Protein 6JXG (pdb70)

Radius of gyration: 25.1 Å; Cα contacts (8 Å, |Δi|>4): 2006; chains: 1; bounding box: 70×53×70 Å

Nearest PDB structures (foldseek):
  6jxg-assembly1_A  TM=1.001E+00  e=0.000E+00  Chaetomella raphigera
  4i8d-assembly1_A  TM=9.789E-01  e=0.000E+00  Trichoderma reesei
  4iig-assembly1_A  TM=9.653E-01  e=0.000E+00  Aspergillus aculeatus
  4iih-assembly1_B  TM=9.567E-01  e=0.000E+00  Aspergillus aculeatus
  4i3g-assembly2_B  TM=8.669E-01  e=1.011E-67  Streptomyces venezuelae

Organism: NCBI:txid241714

Structure (mmCIF, N/CA/C/O backbone):
data_6JXG
#
_entry.id   6JXG
#
_cell.length_a   67.774
_cell.length_b   77.661
_cell.length_c   123.481
_cell.angle_alpha   90.00
_cell.angle_beta   90.00
_cell.angle_gamma   90.00
#
_symmetry.space_group_name_H-M   'P 21 21 21'
#
loop_
_entity.id
_entity.type
_entity.pdbx_description
1 polymer Beta-glucosidase
2 non-polymer 2-acetamido-2-deoxy-beta-D-glucopyranose
3 non-polymer alpha-D-mannopyranose
4 water water
#
loop_
_atom_site.group_PDB
_atom_site.id
_atom_site.type_symbol
_atom_site.label_atom_id
_atom_site.label_alt_id
_atom_site.label_comp_id
_atom_site.label_asym_id
_atom_site.label_entity_id
_atom_site.label_seq_id
_atom_site.pdbx_PDB_ins_code
_atom_site.Cartn_x
_atom_site.Cartn_y
_atom_site.Cartn_z
_atom_site.occupancy
_atom_site.B_iso_or_equiv
_atom_site.auth_seq_id
_atom_site.auth_comp_id
_atom_site.auth_asym_id
_atom_site.auth_atom_id
_atom_site.pdbx_PDB_model_num
ATOM 1 N N . PRO A 1 1 ? 22.587 -17.423 -3.140 1.00 39.74 1 PRO A N 1
ATOM 2 C CA . PRO A 1 1 ? 22.713 -18.660 -3.936 1.00 37.41 1 PRO A CA 1
ATOM 3 C C . PRO A 1 1 ? 21.539 -19.620 -3.755 1.00 36.56 1 PRO A C 1
ATOM 4 O O . PRO A 1 1 ? 21.162 -19.902 -2.613 1.00 31.62 1 PRO A O 1
ATOM 8 N N . GLY A 1 2 ? 20.959 -20.105 -4.857 1.00 35.19 2 GLY A N 1
ATOM 9 C CA . GLY A 1 2 ? 19.827 -21.039 -4.821 1.00 29.74 2 GLY A CA 1
ATOM 10 C C . GLY A 1 2 ? 18.437 -20.438 -4.584 1.00 30.16 2 GLY A C 1
ATOM 11 O O . GLY A 1 2 ? 17.462 -21.172 -4.459 1.00 24.73 2 GLY A O 1
ATOM 12 N N . ASP A 1 3 ? 18.337 -19.113 -4.514 1.00 30.41 3 ASP A N 1
ATOM 13 C CA . ASP A 1 3 ? 17.041 -18.399 -4.395 1.00 31.23 3 ASP A CA 1
ATOM 14 C C . ASP A 1 3 ? 16.069 -18.763 -5.543 1.00 34.61 3 ASP A C 1
ATOM 15 O O . ASP A 1 3 ? 16.506 -19.230 -6.594 1.00 28.80 3 ASP A O 1
ATOM 20 N N . GLY A 1 4 ? 14.754 -18.544 -5.359 1.00 34.07 4 GLY A N 1
ATOM 21 C CA . GLY A 1 4 ? 13.765 -18.943 -6.425 1.00 34.35 4 GLY A CA 1
ATOM 22 C C . GLY A 1 4 ? 13.716 -20.451 -6.642 1.00 34.05 4 GLY A C 1
ATOM 23 O O . GLY A 1 4 ? 13.651 -21.207 -5.675 1.00 32.23 4 GLY A O 1
ATOM 24 N N . ASP A 1 5 ? 13.774 -20.890 -7.900 1.00 26.69 5 ASP A N 1
ATOM 25 C CA . ASP A 1 5 ? 13.699 -22.282 -8.312 1.00 23.66 5 ASP A CA 1
ATOM 26 C C . ASP A 1 5 ? 15.077 -23.053 -8.437 1.00 26.42 5 ASP A C 1
ATOM 27 O O . ASP A 1 5 ? 15.177 -24.214 -8.851 1.00 25.94 5 ASP A O 1
ATOM 32 N N . TRP A 1 6 ? 16.131 -22.388 -8.010 1.00 24.95 6 TRP A N 1
ATOM 33 C CA . TRP A 1 6 ? 17.497 -22.798 -8.304 1.00 18.91 6 TRP A CA 1
ATOM 34 C C . TRP A 1 6 ? 18.218 -23.611 -7.181 1.00 16.18 6 TRP A C 1
ATOM 35 O O . TRP A 1 6 ? 19.417 -23.929 -7.293 1.00 13.10 6 TRP A O 1
ATOM 46 N N . ALA A 1 7 ? 17.498 -23.942 -6.120 1.00 15.66 7 ALA A N 1
ATOM 47 C CA . ALA A 1 7 ? 18.165 -24.538 -4.965 1.00 17.05 7 ALA A CA 1
ATOM 48 C C . ALA A 1 7 ? 18.736 -25.936 -5.268 1.00 15.88 7 ALA A C 1
ATOM 49 O O . ALA A 1 7 ? 19.874 -26.171 -4.936 1.00 18.20 7 ALA A O 1
ATOM 51 N N . ALA A 1 8 ? 17.994 -26.813 -5.936 1.00 17.75 8 ALA A N 1
ATOM 52 C CA . ALA A 1 8 ? 18.508 -28.136 -6.312 1.00 17.22 8 ALA A CA 1
ATOM 53 C C . ALA A 1 8 ? 19.662 -28.058 -7.279 1.00 16.37 8 ALA A C 1
ATOM 54 O O . ALA A 1 8 ? 20.573 -28.824 -7.171 1.00 16.36 8 ALA A O 1
ATOM 56 N N . ALA A 1 9 ? 19.628 -27.090 -8.212 1.00 15.51 9 ALA A N 1
ATOM 57 C CA . ALA A 1 9 ? 20.737 -26.828 -9.126 1.00 14.98 9 ALA A CA 1
ATOM 58 C C . ALA A 1 9 ? 21.992 -26.414 -8.425 1.00 14.18 9 ALA A C 1
ATOM 59 O O . ALA A 1 9 ? 23.079 -26.827 -8.807 1.00 16.40 9 ALA A O 1
ATOM 61 N N . TYR A 1 10 ? 21.857 -25.570 -7.410 1.00 14.03 10 TYR A N 1
ATOM 62 C CA . TYR A 1 10 ? 22.997 -25.031 -6.720 1.00 14.17 10 TYR A CA 1
ATOM 63 C C . TYR A 1 10 ? 23.641 -26.135 -5.837 1.00 15.98 10 TYR A C 1
ATOM 64 O O . TYR A 1 10 ? 24.886 -26.209 -5.697 1.00 16.71 10 TYR A O 1
ATOM 73 N N . LYS A 1 11 ? 22.797 -27.003 -5.320 1.00 16.72 11 LYS A N 1
ATOM 74 C CA . LYS A 1 11 ? 23.262 -28.140 -4.549 1.00 17.71 11 LYS A CA 1
ATOM 75 C C . LYS A 1 11 ? 24.147 -29.035 -5.417 1.00 15.62 11 LYS A C 1
ATOM 76 O O . LYS A 1 11 ? 25.210 -29.351 -5.036 1.00 15.47 11 LYS A O 1
ATOM 82 N N . LYS A 1 12 ? 23.686 -29.336 -6.619 1.00 16.72 12 LYS A N 1
ATOM 83 C CA . LYS A 1 12 ? 24.474 -30.134 -7.542 1.00 16.82 12 LYS A CA 1
ATOM 84 C C . LYS A 1 12 ? 25.748 -29.372 -7.927 1.00 15.37 12 LYS A C 1
ATOM 85 O O . LYS A 1 12 ? 26.823 -29.927 -7.891 1.00 15.24 12 LYS A O 1
ATOM 91 N N . ALA A 1 13 ? 25.623 -28.083 -8.223 1.00 15.91 13 ALA A N 1
ATOM 92 C CA . ALA A 1 13 ? 26.794 -27.280 -8.587 1.00 14.91 13 ALA A CA 1
ATOM 93 C C . ALA A 1 13 ? 27.813 -27.227 -7.491 1.00 15.05 13 ALA A C 1
ATOM 94 O O . ALA A 1 13 ? 28.982 -27.301 -7.798 1.00 16.29 13 ALA A O 1
ATOM 96 N N . THR A 1 14 ? 27.378 -26.997 -6.249 1.00 14.85 14 THR A N 1
ATOM 97 C CA . THR A 1 14 ? 28.316 -26.909 -5.127 1.00 17.80 14 THR A CA 1
ATOM 98 C C . THR A 1 14 ? 29.067 -28.262 -4.981 1.00 17.66 14 THR A C 1
ATOM 99 O O . THR A 1 14 ? 30.249 -28.281 -4.707 1.00 21.01 14 THR A O 1
ATOM 103 N N . ALA A 1 15 ? 28.362 -29.364 -5.147 1.00 17.48 15 ALA A N 1
ATOM 104 C CA . ALA A 1 15 ? 28.988 -30.681 -5.049 1.00 17.88 15 ALA A CA 1
ATOM 105 C C . ALA A 1 15 ? 30.042 -30.900 -6.129 1.00 17.29 15 ALA A C 1
ATOM 106 O O . ALA A 1 15 ? 31.122 -31.410 -5.859 1.00 15.80 15 ALA A O 1
ATOM 108 N N . ALA A 1 16 ? 29.740 -30.518 -7.365 1.00 15.27 16 ALA A N 1
ATOM 109 C CA . ALA A 1 16 ? 30.723 -30.589 -8.433 1.00 15.63 16 ALA A CA 1
ATOM 110 C C . ALA A 1 16 ? 31.952 -29.697 -8.220 1.00 16.19 16 ALA A C 1
ATOM 111 O O . ALA A 1 16 ? 33.127 -30.142 -8.424 1.00 17.63 16 ALA A O 1
ATOM 113 N N . LEU A 1 17 ? 31.714 -28.464 -7.786 1.00 15.84 17 LEU A N 1
ATOM 114 C CA . LEU A 1 17 ? 32.781 -27.510 -7.532 1.00 16.55 17 LEU A CA 1
ATOM 115 C C . LEU A 1 17 ? 33.862 -28.120 -6.599 1.00 17.13 17 LEU A C 1
ATOM 116 O O . LEU A 1 17 ? 35.067 -27.855 -6.727 1.00 16.71 17 LEU A O 1
ATOM 121 N N . ALA A 1 18 ? 33.393 -28.850 -5.596 1.00 18.70 18 ALA A N 1
ATOM 122 C CA . ALA A 1 18 ? 34.279 -29.436 -4.601 1.00 21.31 18 ALA A CA 1
ATOM 123 C C . ALA A 1 18 ? 35.276 -30.489 -5.221 1.00 20.34 18 ALA A C 1
ATOM 124 O O . ALA A 1 18 ? 36.289 -30.788 -4.654 1.00 22.94 18 ALA A O 1
ATOM 126 N N . LYS A 1 19 ? 35.004 -30.999 -6.391 1.00 19.29 19 LYS A N 1
ATOM 127 C CA . LYS A 1 19 ? 35.898 -31.938 -7.047 1.00 21.25 19 LYS A CA 1
ATOM 128 C C . LYS A 1 19 ? 36.898 -31.321 -7.997 1.00 19.83 19 LYS A C 1
ATOM 129 O O . LYS A 1 19 ? 37.640 -32.044 -8.625 1.00 17.81 19 LYS A O 1
ATOM 135 N N . LEU A 1 20 ? 36.877 -30.010 -8.144 1.00 17.28 20 LEU A N 1
ATOM 136 C CA . LEU A 1 20 ? 37.642 -29.356 -9.210 1.00 17.10 20 LEU A CA 1
ATOM 137 C C . LEU A 1 20 ? 38.927 -28.750 -8.770 1.00 17.25 20 LEU A C 1
ATOM 138 O O . LEU A 1 20 ? 39.013 -28.175 -7.700 1.00 17.19 20 LEU A O 1
ATOM 143 N N . SER A 1 21 ? 39.950 -28.841 -9.614 1.00 16.24 21 SER A N 1
ATOM 144 C CA . SER A 1 21 ? 41.154 -28.057 -9.385 1.00 15.47 21 SER A CA 1
ATOM 145 C C . SER A 1 21 ? 40.968 -26.633 -9.858 1.00 17.28 21 SER A C 1
ATOM 146 O O . SER A 1 21 ? 40.025 -26.333 -10.539 1.00 14.97 21 SER A O 1
ATOM 149 N N . ASN A 1 22 ? 41.928 -25.766 -9.548 1.00 17.41 22 ASN A N 1
ATOM 150 C CA . ASN A 1 22 ? 41.864 -24.404 -10.062 1.00 18.07 22 ASN A CA 1
ATOM 151 C C . ASN A 1 22 ? 42.068 -24.356 -11.552 1.00 17.14 22 ASN A C 1
ATOM 152 O O . ASN A 1 22 ? 41.426 -23.572 -12.224 1.00 15.23 22 ASN A O 1
ATOM 157 N N . THR A 1 23 ? 42.895 -25.237 -12.102 1.00 16.45 23 THR A N 1
ATOM 158 C CA . THR A 1 23 ? 42.984 -25.295 -13.547 1.00 15.95 23 THR A CA 1
ATOM 159 C C . THR A 1 23 ? 41.669 -25.795 -14.167 1.00 17.14 23 THR A C 1
ATOM 160 O O . THR A 1 23 ? 41.275 -25.309 -15.246 1.00 15.26 23 THR A O 1
ATOM 164 N N . ASP A 1 24 ? 40.978 -26.750 -13.535 1.00 15.78 24 ASP A N 1
ATOM 165 C CA . ASP A 1 24 ? 39.616 -27.142 -14.030 1.00 16.75 24 ASP A CA 1
ATOM 166 C C . ASP A 1 24 ? 38.665 -25.922 -14.052 1.00 15.11 24 ASP A C 1
ATOM 167 O O . ASP A 1 24 ? 37.970 -25.657 -15.039 1.00 15.10 24 ASP A O 1
ATOM 172 N N . LYS A 1 25 ? 38.668 -25.194 -12.940 1.00 13.93 25 LYS A N 1
ATOM 173 C CA . LYS A 1 25 ? 37.808 -23.987 -12.750 1.00 14.13 25 LYS A CA 1
ATOM 174 C C . LYS A 1 25 ? 38.107 -22.942 -13.801 1.00 13.08 25 LYS A C 1
ATOM 175 O O . LYS A 1 25 ? 37.201 -22.435 -14.443 1.00 14.60 25 LYS A O 1
ATOM 181 N N . ALA A 1 26 ? 39.382 -22.666 -14.010 1.00 12.17 26 ALA A N 1
ATOM 182 C CA . ALA A 1 26 ? 39.778 -21.713 -15.048 1.00 13.17 26 ALA A CA 1
ATOM 183 C C . ALA A 1 26 ? 39.304 -22.128 -16.430 1.00 12.00 26 ALA A C 1
ATOM 184 O O . ALA A 1 26 ? 38.897 -21.303 -17.227 1.00 13.24 26 ALA A O 1
ATOM 186 N N . SER A 1 27 ? 39.288 -23.405 -16.722 1.00 13.25 27 SER A N 1
ATOM 187 C CA . SER A 1 27 ? 38.945 -23.858 -18.076 1.00 13.30 27 SER A CA 1
ATOM 188 C C . SER A 1 27 ? 37.425 -23.775 -18.294 1.00 13.18 27 SER A C 1
ATOM 189 O O . SER A 1 27 ? 37.012 -23.710 -19.451 1.00 14.07 27 SER A O 1
ATOM 192 N N . ILE A 1 28 ? 36.645 -23.752 -17.199 1.00 12.59 28 ILE A N 1
ATOM 193 C CA . ILE A 1 28 ? 35.212 -23.616 -17.263 1.00 12.89 28 ILE A CA 1
ATOM 194 C C . ILE A 1 28 ? 34.769 -22.154 -17.539 1.00 13.06 28 ILE A C 1
ATOM 195 O O . ILE A 1 28 ? 33.760 -21.923 -18.176 1.00 13.25 28 ILE A O 1
ATOM 200 N N . VAL A 1 29 ? 35.620 -21.193 -17.180 1.00 12.39 29 VAL A N 1
ATOM 201 C CA . VAL A 1 29 ? 35.260 -19.810 -17.254 1.00 13.87 29 VAL A CA 1
ATOM 202 C C . VAL A 1 29 ? 35.932 -19.119 -18.449 1.00 11.96 29 VAL A C 1
ATOM 203 O O . VAL A 1 29 ? 35.618 -17.958 -18.794 1.00 11.96 29 VAL A O 1
ATOM 207 N N . THR A 1 30 ? 36.837 -19.808 -19.123 1.00 11.39 30 THR A N 1
ATOM 208 C CA . THR A 1 30 ? 37.662 -19.205 -20.140 1.00 11.30 30 THR A CA 1
ATOM 209 C C . THR A 1 30 ? 37.453 -19.932 -21.439 1.00 11.60 30 THR A C 1
ATOM 210 O O . THR A 1 30 ? 37.719 -21.107 -21.570 1.00 10.36 30 THR A O 1
ATOM 214 N N . GLY A 1 31 ? 36.909 -19.194 -22.413 1.00 11.78 31 GLY A N 1
ATOM 215 C CA . GLY A 1 31 ? 36.707 -19.731 -23.727 1.00 11.58 31 GLY A CA 1
ATOM 216 C C . GLY A 1 31 ? 37.995 -20.299 -24.297 1.00 12.11 31 GLY A C 1
ATOM 217 O O . GLY A 1 31 ? 39.095 -19.770 -24.030 1.00 11.92 31 GLY A O 1
ATOM 218 N N . VAL A 1 32 ? 37.850 -21.300 -25.172 1.00 11.84 32 VAL A N 1
ATOM 219 C CA . VAL A 1 32 ? 39.066 -21.990 -25.756 1.00 13.08 32 VAL A CA 1
ATOM 220 C C . VAL A 1 32 ? 39.778 -21.193 -26.838 1.00 14.01 32 VAL A C 1
ATOM 221 O O . VAL A 1 32 ? 40.884 -21.553 -27.222 1.00 13.54 32 VAL A O 1
ATOM 225 N N . GLY A 1 33 ? 39.164 -20.107 -27.314 1.00 12.63 33 GLY A N 1
ATOM 226 C CA . GLY A 1 33 ? 39.712 -19.337 -28.395 1.00 13.18 33 GLY A CA 1
ATOM 227 C C . GLY A 1 33 ? 38.769 -19.271 -29.572 1.00 12.45 33 GLY A C 1
ATOM 228 O O . GLY A 1 33 ? 38.075 -20.251 -29.888 1.00 11.55 33 GLY A O 1
ATOM 229 N N . TRP A 1 34 ? 38.821 -18.169 -30.308 1.00 11.99 34 TRP A N 1
ATOM 230 C CA . TRP A 1 34 ? 37.972 -17.994 -31.494 1.00 11.67 34 TRP A CA 1
ATOM 231 C C . TRP A 1 34 ? 38.250 -19.052 -32.592 1.00 13.23 34 TRP A C 1
ATOM 232 O O . TRP A 1 34 ? 39.376 -19.249 -32.975 1.00 11.60 34 TRP A O 1
ATOM 243 N N . GLU A 1 35 ? 37.186 -19.739 -33.036 1.00 12.00 35 GLU A N 1
ATOM 244 C CA . GLU A 1 35 ? 37.235 -20.842 -33.996 1.00 13.72 35 GLU A CA 1
ATOM 245 C C . GLU A 1 35 ? 38.020 -22.053 -33.608 1.00 15.55 35 GLU A C 1
ATOM 246 O O . GLU A 1 35 ? 38.117 -22.979 -34.415 1.00 16.02 35 GLU A O 1
ATOM 252 N N . LYS A 1 36 ? 38.449 -22.159 -32.361 1.00 14.15 36 LYS A N 1
ATOM 253 C CA . LYS A 1 36 ? 39.228 -23.328 -31.971 1.00 16.71 36 LYS A CA 1
ATOM 254 C C . LYS A 1 36 ? 38.303 -24.532 -31.705 1.00 15.36 36 LYS A C 1
ATOM 255 O O . LYS A 1 36 ? 38.614 -25.666 -32.107 1.00 16.76 36 LYS A O 1
ATOM 261 N N . GLY A 1 37 ? 37.184 -24.303 -30.996 1.00 12.21 37 GLY A N 1
ATOM 262 C CA . GLY A 1 37 ? 36.125 -25.259 -30.925 1.00 12.48 37 GLY A CA 1
ATOM 263 C C . GLY A 1 37 ? 35.184 -25.228 -32.098 1.00 12.47 37 GLY A C 1
ATOM 264 O O . GLY A 1 37 ? 35.322 -24.387 -33.001 1.00 13.66 37 GLY A O 1
ATOM 265 N N . PRO A 1 38 ? 34.214 -26.151 -32.130 1.00 11.88 38 PRO A N 1
ATOM 266 C CA . PRO A 1 38 ? 33.339 -26.232 -33.272 1.00 12.81 38 PRO A CA 1
ATOM 267 C C . PRO A 1 38 ? 32.180 -25.223 -33.244 1.00 12.49 38 PRO A C 1
ATOM 268 O O . PRO A 1 38 ? 31.604 -24.904 -34.273 1.00 11.99 38 PRO A O 1
ATOM 272 N N . CYS A 1 39 ? 31.899 -24.709 -32.074 1.00 11.55 39 CYS A N 1
ATOM 273 C CA . CYS A 1 39 ? 30.814 -23.745 -31.867 1.00 12.73 39 CYS A CA 1
ATOM 274 C C . CYS A 1 39 ? 31.319 -22.291 -31.918 1.00 11.92 39 CYS A C 1
ATOM 275 O O . CYS A 1 39 ? 32.508 -22.030 -31.890 1.00 11.76 39 CYS A O 1
ATOM 278 N N . VAL A 1 40 ? 30.386 -21.341 -31.887 1.00 11.72 40 VAL A N 1
ATOM 279 C CA . VAL A 1 40 ? 30.733 -19.930 -31.875 1.00 11.83 40 VAL A CA 1
ATOM 280 C C . VAL A 1 40 ? 31.619 -19.615 -30.675 1.00 10.88 40 VAL A C 1
ATOM 281 O O . VAL A 1 40 ? 32.499 -18.722 -30.746 1.00 10.49 40 VAL A O 1
ATOM 285 N N . GLY A 1 41 ? 31.367 -20.328 -29.604 1.00 10.88 41 GLY A N 1
ATOM 286 C CA . GLY A 1 41 ? 32.198 -20.322 -28.376 1.00 11.77 41 GLY A CA 1
ATOM 287 C C . GLY A 1 41 ? 32.201 -21.689 -27.730 1.00 11.12 41 GLY A C 1
ATOM 288 O O . GLY A 1 41 ? 31.206 -22.400 -27.782 1.00 9.44 41 GLY A O 1
ATOM 289 N N . ASN A 1 42 ? 33.321 -22.046 -27.120 1.00 11.23 42 ASN A N 1
ATOM 290 C CA . ASN A 1 42 ? 33.373 -23.290 -26.310 1.00 12.43 42 ASN A CA 1
ATOM 291 C C . ASN A 1 42 ? 34.240 -23.113 -25.116 1.00 12.17 42 ASN A C 1
ATOM 292 O O . ASN A 1 42 ? 35.195 -22.321 -25.105 1.00 13.61 42 ASN A O 1
ATOM 297 N N . THR A 1 43 ? 33.919 -23.850 -24.065 1.00 12.66 43 THR A N 1
ATOM 298 C CA . THR A 1 43 ? 34.856 -24.104 -23.021 1.00 12.15 43 THR A CA 1
ATOM 299 C C . THR A 1 43 ? 35.269 -25.585 -23.045 1.00 13.73 43 THR A C 1
ATOM 300 O O . THR A 1 43 ? 34.528 -26.423 -23.543 1.00 13.74 43 THR A O 1
ATOM 304 N N . ALA A 1 44 ? 36.429 -25.889 -22.469 1.00 16.60 44 ALA A N 1
ATOM 305 C CA . ALA A 1 44 ? 36.966 -27.292 -22.427 1.00 18.02 44 ALA A CA 1
ATOM 306 C C . ALA A 1 44 ? 36.096 -28.249 -21.568 1.00 15.85 44 ALA A C 1
ATOM 307 O O . ALA A 1 44 ? 35.564 -27.854 -20.592 1.00 16.09 44 ALA A O 1
ATOM 309 N N . ALA A 1 45 ? 35.995 -29.510 -21.967 1.00 16.71 45 ALA A N 1
ATOM 310 C CA . ALA A 1 45 ? 35.383 -30.537 -21.148 1.00 16.31 45 ALA A CA 1
ATOM 311 C C . ALA A 1 45 ? 36.136 -30.695 -19.814 1.00 14.72 45 ALA A C 1
ATOM 312 O O . ALA A 1 45 ? 37.333 -30.476 -19.737 1.00 13.27 45 ALA A O 1
ATOM 314 N N . VAL A 1 46 ? 35.416 -31.097 -18.792 1.00 15.66 46 VAL A N 1
ATOM 315 C CA . VAL A 1 46 ? 35.999 -31.447 -17.486 1.00 16.03 46 VAL A CA 1
ATOM 316 C C . VAL A 1 46 ? 35.459 -32.842 -17.172 1.00 17.21 46 VAL A C 1
ATOM 317 O O . VAL A 1 46 ? 34.358 -32.996 -16.692 1.00 16.84 46 VAL A O 1
ATOM 321 N N . ALA A 1 47 ? 36.267 -33.854 -17.480 1.00 19.79 47 ALA A N 1
ATOM 322 C CA . ALA A 1 47 ? 35.794 -35.231 -17.462 1.00 21.07 47 ALA A CA 1
ATOM 323 C C . ALA A 1 47 ? 35.479 -35.666 -16.043 1.00 21.20 47 ALA A C 1
ATOM 324 O O . ALA A 1 47 ? 34.562 -36.435 -15.872 1.00 24.35 47 ALA A O 1
ATOM 326 N N . SER A 1 48 ? 36.160 -35.115 -15.040 1.00 20.56 48 SER A N 1
ATOM 327 C CA . SER A 1 48 ? 35.933 -35.567 -13.638 1.00 24.10 48 SER A CA 1
ATOM 328 C C . SER A 1 48 ? 34.506 -35.290 -13.159 1.00 24.80 48 SER A C 1
ATOM 329 O O . SER A 1 48 ? 34.037 -35.955 -12.280 1.00 23.56 48 SER A O 1
ATOM 332 N N . ILE A 1 49 ? 33.789 -34.350 -13.767 1.00 20.22 49 ILE A N 1
ATOM 333 C CA . ILE A 1 49 ? 32.392 -34.131 -13.389 1.00 18.49 49 ILE A CA 1
ATOM 334 C C . ILE A 1 49 ? 31.424 -34.405 -14.528 1.00 18.91 49 ILE A C 1
ATOM 335 O O . ILE A 1 49 ? 30.215 -34.041 -14.436 1.00 19.49 49 ILE A O 1
ATOM 340 N N . GLY A 1 50 ? 31.938 -35.009 -15.629 1.00 19.58 50 GLY A N 1
ATOM 341 C CA . GLY A 1 50 ? 31.102 -35.340 -16.785 1.00 18.69 50 GLY A CA 1
ATOM 342 C C . GLY A 1 50 ? 30.626 -34.099 -17.531 1.00 18.84 50 GLY A C 1
ATOM 343 O O . GLY A 1 50 ? 29.588 -34.085 -18.164 1.00 17.74 50 GLY A O 1
ATOM 344 N N . LEU A 1 51 ? 31.363 -32.992 -17.401 1.00 17.70 51 LEU A N 1
ATOM 345 C CA . LEU A 1 51 ? 30.985 -31.765 -18.100 1.00 16.15 51 LEU A CA 1
ATOM 346 C C . LEU A 1 51 ? 31.540 -31.824 -19.521 1.00 14.77 51 LEU A C 1
ATOM 347 O O . LEU A 1 51 ? 32.755 -31.938 -19.688 1.00 15.03 51 LEU A O 1
ATOM 352 N N . PRO A 1 52 ? 30.687 -31.669 -20.520 1.00 16.55 52 PRO A N 1
ATOM 353 C CA . PRO A 1 52 ? 31.222 -31.640 -21.903 1.00 15.49 52 PRO A CA 1
ATOM 354 C C . PRO A 1 52 ? 31.945 -30.364 -22.230 1.00 15.31 52 PRO A C 1
ATOM 355 O O . PRO A 1 52 ? 32.014 -29.467 -21.421 1.00 14.13 52 PRO A O 1
ATOM 359 N N . GLU A 1 53 ? 32.468 -30.298 -23.453 1.00 15.29 53 GLU A N 1
ATOM 360 C CA . GLU A 1 53 ? 32.992 -29.096 -23.994 1.00 16.55 53 GLU A CA 1
ATOM 361 C C . GLU A 1 53 ? 31.799 -28.159 -24.267 1.00 15.45 53 GLU A C 1
ATOM 362 O O . GLU A 1 53 ? 31.197 -28.216 -25.334 1.00 15.47 53 GLU A O 1
ATOM 368 N N . LEU A 1 54 ? 31.441 -27.290 -23.318 1.00 15.08 54 LEU A N 1
ATOM 369 C CA . LEU A 1 54 ? 30.209 -26.499 -23.458 1.00 13.52 54 LEU A CA 1
ATOM 370 C C . LEU A 1 54 ? 30.171 -25.706 -24.759 1.00 13.52 54 LEU A C 1
ATOM 371 O O . LEU A 1 54 ? 31.148 -25.009 -25.087 1.00 14.01 54 LEU A O 1
ATOM 376 N N . CYS A 1 55 ? 29.026 -25.781 -25.453 1.00 12.35 55 CYS A N 1
ATOM 377 C CA . CYS A 1 55 ? 28.873 -25.266 -26.820 1.00 13.11 55 CYS A CA 1
ATOM 378 C C . CYS A 1 55 ? 27.913 -24.062 -26.746 1.00 12.45 55 CYS A C 1
ATOM 379 O O . CYS A 1 55 ? 26.748 -24.218 -26.300 1.00 11.39 55 CYS A O 1
ATOM 382 N N . TYR A 1 56 ? 28.441 -22.895 -27.156 1.00 11.68 56 TYR A N 1
ATOM 383 C CA . TYR A 1 56 ? 27.668 -21.655 -27.221 1.00 11.64 56 TYR A CA 1
ATOM 384 C C . TYR A 1 56 ? 27.488 -21.330 -28.702 1.00 12.22 56 TYR A C 1
ATOM 385 O O . TYR A 1 56 ? 28.508 -21.190 -29.445 1.00 10.88 56 TYR A O 1
ATOM 394 N N . GLN A 1 57 ? 26.239 -21.209 -29.130 1.00 10.48 57 GLN A N 1
ATOM 395 C CA . GLN A 1 57 ? 25.947 -21.050 -30.538 1.00 10.40 57 GLN A CA 1
ATOM 396 C C . GLN A 1 57 ? 24.924 -19.902 -30.782 1.00 11.30 57 GLN A C 1
ATOM 397 O O . GLN A 1 57 ? 23.887 -19.820 -30.127 1.00 11.46 57 GLN A O 1
ATOM 403 N N . ASP A 1 58 ? 25.237 -19.073 -31.772 1.00 10.25 58 ASP A N 1
ATOM 404 C CA . ASP A 1 58 ? 24.248 -18.077 -32.298 1.00 10.50 58 ASP A CA 1
ATOM 405 C C . ASP A 1 58 ? 23.116 -18.844 -33.055 1.00 10.29 58 ASP A C 1
ATOM 406 O O . ASP A 1 58 ? 23.264 -20.045 -33.429 1.00 11.22 58 ASP A O 1
ATOM 411 N N . GLY A 1 59 ? 21.966 -18.236 -33.261 1.00 11.42 59 GLY A N 1
ATOM 412 C CA . GLY A 1 59 ? 21.634 -16.915 -32.758 1.00 10.47 59 GLY A CA 1
ATOM 413 C C . GLY A 1 59 ? 20.165 -16.918 -32.402 1.00 10.05 59 GLY A C 1
ATOM 414 O O . GLY A 1 59 ? 19.563 -17.969 -32.260 1.00 9.88 59 GLY A O 1
ATOM 415 N N . PRO A 1 60 ? 19.561 -15.726 -32.252 1.00 9.22 60 PRO A N 1
ATOM 416 C CA . PRO A 1 60 ? 18.172 -15.638 -31.755 1.00 9.53 60 PRO A CA 1
ATOM 417 C C . PRO A 1 60 ? 17.062 -16.214 -32.618 1.00 10.39 60 PRO A C 1
ATOM 418 O O . PRO A 1 60 ? 16.017 -16.580 -32.052 1.00 11.47 60 PRO A O 1
ATOM 422 N N . LEU A 1 61 ? 17.248 -16.338 -33.948 1.00 9.63 61 LEU A N 1
ATOM 423 C CA . LEU A 1 61 ? 16.155 -16.735 -34.820 1.00 9.87 61 LEU A CA 1
ATOM 424 C C . LEU A 1 61 ? 16.414 -18.065 -35.500 1.00 9.10 61 LEU A C 1
ATOM 425 O O . LEU A 1 61 ? 15.676 -18.458 -36.398 1.00 8.62 61 LEU A O 1
ATOM 430 N N . GLY A 1 62 ? 17.472 -18.732 -35.093 1.00 9.38 62 GLY A N 1
ATOM 431 C CA . GLY A 1 62 ? 17.832 -20.011 -35.676 1.00 9.96 62 GLY A CA 1
ATOM 432 C C . GLY A 1 62 ? 19.291 -20.311 -35.447 1.00 10.61 62 GLY A C 1
ATOM 433 O O . GLY A 1 62 ? 20.099 -19.403 -35.110 1.00 10.71 62 GLY A O 1
ATOM 434 N N . ILE A 1 63 ? 19.658 -21.570 -35.712 1.00 10.88 63 ILE A N 1
ATOM 435 C CA . ILE A 1 63 ? 21.044 -21.997 -35.443 1.00 10.21 63 ILE A CA 1
ATOM 436 C C . ILE A 1 63 ? 21.919 -21.418 -36.536 1.00 10.16 63 ILE A C 1
ATOM 437 O O . ILE A 1 63 ? 21.637 -21.624 -37.764 1.00 11.54 63 ILE A O 1
ATOM 442 N N . ARG A 1 64 ? 22.913 -20.630 -36.151 1.00 10.21 64 ARG A N 1
ATOM 443 C CA . ARG A 1 64 ? 23.853 -20.060 -37.105 1.00 9.63 64 ARG A CA 1
ATOM 444 C C . ARG A 1 64 ? 24.876 -21.139 -37.613 1.00 10.32 64 ARG A C 1
ATOM 445 O O . ARG A 1 64 ? 25.249 -22.055 -36.876 1.00 9.84 64 ARG A O 1
ATOM 453 N N . PHE A 1 65 ? 25.206 -21.032 -38.891 1.00 9.83 65 PHE A N 1
ATOM 454 C CA . PHE A 1 65 ? 26.240 -21.807 -39.632 1.00 11.06 65 PHE A CA 1
ATOM 455 C C . PHE A 1 65 ? 25.770 -23.230 -40.023 1.00 11.18 65 PHE A C 1
ATOM 456 O O . PHE A 1 65 ? 26.045 -23.707 -41.134 1.00 11.36 65 PHE A O 1
ATOM 464 N N . VAL A 1 66 ? 25.136 -23.936 -39.113 1.00 10.91 66 VAL A N 1
ATOM 465 C CA . VAL A 1 66 ? 24.782 -25.335 -39.319 1.00 11.42 66 VAL A CA 1
ATOM 466 C C . VAL A 1 66 ? 23.703 -25.518 -40.394 1.00 12.14 66 VAL A C 1
ATOM 467 O O . VAL A 1 66 ? 22.720 -24.766 -40.473 1.00 11.02 66 VAL A O 1
ATOM 471 N N . GLN A 1 67 ? 23.888 -26.528 -41.248 1.00 11.75 67 GLN A N 1
ATOM 472 C CA . GLN A 1 67 ? 22.950 -26.813 -42.270 1.00 11.88 67 GLN A CA 1
ATOM 473 C C . GLN A 1 67 ? 21.762 -27.628 -41.707 1.00 11.97 67 GLN A C 1
ATOM 474 O O . GLN A 1 67 ? 21.835 -28.215 -40.578 1.00 10.76 67 GLN A O 1
ATOM 480 N N . ASN A 1 68 ? 20.683 -27.639 -42.495 1.00 12.35 68 ASN A N 1
ATOM 481 C CA . ASN A 1 68 ? 19.462 -28.399 -42.141 1.00 12.88 68 ASN A CA 1
ATOM 482 C C . ASN A 1 68 ? 18.925 -27.966 -40.796 1.00 12.30 68 ASN A C 1
ATOM 483 O O . ASN A 1 68 ? 18.547 -28.785 -39.986 1.00 10.98 68 ASN A O 1
ATOM 488 N N . VAL A 1 69 ? 18.828 -26.640 -40.634 1.00 11.85 69 VAL A N 1
ATOM 489 C CA . VAL A 1 69 ? 18.146 -26.062 -39.506 1.00 11.61 69 VAL A CA 1
ATOM 490 C C . VAL A 1 69 ? 17.042 -25.099 -40.052 1.00 11.69 69 VAL A C 1
ATOM 491 O O . VAL A 1 69 ? 16.974 -24.813 -41.229 1.00 10.94 69 VAL A O 1
ATOM 495 N N . THR A 1 70 ? 16.189 -24.638 -39.172 1.00 10.92 70 THR A N 1
ATOM 496 C CA . THR A 1 70 ? 15.105 -23.735 -39.543 1.00 11.88 70 THR A CA 1
ATOM 497 C C . THR A 1 70 ? 15.567 -22.276 -39.401 1.00 10.96 70 THR A C 1
ATOM 498 O O . THR A 1 70 ? 16.119 -21.893 -38.380 1.00 11.28 70 THR A O 1
ATOM 502 N N . ALA A 1 71 ? 15.219 -21.455 -40.384 1.00 10.91 71 ALA A N 1
ATOM 503 C CA . ALA A 1 71 ? 15.451 -20.029 -40.312 1.00 11.26 71 ALA A CA 1
ATOM 504 C C . ALA A 1 71 ? 14.096 -19.375 -39.918 1.00 10.61 71 ALA A C 1
ATOM 505 O O . ALA A 1 71 ? 13.216 -19.180 -40.755 1.00 9.62 71 ALA A O 1
ATOM 507 N N . PHE A 1 72 ? 13.901 -19.214 -38.609 1.00 10.03 72 PHE A N 1
ATOM 508 C CA . PHE A 1 72 ? 12.679 -18.714 -38.069 1.00 9.73 72 PHE A CA 1
ATOM 509 C C . PHE A 1 72 ? 12.545 -17.224 -38.379 1.00 9.57 72 PHE A C 1
ATOM 510 O O . PHE A 1 72 ? 13.515 -16.562 -38.710 1.00 9.92 72 PHE A O 1
ATOM 518 N N . PRO A 1 73 ? 11.330 -16.677 -38.284 1.00 10.07 73 PRO A N 1
ATOM 519 C CA . PRO A 1 73 ? 11.134 -15.231 -38.350 1.00 11.24 73 PRO A CA 1
ATOM 520 C C . PRO A 1 73 ? 11.955 -14.492 -37.304 1.00 10.13 73 PRO A C 1
ATOM 521 O O . PRO A 1 73 ? 12.312 -15.041 -36.219 1.00 11.67 73 PRO A O 1
ATOM 525 N N . THR A 1 74 ? 12.262 -13.270 -37.625 1.00 10.58 74 THR A N 1
ATOM 526 C CA . THR A 1 74 ? 13.001 -12.345 -36.728 1.00 10.28 74 THR A CA 1
ATOM 527 C C . THR A 1 74 ? 12.246 -12.097 -35.451 1.00 10.25 74 THR A C 1
ATOM 528 O O . THR A 1 74 ? 11.013 -12.246 -35.382 1.00 10.56 74 THR A O 1
ATOM 532 N N . GLY A 1 75 ? 12.972 -11.671 -34.433 1.00 10.82 75 GLY A N 1
ATOM 533 C CA . GLY A 1 75 ? 12.371 -11.242 -33.192 1.00 9.65 75 GLY A CA 1
ATOM 534 C C . GLY A 1 75 ? 11.248 -10.251 -33.405 1.00 10.26 75 GLY A C 1
ATOM 535 O O . GLY A 1 75 ? 10.199 -10.353 -32.801 1.00 9.53 75 GLY A O 1
ATOM 536 N N . ILE A 1 76 ? 11.470 -9.261 -34.259 1.00 10.96 76 ILE A N 1
ATOM 537 C CA . ILE A 1 76 ? 10.536 -8.146 -34.338 1.00 10.11 76 ILE A CA 1
ATOM 538 C C . ILE A 1 76 ? 9.284 -8.603 -35.039 1.00 10.43 76 ILE A C 1
ATOM 539 O O . ILE A 1 76 ? 8.182 -8.094 -34.693 1.00 10.08 76 ILE A O 1
ATOM 544 N N . GLN A 1 77 ? 9.429 -9.505 -36.022 1.00 11.25 77 GLN A N 1
ATOM 545 C CA . GLN A 1 77 ? 8.260 -10.176 -36.680 1.00 11.74 77 GLN A CA 1
ATOM 546 C C . GLN A 1 77 ? 7.475 -10.989 -35.698 1.00 11.89 77 GLN A C 1
ATOM 547 O O . GLN A 1 77 ? 6.224 -10.968 -35.716 1.00 12.61 77 GLN A O 1
ATOM 553 N N . THR A 1 78 ? 8.190 -11.681 -34.817 1.00 11.05 78 THR A N 1
ATOM 554 C CA . THR A 1 78 ? 7.579 -12.475 -33.736 1.00 11.70 78 THR A CA 1
ATOM 555 C C . THR A 1 78 ? 6.768 -11.571 -32.770 1.00 11.16 78 THR A C 1
ATOM 556 O O . THR A 1 78 ? 5.617 -11.883 -32.421 1.00 11.53 78 THR A O 1
ATOM 560 N N . ALA A 1 79 ? 7.358 -10.442 -32.379 1.00 10.71 79 ALA A N 1
ATOM 561 C CA . ALA A 1 79 ? 6.633 -9.454 -31.527 1.00 10.79 79 ALA A CA 1
ATOM 562 C C . ALA A 1 79 ? 5.432 -8.924 -32.215 1.00 10.21 79 ALA A C 1
ATOM 563 O O . ALA A 1 79 ? 4.388 -8.760 -31.557 1.00 11.39 79 ALA A O 1
ATOM 565 N N . SER A 1 80 ? 5.522 -8.714 -33.530 1.00 9.88 80 SER A N 1
ATOM 566 C CA . SER A 1 80 ? 4.435 -8.169 -34.332 1.00 9.90 80 SER A CA 1
ATOM 567 C C . SER A 1 80 ? 3.167 -9.012 -34.392 1.00 9.99 80 SER A C 1
ATOM 568 O O . SER A 1 80 ? 2.094 -8.512 -34.789 1.00 9.38 80 SER A O 1
ATOM 571 N N . THR A 1 81 ? 3.290 -10.300 -34.002 1.00 10.65 81 THR A N 1
ATOM 572 C CA . THR A 1 81 ? 2.112 -11.150 -33.884 1.00 11.10 81 THR A CA 1
ATOM 573 C C . THR A 1 81 ? 1.294 -10.871 -32.695 1.00 11.20 81 THR A C 1
ATOM 574 O O . THR A 1 81 ? 0.133 -11.280 -32.686 1.00 12.12 81 THR A O 1
ATOM 578 N N . TRP A 1 82 ? 1.916 -10.263 -31.665 1.00 11.47 82 TRP A N 1
ATOM 579 C CA . TRP A 1 82 ? 1.322 -10.007 -30.365 1.00 11.12 82 TRP A CA 1
ATOM 580 C C . TRP A 1 82 ? 0.640 -11.294 -29.802 1.00 11.55 82 TRP A C 1
ATOM 581 O O . TRP A 1 82 ? -0.404 -11.222 -29.139 1.00 11.78 82 TRP A O 1
ATOM 592 N N . ASP A 1 83 ? 1.210 -12.456 -30.164 1.00 11.01 83 ASP A N 1
ATOM 593 C CA . ASP A 1 83 ? 0.563 -13.780 -29.890 1.00 10.30 83 ASP A CA 1
ATOM 594 C C . ASP A 1 83 ? 1.478 -14.620 -28.993 1.00 10.47 83 ASP A C 1
ATOM 595 O O . ASP A 1 83 ? 2.405 -15.197 -29.478 1.00 10.02 83 ASP A O 1
ATOM 600 N N . ILE A 1 84 ? 1.271 -14.591 -27.666 1.00 10.33 84 ILE A N 1
ATOM 601 C CA . ILE A 1 84 ? 2.196 -15.304 -26.793 1.00 11.23 84 ILE A CA 1
ATOM 602 C C . ILE A 1 84 ? 2.351 -16.798 -27.060 1.00 11.15 84 ILE A C 1
ATOM 603 O O . ILE A 1 84 ? 3.377 -17.375 -26.727 1.00 10.77 84 ILE A O 1
ATOM 608 N N . SER A 1 85 ? 1.318 -17.402 -27.638 1.00 11.33 85 SER A N 1
ATOM 609 C CA . SER A 1 85 ? 1.346 -18.793 -27.999 1.00 13.60 85 SER A CA 1
ATOM 610 C C . SER A 1 85 ? 2.313 -19.045 -29.131 1.00 12.41 85 SER A C 1
ATOM 611 O O . SER A 1 85 ? 3.093 -19.999 -29.075 1.00 10.59 85 SER A O 1
ATOM 614 N N . LEU A 1 86 ? 2.344 -18.159 -30.134 1.00 12.52 86 LEU A N 1
ATOM 615 C CA . LEU A 1 86 ? 3.299 -18.332 -31.225 1.00 11.69 86 LEU A CA 1
ATOM 616 C C . LEU A 1 86 ? 4.699 -18.033 -30.738 1.00 11.76 86 LEU A C 1
ATOM 617 O O . LEU A 1 86 ? 5.649 -18.653 -31.202 1.00 11.11 86 LEU A O 1
ATOM 622 N N . ILE A 1 87 ? 4.836 -17.016 -29.838 1.00 10.75 87 ILE A N 1
ATOM 623 C CA . ILE A 1 87 ? 6.113 -16.632 -29.345 1.00 10.58 87 ILE A CA 1
ATOM 624 C C . ILE A 1 87 ? 6.712 -17.836 -28.596 1.00 11.31 87 ILE A C 1
ATOM 625 O O . ILE A 1 87 ? 7.898 -18.183 -28.803 1.00 9.60 87 ILE A O 1
ATOM 630 N N . TYR A 1 88 ? 5.886 -18.465 -27.744 1.00 11.31 88 TYR A N 1
ATOM 631 C CA . TYR A 1 88 ? 6.372 -19.596 -26.975 1.00 11.86 88 TYR A CA 1
ATOM 632 C C . TYR A 1 88 ? 6.769 -20.712 -27.920 1.00 11.74 88 TYR A C 1
ATOM 633 O O . TYR A 1 88 ? 7.858 -21.243 -27.786 1.00 12.02 88 TYR A O 1
ATOM 642 N N . SER A 1 89 ? 5.919 -21.033 -28.907 1.00 11.98 89 SER A N 1
ATOM 643 C CA . SER A 1 89 ? 6.223 -22.101 -29.835 1.00 11.70 89 SER A CA 1
ATOM 644 C C . SER A 1 89 ? 7.513 -21.911 -30.680 1.00 12.16 89 SER A C 1
ATOM 645 O O . SER A 1 89 ? 8.254 -22.847 -30.921 1.00 10.62 89 SER A O 1
ATOM 648 N N . ARG A 1 90 ? 7.790 -20.695 -31.123 1.00 11.24 90 ARG A N 1
ATOM 649 C CA . ARG A 1 90 ? 9.093 -20.417 -31.784 1.00 11.53 90 ARG A CA 1
ATOM 650 C C . ARG A 1 90 ? 10.270 -20.697 -30.874 1.00 10.37 90 ARG A C 1
ATOM 651 O O . ARG A 1 90 ? 11.277 -21.308 -31.289 1.00 11.58 90 ARG A O 1
ATOM 659 N N . GLY A 1 91 ? 10.135 -20.367 -29.591 1.00 10.33 91 GLY A N 1
ATOM 660 C CA . GLY A 1 91 ? 11.214 -20.653 -28.657 1.00 9.63 91 GLY A CA 1
ATOM 661 C C . GLY A 1 91 ? 11.425 -22.142 -28.412 1.00 9.49 91 GLY A C 1
ATOM 662 O O . GLY A 1 91 ? 12.594 -22.670 -28.403 1.00 7.89 91 GLY A O 1
ATOM 663 N N . LEU A 1 92 ? 10.321 -22.825 -28.254 1.00 9.68 92 LEU A N 1
ATOM 664 C CA . LEU A 1 92 ? 10.359 -24.301 -28.126 1.00 10.52 92 LEU A CA 1
ATOM 665 C C . LEU A 1 92 ? 1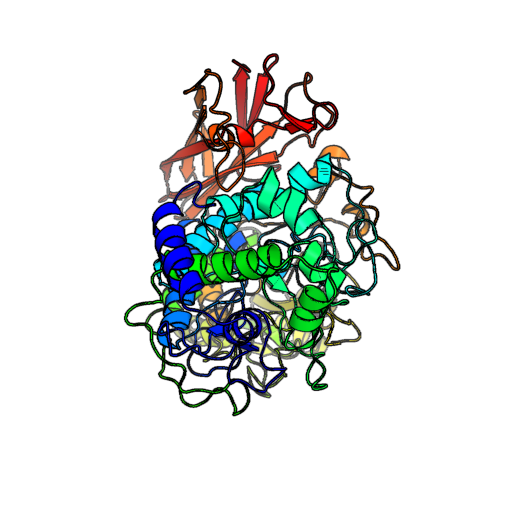1.023 -24.928 -29.352 1.00 10.68 92 LEU A C 1
ATOM 666 O O . LEU A 1 92 ? 11.912 -25.816 -29.252 1.00 10.14 92 LEU A O 1
ATOM 671 N N . ALA A 1 93 ? 10.598 -24.485 -30.533 1.00 10.29 93 ALA A N 1
ATOM 672 C CA . ALA A 1 93 ? 11.115 -25.070 -31.762 1.00 10.47 93 ALA A CA 1
ATOM 673 C C . ALA A 1 93 ? 12.619 -24.788 -31.919 1.00 11.13 93 ALA A C 1
ATOM 674 O O . ALA A 1 93 ? 13.377 -25.687 -32.258 1.00 9.91 93 ALA A O 1
ATOM 676 N N . LEU A 1 94 ? 13.052 -23.571 -31.585 1.00 10.61 94 LEU A N 1
ATOM 677 C CA . LEU A 1 94 ? 14.488 -23.237 -31.640 1.00 11.84 94 LEU A CA 1
ATOM 678 C C . LEU A 1 94 ? 15.271 -24.089 -30.680 1.00 11.56 94 LEU A C 1
ATOM 679 O O . LEU A 1 94 ? 16.341 -24.640 -30.998 1.00 10.84 94 LEU A O 1
ATOM 684 N N . GLY A 1 95 ? 14.768 -24.137 -29.460 1.00 11.44 95 GLY A N 1
ATOM 685 C CA . GLY A 1 95 ? 15.458 -24.924 -28.449 1.00 10.95 95 GLY A CA 1
ATOM 686 C C . GLY A 1 95 ? 15.512 -26.412 -28.763 1.00 10.58 95 GLY A C 1
ATOM 687 O O . GLY A 1 95 ? 16.543 -27.077 -28.457 1.00 10.70 95 GLY A O 1
ATOM 688 N N . GLN A 1 96 ? 14.445 -26.944 -29.340 1.00 10.76 96 GLN A N 1
ATOM 689 C CA . GLN A 1 96 ? 14.505 -28.336 -29.874 1.00 11.21 96 GLN A CA 1
ATOM 690 C C . GLN A 1 96 ? 15.628 -28.605 -30.851 1.00 11.74 96 GLN A C 1
ATOM 691 O O . GLN A 1 96 ? 16.398 -29.630 -30.730 1.00 10.33 96 GLN A O 1
ATOM 697 N N . GLU A 1 97 ? 15.798 -27.678 -31.794 1.00 11.24 97 GLU A N 1
ATOM 698 C CA . GLU A 1 97 ? 16.895 -27.803 -32.734 1.00 10.90 97 GLU A CA 1
ATOM 699 C C . GLU A 1 97 ? 18.298 -27.708 -32.038 1.00 10.96 97 GLU A C 1
ATOM 700 O O . GLU A 1 97 ? 19.237 -28.449 -32.390 1.00 11.66 97 GLU A O 1
ATOM 706 N N . ALA A 1 98 ? 18.456 -26.714 -31.157 1.00 11.56 98 ALA A N 1
ATOM 707 C CA . ALA A 1 98 ? 19.704 -26.462 -30.460 1.00 11.32 98 ALA A CA 1
ATOM 708 C C . ALA A 1 98 ? 20.096 -27.772 -29.680 1.00 12.75 98 ALA A C 1
ATOM 709 O O . ALA A 1 98 ? 21.236 -28.294 -29.809 1.00 11.28 98 ALA A O 1
ATOM 711 N N . LYS A 1 99 ? 19.170 -28.300 -28.869 1.00 13.43 99 LYS A N 1
ATOM 712 C CA . LYS A 1 99 ? 19.450 -29.505 -28.097 1.00 12.89 99 LYS A CA 1
ATOM 713 C C . LYS A 1 99 ? 19.865 -30.672 -28.993 1.00 13.26 99 LYS A C 1
ATOM 714 O O . LYS A 1 99 ? 20.821 -31.419 -28.682 1.00 13.64 99 LYS A O 1
ATOM 720 N N . ALA A 1 100 ? 19.112 -30.853 -30.076 1.00 12.01 100 ALA A N 1
ATOM 721 C CA . ALA A 1 100 ? 19.327 -31.998 -30.953 1.00 12.93 100 ALA A CA 1
ATOM 722 C C . ALA A 1 100 ? 20.745 -31.945 -31.590 1.00 12.71 100 ALA A C 1
ATOM 723 O O . ALA A 1 100 ? 21.317 -32.978 -31.911 1.00 12.85 100 ALA A O 1
ATOM 725 N N . LEU A 1 101 ? 21.286 -30.729 -31.787 1.00 11.65 101 LEU A N 1
ATOM 726 C CA . LEU A 1 101 ? 22.648 -30.495 -32.213 1.00 11.55 101 LEU A CA 1
ATOM 727 C C . LEU A 1 101 ? 23.724 -30.499 -31.115 1.00 12.63 101 LEU A C 1
ATOM 728 O O . LEU A 1 101 ? 24.883 -30.284 -31.416 1.00 12.90 101 LEU A O 1
ATOM 733 N N . GLY A 1 102 ? 23.330 -30.636 -29.849 1.00 11.42 102 GLY A N 1
ATOM 734 C CA . GLY A 1 102 ? 24.233 -30.707 -28.740 1.00 12.30 102 GLY A CA 1
ATOM 735 C C . GLY A 1 102 ? 24.667 -29.307 -28.312 1.00 12.67 102 GLY A C 1
ATOM 736 O O . GLY A 1 102 ? 25.598 -29.155 -27.570 1.00 11.54 102 GLY A O 1
ATOM 737 N N . ILE A 1 103 ? 23.934 -28.290 -28.747 1.00 12.15 103 ILE A N 1
ATOM 738 C CA . ILE A 1 103 ? 24.229 -26.902 -28.321 1.00 13.17 103 ILE A CA 1
ATOM 739 C C . ILE A 1 103 ? 23.832 -26.718 -26.882 1.00 12.46 103 ILE A C 1
ATOM 740 O O . ILE A 1 103 ? 22.667 -26.939 -26.493 1.00 15.37 103 ILE A O 1
ATOM 745 N N . ASN A 1 104 ? 24.785 -26.297 -26.036 1.00 12.02 104 ASN A N 1
ATOM 746 C CA . ASN A 1 104 ? 24.433 -26.071 -24.650 1.00 10.80 104 ASN A CA 1
ATOM 747 C C . ASN A 1 104 ? 23.695 -24.728 -24.373 1.00 11.39 104 ASN A C 1
ATOM 748 O O . ASN A 1 104 ? 22.691 -24.701 -23.620 1.00 11.28 104 ASN A O 1
ATOM 753 N N . VAL A 1 105 ? 24.234 -23.663 -24.958 1.00 11.02 105 VAL A N 1
ATOM 754 C CA . VAL A 1 105 ? 23.745 -22.295 -24.756 1.00 10.83 105 VAL A CA 1
ATOM 755 C C . VAL A 1 105 ? 23.444 -21.735 -26.129 1.00 9.95 105 VAL A C 1
ATOM 756 O O . VAL A 1 105 ? 24.350 -21.638 -26.971 1.00 9.57 105 VAL A O 1
ATOM 760 N N . GLN A 1 106 ? 22.188 -21.386 -26.339 1.00 10.40 106 GLN A N 1
ATOM 761 C CA . GLN A 1 106 ? 21.742 -20.730 -27.566 1.00 10.39 106 GLN A CA 1
ATOM 762 C C . GLN A 1 106 ? 21.712 -19.232 -27.306 1.00 10.49 106 GLN A C 1
ATOM 763 O O . GLN A 1 106 ? 21.018 -18.784 -26.377 1.00 10.37 106 GLN A O 1
ATOM 769 N N . LEU A 1 107 ? 22.382 -18.449 -28.179 1.00 9.91 107 LEU A N 1
ATOM 770 C CA . LEU A 1 107 ? 22.658 -17.044 -27.848 1.00 10.14 107 LEU A CA 1
ATOM 771 C C . LEU A 1 107 ? 21.478 -16.163 -28.278 1.00 10.46 107 LEU A C 1
ATOM 772 O O . LEU A 1 107 ? 21.546 -15.461 -29.304 1.00 11.30 107 LEU A O 1
ATOM 777 N N . GLY A 1 108 ? 20.386 -16.258 -27.526 1.00 10.97 108 GLY A N 1
ATOM 778 C CA . GLY A 1 108 ? 19.245 -15.329 -27.631 1.00 10.80 108 GLY A CA 1
ATOM 779 C C . GLY A 1 108 ? 18.251 -15.705 -26.511 1.00 10.70 108 GLY A C 1
ATOM 780 O O . GLY A 1 108 ? 18.424 -16.725 -25.813 1.00 10.83 108 GLY A O 1
ATOM 781 N N . PRO A 1 109 ? 17.165 -14.960 -26.374 1.00 9.46 109 PRO A N 1
ATOM 782 C CA . PRO A 1 109 ? 16.723 -13.905 -27.210 1.00 9.70 109 PRO A CA 1
ATOM 783 C C . PRO A 1 109 ? 17.298 -12.511 -26.812 1.00 9.92 109 PRO A C 1
ATOM 784 O O . PRO A 1 109 ? 18.112 -12.393 -25.955 1.00 9.48 109 PRO A O 1
ATOM 788 N N . VAL A 1 110 ? 16.892 -11.499 -27.571 1.00 10.96 110 VAL A N 1
ATOM 789 C CA . VAL A 1 110 ? 17.468 -10.172 -27.479 1.00 10.21 110 VAL A CA 1
ATOM 790 C C . VAL A 1 110 ? 16.544 -9.186 -26.791 1.00 10.58 110 VAL A C 1
ATOM 791 O O . VAL A 1 110 ? 15.488 -8.817 -27.335 1.00 10.86 110 VAL A O 1
ATOM 795 N N . ALA A 1 111 ? 16.916 -8.809 -25.567 1.00 10.56 111 ALA A N 1
ATOM 796 C CA . ALA A 1 111 ? 16.269 -7.719 -24.798 1.00 11.37 111 ALA A CA 1
ATOM 797 C C . ALA A 1 111 ? 16.901 -6.343 -24.946 1.00 10.93 111 ALA A C 1
ATOM 798 O O . ALA A 1 111 ? 16.314 -5.353 -24.476 1.00 11.91 111 ALA A O 1
ATOM 800 N N . GLY A 1 112 ? 18.117 -6.291 -25.493 1.00 9.95 112 GLY A N 1
ATOM 801 C CA . GLY A 1 112 ? 18.930 -5.043 -25.627 1.00 9.94 112 GLY A CA 1
ATOM 802 C C . GLY A 1 112 ? 19.738 -5.224 -26.920 1.00 9.82 112 GLY A C 1
ATOM 803 O O . GLY A 1 112 ? 20.575 -6.122 -27.048 1.00 9.89 112 GLY A O 1
ATOM 804 N N . PRO A 1 113 ? 19.527 -4.364 -27.910 1.00 9.87 113 PRO A N 1
ATOM 805 C CA . PRO A 1 113 ? 18.708 -3.164 -27.914 1.00 9.90 113 PRO A CA 1
ATOM 806 C C . PRO A 1 113 ? 17.175 -3.447 -27.866 1.00 10.37 113 PRO A C 1
ATOM 807 O O . PRO A 1 113 ? 16.673 -4.486 -28.415 1.00 11.51 113 PRO A O 1
ATOM 811 N N . ILE A 1 114 ? 16.436 -2.531 -27.264 1.00 10.25 114 ILE A N 1
ATOM 812 C CA . ILE A 1 114 ? 14.976 -2.532 -27.398 1.00 10.51 114 ILE A CA 1
ATOM 813 C C . ILE A 1 114 ? 14.594 -1.848 -28.717 1.00 10.50 114 ILE A C 1
ATOM 814 O O . ILE A 1 114 ? 13.538 -2.141 -29.294 1.00 9.39 114 ILE A O 1
ATOM 819 N N . GLY A 1 115 ? 15.455 -0.934 -29.214 1.00 11.19 115 GLY A N 1
ATOM 820 C CA . GLY A 1 115 ? 15.206 -0.208 -30.437 1.00 10.80 115 GLY A CA 1
ATOM 821 C C . GLY A 1 115 ? 14.672 1.223 -30.250 1.00 12.06 115 GLY A C 1
ATOM 822 O O . GLY A 1 115 ? 13.884 1.652 -31.040 1.00 11.61 115 GLY A O 1
ATOM 823 N N . LYS A 1 116 ? 15.166 1.932 -29.221 1.00 12.62 116 LYS A N 1
ATOM 824 C CA . LYS A 1 116 ? 14.838 3.325 -28.941 1.00 14.93 116 LYS A CA 1
ATOM 825 C C . LYS A 1 116 ? 15.183 4.256 -30.119 1.00 13.84 116 LYS A C 1
ATOM 826 O O . LYS A 1 116 ? 14.524 5.321 -30.283 1.00 14.28 116 LYS A O 1
ATOM 832 N N . ILE A 1 117 ? 16.176 3.855 -30.909 1.00 11.69 117 ILE A N 1
ATOM 833 C CA . ILE A 1 117 ? 16.614 4.601 -32.124 1.00 12.58 117 ILE A CA 1
ATOM 834 C C . ILE A 1 117 ? 16.152 3.845 -33.340 1.00 13.07 117 ILE A C 1
ATOM 835 O O . ILE A 1 117 ? 16.637 2.730 -33.624 1.00 12.62 117 ILE A O 1
ATOM 840 N N . PRO A 1 118 ? 15.201 4.423 -34.083 1.00 14.15 118 PRO A N 1
ATOM 841 C CA . PRO A 1 118 ? 14.560 3.618 -35.150 1.00 12.92 118 PRO A CA 1
ATOM 842 C C . PRO A 1 118 ? 15.529 3.116 -36.256 1.00 12.46 118 PRO A C 1
ATOM 843 O O . PRO A 1 118 ? 15.282 2.053 -36.888 1.00 12.57 118 PRO A O 1
ATOM 847 N N . GLU A 1 119 ? 16.614 3.851 -36.455 1.00 13.24 119 GLU A N 1
ATOM 848 C CA . GLU A 1 119 ? 17.616 3.507 -37.434 1.00 12.32 119 GLU A CA 1
ATOM 849 C C . GLU A 1 119 ? 18.560 2.393 -36.980 1.00 11.78 119 GLU A C 1
ATOM 850 O O . GLU A 1 119 ? 19.327 1.858 -37.786 1.00 11.91 119 GLU A O 1
ATOM 856 N N . ALA A 1 120 ? 18.626 2.140 -35.702 1.00 12.11 120 ALA A N 1
ATOM 857 C CA . ALA A 1 120 ? 19.664 1.272 -35.202 1.00 11.05 120 ALA A CA 1
ATOM 858 C C . ALA A 1 120 ? 19.616 -0.146 -35.777 1.00 11.32 120 ALA A C 1
ATOM 859 O O . ALA A 1 120 ? 18.557 -0.730 -36.092 1.00 11.88 120 ALA A O 1
ATOM 861 N N . GLY A 1 121 ? 20.796 -0.684 -36.053 1.00 11.29 121 GLY A N 1
ATOM 862 C CA . GLY A 1 121 ? 20.861 -1.768 -37.037 1.00 11.58 121 GLY A CA 1
ATOM 863 C C . GLY A 1 121 ? 20.409 -3.165 -36.600 1.00 11.06 121 GLY A C 1
ATOM 864 O O . GLY A 1 121 ? 20.160 -4.006 -37.462 1.00 11.64 121 GLY A O 1
ATOM 865 N N . ARG A 1 122 ? 20.335 -3.410 -35.287 1.00 10.56 122 ARG A N 1
ATOM 866 C CA . ARG A 1 122 ? 19.981 -4.750 -34.798 1.00 10.59 122 ARG A CA 1
ATOM 867 C C . ARG A 1 122 ? 18.586 -4.841 -34.176 1.00 10.50 122 ARG A C 1
ATOM 868 O O . ARG A 1 122 ? 18.215 -5.860 -33.575 1.00 10.79 122 ARG A O 1
ATOM 876 N N . ASN A 1 123 ? 17.787 -3.821 -34.357 1.00 9.62 123 ASN A N 1
ATOM 877 C CA . ASN A 1 123 ? 16.499 -3.762 -33.630 1.00 10.45 123 ASN A CA 1
ATOM 878 C C . ASN A 1 123 ? 15.531 -4.871 -34.015 1.00 9.43 123 ASN A C 1
ATOM 879 O O . ASN A 1 123 ? 14.825 -5.384 -33.199 1.00 10.61 123 ASN A O 1
ATOM 884 N N . TRP A 1 124 ? 15.574 -5.256 -35.258 1.00 9.04 124 TRP A N 1
ATOM 885 C CA . TRP A 1 124 ? 14.886 -6.460 -35.782 1.00 9.72 124 TRP A CA 1
ATOM 886 C C . TRP A 1 124 ? 15.136 -7.784 -35.072 1.00 9.97 124 TRP A C 1
ATOM 887 O O . TRP A 1 124 ? 14.229 -8.670 -35.045 1.00 10.02 124 TRP A O 1
ATOM 898 N N . GLU A 1 125 ? 16.287 -7.907 -34.412 1.00 10.36 125 GLU A N 1
ATOM 899 C CA . GLU A 1 125 ? 16.553 -9.098 -33.630 1.00 10.17 125 GLU A CA 1
ATOM 900 C C . GLU A 1 125 ? 15.760 -9.151 -32.326 1.00 10.42 125 GLU A C 1
ATOM 901 O O . GLU A 1 125 ? 15.547 -10.249 -31.741 1.00 10.29 125 GLU A O 1
ATOM 907 N N . GLY A 1 126 ? 15.342 -7.969 -31.872 1.00 9.77 126 GLY A N 1
ATOM 908 C CA . GLY A 1 126 ? 14.681 -7.781 -30.607 1.00 9.61 126 GLY A CA 1
ATOM 909 C C . GLY A 1 126 ? 13.156 -7.821 -30.653 1.00 9.27 126 GLY A C 1
ATOM 910 O O . GLY A 1 126 ? 12.573 -8.326 -31.579 1.00 8.66 126 GLY A O 1
ATOM 911 N N . PHE A 1 127 ? 12.547 -7.283 -29.576 1.00 8.92 127 PHE A N 1
ATOM 912 C CA . PHE A 1 127 ? 11.150 -7.472 -29.256 1.00 9.56 127 PHE A CA 1
ATOM 913 C C . PHE A 1 127 ? 10.421 -6.154 -28.961 1.00 10.07 127 PHE A C 1
ATOM 914 O O . PHE A 1 127 ? 9.488 -6.090 -28.140 1.00 11.34 127 PHE A O 1
ATOM 922 N N . SER A 1 128 ? 10.886 -5.101 -29.607 1.00 10.84 128 SER A N 1
ATOM 923 C CA . SER A 1 128 ? 10.230 -3.743 -29.615 1.00 10.70 128 SER A CA 1
ATOM 924 C C . SER A 1 128 ? 10.723 -2.768 -28.568 1.00 10.90 128 SER A C 1
ATOM 925 O O . SER A 1 128 ? 11.182 -3.148 -27.506 1.00 10.69 128 SER A O 1
ATOM 928 N N . PRO A 1 129 ? 10.543 -1.464 -28.844 1.00 11.42 129 PRO A N 1
ATOM 929 C CA . PRO A 1 129 ? 10.843 -0.426 -27.867 1.00 12.02 129 PRO A CA 1
ATOM 930 C C . PRO A 1 129 ? 9.767 -0.204 -26.800 1.00 12.17 129 PRO A C 1
ATOM 931 O O . PRO A 1 129 ? 9.908 0.704 -25.974 1.00 13.05 129 PRO A O 1
ATOM 935 N N . ASP A 1 130 ? 8.771 -1.090 -26.733 1.00 11.73 130 ASP A N 1
ATOM 936 C CA . ASP A 1 130 ? 7.864 -1.154 -25.600 1.00 11.09 130 ASP A CA 1
ATOM 937 C C . ASP A 1 130 ? 8.302 -2.207 -24.589 1.00 10.82 130 ASP A C 1
ATOM 938 O O . ASP A 1 130 ? 8.399 -3.394 -24.896 1.00 10.31 130 ASP A O 1
ATOM 943 N N . PRO A 1 131 ? 8.591 -1.791 -23.345 1.00 10.61 131 PRO A N 1
ATOM 944 C CA . PRO A 1 131 ? 9.191 -2.754 -22.460 1.00 10.52 131 PRO A CA 1
ATOM 945 C C . PRO A 1 131 ? 8.240 -3.876 -22.055 1.00 11.03 131 PRO A C 1
ATOM 946 O O . PRO A 1 131 ? 8.723 -4.988 -21.733 1.00 9.89 131 PRO A O 1
ATOM 950 N N . TYR A 1 132 ? 6.912 -3.618 -21.994 1.00 10.72 132 TYR A N 1
ATOM 951 C CA . TYR A 1 132 ? 5.966 -4.641 -21.563 1.00 11.09 132 TYR A CA 1
ATOM 952 C C . TYR A 1 132 ? 5.888 -5.751 -22.627 1.00 11.70 132 TYR A C 1
ATOM 953 O O . TYR A 1 132 ? 5.961 -6.976 -22.305 1.00 11.41 132 TYR A O 1
ATOM 962 N N . LEU A 1 133 ? 5.649 -5.344 -23.877 1.00 9.79 133 LEU A N 1
ATOM 963 C CA . LEU A 1 133 ? 5.609 -6.307 -24.989 1.00 10.01 133 LEU A CA 1
ATOM 964 C C . LEU A 1 133 ? 6.898 -7.078 -25.077 1.00 9.85 133 LEU A C 1
ATOM 965 O O . LEU A 1 133 ? 6.936 -8.325 -25.268 1.00 9.95 133 LEU A O 1
ATOM 970 N N . ASN A 1 134 ? 7.989 -6.321 -25.031 1.00 9.91 134 ASN A N 1
ATOM 971 C CA . ASN A 1 134 ? 9.333 -6.901 -25.063 1.00 10.54 134 ASN A CA 1
ATOM 972 C C . ASN A 1 134 ? 9.532 -7.973 -23.978 1.00 10.47 134 ASN A C 1
ATOM 973 O O . ASN A 1 134 ? 9.874 -9.144 -24.254 1.00 10.99 134 ASN A O 1
ATOM 978 N N . GLY A 1 135 ? 9.231 -7.606 -22.752 1.00 10.26 135 GLY A N 1
ATOM 979 C CA . GLY A 1 135 ? 9.244 -8.543 -21.616 1.00 11.33 135 GLY A CA 1
ATOM 980 C C . GLY A 1 135 ? 8.386 -9.800 -21.760 1.00 11.06 135 GLY A C 1
ATOM 981 O O . GLY A 1 135 ? 8.932 -10.852 -21.550 1.00 11.06 135 GLY A O 1
ATOM 982 N N . LEU A 1 136 ? 7.129 -9.705 -22.212 1.00 10.52 136 LEU A N 1
ATOM 983 C CA . LEU A 1 136 ? 6.305 -10.888 -22.493 1.00 10.54 136 LEU A CA 1
ATOM 984 C C . LEU A 1 136 ? 6.910 -11.768 -23.622 1.00 10.34 136 LEU A C 1
ATOM 985 O O . LEU A 1 136 ? 6.875 -13.004 -23.544 1.00 9.88 136 LEU A O 1
ATOM 990 N N . ALA A 1 137 ? 7.464 -11.132 -24.637 1.00 10.53 137 ALA A N 1
ATOM 991 C CA . ALA A 1 137 ? 8.134 -11.875 -25.684 1.00 10.57 137 ALA A CA 1
ATOM 992 C C . ALA A 1 137 ? 9.393 -12.612 -25.153 1.00 10.05 137 ALA A C 1
ATOM 993 O O . ALA A 1 137 ? 9.585 -13.787 -25.477 1.00 10.51 137 ALA A O 1
ATOM 995 N N . MET A 1 138 ? 10.183 -11.938 -24.334 1.00 9.55 138 MET A N 1
ATOM 996 C CA . MET A 1 138 ? 11.363 -12.484 -23.701 1.00 10.11 138 MET A CA 1
ATOM 997 C C . MET A 1 138 ? 10.998 -13.708 -22.863 1.00 11.14 138 MET A C 1
ATOM 998 O O . MET A 1 138 ? 11.604 -14.772 -23.061 1.00 10.28 138 MET A O 1
ATOM 1003 N N . SER A 1 139 ? 9.979 -13.576 -21.993 1.00 10.80 139 SER A N 1
ATOM 1004 C CA . SER A 1 139 ? 9.652 -14.650 -21.062 1.00 11.44 139 SER A CA 1
ATOM 1005 C C . SER A 1 139 ? 9.051 -15.834 -21.795 1.00 10.94 139 SER A C 1
ATOM 1006 O O . SER A 1 139 ? 9.460 -16.997 -21.555 1.00 10.28 139 SER A O 1
ATOM 1009 N N . ASN A 1 140 ? 8.235 -15.586 -22.812 1.00 10.84 140 ASN A N 1
ATOM 1010 C CA . ASN A 1 140 ? 7.665 -16.718 -23.519 1.00 11.31 140 ASN A CA 1
ATOM 1011 C C . ASN A 1 140 ? 8.724 -17.407 -24.394 1.00 10.63 140 ASN A C 1
ATOM 1012 O O . ASN A 1 140 ? 8.688 -18.609 -24.542 1.00 10.77 140 ASN A O 1
ATOM 1017 N N . THR A 1 141 ? 9.625 -16.637 -25.007 1.00 10.03 141 THR A N 1
ATOM 1018 C CA . THR A 1 141 ? 10.719 -17.249 -25.803 1.00 9.49 141 THR A CA 1
ATOM 1019 C C . THR A 1 141 ? 11.683 -18.106 -24.950 1.00 10.00 141 THR A C 1
ATOM 1020 O O . THR A 1 141 ? 12.032 -19.220 -25.285 1.00 12.11 141 THR A O 1
ATOM 1024 N N . ILE A 1 142 ? 12.093 -17.576 -23.822 1.00 9.45 142 ILE A N 1
ATOM 1025 C CA . ILE A 1 142 ? 12.982 -18.253 -22.911 1.00 10.11 142 ILE A CA 1
ATOM 1026 C C . ILE A 1 142 ? 12.311 -19.501 -22.360 1.00 10.35 142 ILE A C 1
ATOM 1027 O O . ILE A 1 142 ? 12.939 -20.552 -22.262 1.00 11.09 142 ILE A O 1
ATOM 1032 N N . THR A 1 143 ? 11.064 -19.386 -21.978 1.00 11.25 143 THR A N 1
ATOM 1033 C CA . THR A 1 143 ? 10.381 -20.565 -21.378 1.00 11.21 143 THR A CA 1
ATOM 1034 C C . THR A 1 143 ? 10.297 -21.672 -22.445 1.00 10.23 143 THR A C 1
ATOM 1035 O O . THR A 1 143 ? 10.469 -22.855 -22.132 1.00 10.53 143 THR A O 1
ATOM 1039 N N . GLY A 1 144 ? 10.012 -21.315 -23.676 1.00 9.49 144 GLY A N 1
ATOM 1040 C CA . GLY A 1 144 ? 10.026 -22.254 -24.767 1.00 9.60 144 GLY A CA 1
ATOM 1041 C C . GLY A 1 144 ? 11.366 -22.924 -24.950 1.00 10.57 144 GLY A C 1
ATOM 1042 O O . GLY A 1 144 ? 11.481 -24.155 -25.063 1.00 11.55 144 GLY A O 1
ATOM 1043 N N . MET A 1 145 ? 12.387 -22.114 -25.112 1.00 11.10 145 MET A N 1
ATOM 1044 C CA . MET A 1 145 ? 13.724 -22.613 -25.357 1.00 10.12 145 MET A CA 1
ATOM 1045 C C . MET A 1 145 ? 14.185 -23.583 -24.264 1.00 10.68 145 MET A C 1
ATOM 1046 O O . MET A 1 145 ? 14.673 -24.705 -24.548 1.00 9.95 145 MET A O 1
ATOM 1051 N N . GLN A 1 146 ? 14.027 -23.138 -23.034 1.00 10.06 146 GLN A N 1
ATOM 1052 C CA . GLN A 1 146 ? 14.491 -23.914 -21.888 1.00 10.72 146 GLN A CA 1
ATOM 1053 C C . GLN A 1 146 ? 13.578 -25.126 -21.589 1.00 11.59 146 GLN A C 1
ATOM 1054 O O . GLN A 1 146 ? 14.075 -26.175 -21.150 1.00 10.68 146 GLN A O 1
ATOM 1060 N N . ASP A 1 147 ? 12.303 -25.030 -21.921 1.00 11.19 147 ASP A N 1
ATOM 1061 C CA . ASP A 1 147 ? 11.459 -26.226 -21.866 1.00 12.88 147 ASP A CA 1
ATOM 1062 C C . ASP A 1 147 ? 12.000 -27.309 -22.840 1.00 13.00 147 ASP A C 1
ATOM 1063 O O . ASP A 1 147 ? 11.875 -28.469 -22.519 1.00 11.63 147 ASP A O 1
ATOM 1068 N N . ALA A 1 148 ? 12.590 -26.934 -23.996 1.00 12.24 148 ALA A N 1
ATOM 1069 C CA . ALA A 1 148 ? 13.220 -27.854 -24.937 1.00 11.78 148 ALA A CA 1
ATOM 1070 C C . ALA A 1 148 ? 14.521 -28.381 -24.476 1.00 11.92 148 ALA A C 1
ATOM 1071 O O . ALA A 1 148 ? 15.063 -29.240 -25.121 1.00 13.45 148 ALA A O 1
ATOM 1073 N N . GLY A 1 149 ? 15.112 -27.779 -23.450 1.00 10.75 149 GLY A N 1
ATOM 1074 C CA . GLY A 1 149 ? 16.300 -28.292 -22.821 1.00 11.94 149 GLY A CA 1
ATOM 1075 C C . GLY A 1 149 ? 17.608 -27.533 -23.109 1.00 12.21 149 GLY A C 1
ATOM 1076 O O . GLY A 1 149 ? 18.683 -27.954 -22.618 1.00 10.65 149 GLY A O 1
ATOM 1077 N N . VAL A 1 150 ? 17.531 -26.411 -23.862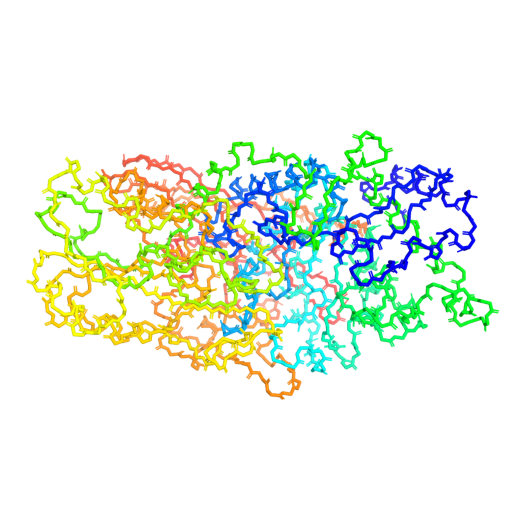 1.00 11.30 150 VAL A N 1
ATOM 1078 C CA . VAL A 1 150 ? 18.736 -25.607 -24.103 1.00 10.71 150 VAL A CA 1
ATOM 1079 C C . VAL A 1 150 ? 18.744 -24.475 -23.047 1.00 11.08 150 VAL A C 1
ATOM 1080 O O . VAL A 1 150 ? 17.685 -24.102 -22.478 1.00 11.25 150 VAL A O 1
ATOM 1084 N N . GLN A 1 151 ? 19.929 -23.977 -22.714 1.00 9.82 151 GLN A N 1
ATOM 1085 C CA . GLN A 1 151 ? 20.063 -22.758 -21.888 1.00 9.36 151 GLN A CA 1
ATOM 1086 C C . GLN A 1 151 ? 19.881 -21.532 -22.814 1.00 9.75 151 GLN A C 1
ATOM 1087 O O . GLN A 1 151 ? 20.523 -21.437 -23.865 1.00 10.43 151 GLN A O 1
ATOM 1093 N N . ALA A 1 152 ? 18.988 -20.637 -22.483 1.00 8.83 152 ALA A N 1
ATOM 1094 C CA . ALA A 1 152 ? 18.859 -19.405 -23.219 1.00 9.52 152 ALA A CA 1
ATOM 1095 C C . ALA A 1 152 ? 19.821 -18.370 -22.626 1.00 10.03 152 ALA A C 1
ATOM 1096 O O . ALA A 1 152 ? 20.395 -18.548 -21.541 1.00 10.52 152 ALA A O 1
ATOM 1098 N N . CYS A 1 153 ? 20.045 -17.310 -23.393 1.00 10.76 153 CYS A N 1
ATOM 1099 C CA . CYS A 1 153 ? 20.992 -16.274 -23.087 1.00 10.45 153 CYS A CA 1
ATOM 1100 C C . CYS A 1 153 ? 20.339 -14.942 -23.503 1.00 10.61 153 CYS A C 1
ATOM 1101 O O . CYS A 1 153 ? 20.387 -14.524 -24.680 1.00 11.02 153 CYS A O 1
ATOM 1104 N N . ALA A 1 154 ? 19.817 -14.234 -22.531 1.00 10.99 154 ALA A N 1
ATOM 1105 C CA . ALA A 1 154 ? 19.327 -12.905 -22.761 1.00 11.18 154 ALA A CA 1
ATOM 1106 C C . ALA A 1 154 ? 20.472 -11.911 -23.018 1.00 10.69 154 ALA A C 1
ATOM 1107 O O . ALA A 1 154 ? 21.365 -11.702 -22.156 1.00 11.02 154 ALA A O 1
ATOM 1109 N N . LYS A 1 155 ? 20.414 -11.227 -24.144 1.00 10.99 155 LYS A N 1
ATOM 1110 C CA . LYS A 1 155 ? 21.538 -10.348 -24.547 1.00 10.49 155 LYS A CA 1
ATOM 1111 C C . LYS A 1 155 ? 20.936 -9.044 -25.098 1.00 11.07 155 LYS A C 1
ATOM 1112 O O . LYS A 1 155 ? 19.751 -9.065 -25.554 1.00 10.93 155 LYS A O 1
ATOM 1118 N N . HIS A 1 156 ? 21.653 -7.935 -25.153 1.00 10.53 156 HIS A N 1
ATOM 1119 C CA . HIS A 1 156 ? 23.002 -7.655 -24.723 1.00 10.54 156 HIS A CA 1
ATOM 1120 C C . HIS A 1 156 ? 22.839 -6.614 -23.609 1.00 11.13 156 HIS A C 1
ATOM 1121 O O . HIS A 1 156 ? 22.195 -5.554 -23.800 1.00 10.56 156 HIS A O 1
ATOM 1128 N N . PHE A 1 157 ? 23.293 -6.974 -22.421 1.00 10.95 157 PHE A N 1
ATOM 1129 C CA . PHE A 1 157 ? 23.131 -6.158 -21.247 1.00 12.15 157 PHE A CA 1
ATOM 1130 C C . PHE A 1 157 ? 24.298 -5.114 -21.162 1.00 11.19 157 PHE A C 1
ATOM 1131 O O . PHE A 1 157 ? 25.427 -5.500 -20.884 1.00 11.36 157 PHE A O 1
ATOM 1139 N N . ILE A 1 158 ? 24.075 -3.818 -21.376 1.00 12.14 158 ILE A N 1
ATOM 1140 C CA . ILE A 1 158 ? 22.822 -3.167 -21.620 1.00 11.33 158 ILE A CA 1
ATOM 1141 C C . ILE A 1 158 ? 23.186 -1.788 -22.266 1.00 12.41 158 ILE A C 1
ATOM 1142 O O . ILE A 1 158 ? 24.331 -1.316 -22.155 1.00 11.10 158 ILE A O 1
ATOM 1147 N N . GLY A 1 159 ? 22.199 -1.102 -22.840 1.00 12.78 159 GLY A N 1
ATOM 1148 C CA . GLY A 1 159 ? 22.427 0.193 -23.488 1.00 11.86 159 GLY A CA 1
ATOM 1149 C C . GLY A 1 159 ? 23.136 0.152 -24.815 1.00 13.30 159 GLY A C 1
ATOM 1150 O O . GLY A 1 159 ? 23.652 1.180 -25.257 1.00 13.14 159 GLY A O 1
ATOM 1151 N N . ASN A 1 160 ? 23.157 -1.009 -25.494 1.00 13.50 160 ASN A N 1
ATOM 1152 C CA . ASN A 1 160 ? 23.755 -1.111 -26.861 1.00 12.21 160 ASN A CA 1
ATOM 1153 C C . ASN A 1 160 ? 22.657 -0.830 -27.873 1.00 12.50 160 ASN A C 1
ATOM 1154 O O . ASN A 1 160 ? 22.146 -1.705 -28.554 1.00 12.83 160 ASN A O 1
ATOM 1159 N N . GLU A 1 161 ? 22.244 0.429 -27.903 1.00 12.28 161 GLU A N 1
ATOM 1160 C CA . GLU A 1 161 ? 21.083 0.872 -28.687 1.00 11.55 161 GLU A CA 1
ATOM 1161 C C . GLU A 1 161 ? 21.484 1.345 -30.092 1.00 11.89 161 GLU A C 1
ATOM 1162 O O . GLU A 1 161 ? 20.631 1.806 -30.819 1.00 12.75 161 GLU A O 1
ATOM 1168 N N . GLN A 1 162 ? 22.781 1.330 -30.407 1.00 11.88 162 GLN A N 1
ATOM 1169 C CA . GLN A 1 162 ? 23.250 1.581 -31.795 1.00 12.81 162 GLN A CA 1
ATOM 1170 C C . GLN A 1 162 ? 24.514 0.807 -32.090 1.00 12.21 162 GLN A C 1
ATOM 1171 O O . GLN A 1 162 ? 25.309 0.525 -31.198 1.00 11.34 162 GLN A O 1
ATOM 1177 N N . GLU A 1 163 ? 24.724 0.507 -33.378 1.00 11.45 163 GLU A N 1
ATOM 1178 C CA . GLU A 1 163 ? 25.901 -0.223 -33.826 1.00 12.04 163 GLU A CA 1
ATOM 1179 C C . GLU A 1 163 ? 27.115 0.703 -34.052 1.00 11.52 163 GLU A C 1
ATOM 1180 O O . GLU A 1 163 ? 28.265 0.316 -33.844 1.00 11.07 163 GLU A O 1
ATOM 1186 N N . THR A 1 164 ? 26.822 1.935 -34.447 1.00 12.11 164 THR A N 1
ATOM 1187 C CA . THR A 1 164 ? 27.844 2.953 -34.617 1.00 12.74 164 THR A CA 1
ATOM 1188 C C . THR A 1 164 ? 28.648 3.180 -33.324 1.00 11.30 164 THR A C 1
ATOM 1189 O O . THR A 1 164 ? 28.111 3.539 -32.229 1.00 13.12 164 THR A O 1
ATOM 1193 N N . ASN A 1 165 ? 29.948 2.921 -33.420 1.00 11.19 165 ASN A N 1
ATOM 1194 C CA . ASN A 1 165 ? 30.895 3.032 -32.298 1.00 11.55 165 ASN A CA 1
ATOM 1195 C C . ASN A 1 165 ? 30.497 2.205 -31.094 1.00 10.71 165 ASN A C 1
ATOM 1196 O O . ASN A 1 165 ? 30.771 2.563 -29.993 1.00 9.32 165 ASN A O 1
ATOM 1201 N N . ARG A 1 166 ? 29.829 1.098 -31.315 1.00 12.59 166 ARG A N 1
ATOM 1202 C CA . ARG A 1 166 ? 29.336 0.328 -30.238 1.00 12.20 166 ARG A CA 1
ATOM 1203 C C . ARG A 1 166 ? 30.399 -0.154 -29.283 1.00 13.35 166 ARG A C 1
ATOM 1204 O O . ARG A 1 166 ? 30.046 -0.429 -28.152 1.00 14.74 166 ARG A O 1
ATOM 1212 N N . ASP A 1 167 ? 31.648 -0.271 -29.705 1.00 13.39 167 ASP A N 1
ATOM 1213 C CA . ASP A 1 167 ? 32.656 -0.795 -28.800 1.00 15.78 167 ASP A CA 1
ATOM 1214 C C . ASP A 1 167 ? 33.522 0.287 -28.229 1.00 15.91 167 ASP A C 1
ATOM 1215 O O . ASP A 1 167 ? 34.551 -0.010 -27.591 1.00 16.27 167 ASP A O 1
ATOM 1220 N N . THR A 1 168 ? 33.085 1.551 -28.371 1.00 13.96 168 THR A N 1
ATOM 1221 C CA . THR A 1 168 ? 33.789 2.591 -27.641 1.00 14.20 168 THR A CA 1
ATOM 1222 C C . THR A 1 168 ? 32.868 3.608 -26.940 1.00 15.07 168 THR A C 1
ATOM 1223 O O . THR A 1 168 ? 33.253 4.214 -25.950 1.00 16.25 168 THR A O 1
ATOM 1227 N N . MET A 1 169 ? 31.707 3.846 -27.494 1.00 13.47 169 MET A N 1
ATOM 1228 C CA . MET A 1 169 ? 30.838 4.851 -26.936 1.00 14.13 169 MET A CA 1
ATOM 1229 C C . MET A 1 169 ? 30.280 4.444 -25.573 1.00 14.32 169 MET A C 1
ATOM 1230 O O . MET A 1 169 ? 30.197 3.260 -25.220 1.00 13.75 169 MET A O 1
ATOM 1235 N N . SER A 1 170 ? 29.843 5.437 -24.807 1.00 13.35 170 SER A N 1
ATOM 1236 C CA . SER A 1 170 ? 29.148 5.182 -23.537 1.00 13.12 170 SER A CA 1
ATOM 1237 C C . SER A 1 170 ? 27.634 5.586 -23.658 1.00 12.78 170 SER A C 1
ATOM 1238 O O . SER A 1 170 ? 27.253 6.621 -24.245 1.00 13.35 170 SER A O 1
ATOM 1241 N N . SER A 1 171 ? 26.793 4.729 -23.097 1.00 12.81 171 SER A N 1
ATOM 1242 C CA . SER A 1 171 ? 25.422 4.990 -22.811 1.00 13.04 171 SER A CA 1
ATOM 1243 C C . SER A 1 171 ? 25.351 5.304 -21.322 1.00 13.57 171 SER A C 1
ATOM 1244 O O . SER A 1 171 ? 25.717 4.467 -20.480 1.00 13.20 171 SER A O 1
ATOM 1247 N N . ASN A 1 172 ? 24.799 6.481 -21.020 1.00 12.91 172 ASN A N 1
ATOM 1248 C CA . ASN A 1 172 ? 24.695 6.978 -19.688 1.00 12.38 172 ASN A CA 1
ATOM 1249 C C . ASN A 1 172 ? 23.198 7.229 -19.443 1.00 13.61 172 ASN A C 1
ATOM 1250 O O . ASN A 1 172 ? 22.589 8.159 -19.980 1.00 13.52 172 ASN A O 1
ATOM 1255 N N . ILE A 1 173 ? 22.607 6.356 -18.648 1.00 14.14 173 ILE A N 1
ATOM 1256 C CA . ILE A 1 173 ? 21.162 6.283 -18.525 1.00 13.76 173 ILE A CA 1
ATOM 1257 C C . ILE A 1 173 ? 20.781 6.581 -17.091 1.00 14.43 173 ILE A C 1
ATOM 1258 O O . ILE A 1 173 ? 21.331 6.005 -16.140 1.00 12.84 173 ILE A O 1
ATOM 1263 N N . ASP A 1 174 ? 19.799 7.464 -16.927 1.00 14.59 174 ASP A N 1
ATOM 1264 C CA . ASP A 1 174 ? 19.432 7.883 -15.579 1.00 15.69 174 ASP A CA 1
ATOM 1265 C C . ASP A 1 174 ? 18.693 6.750 -14.887 1.00 15.69 174 ASP A C 1
ATOM 1266 O O . ASP A 1 174 ? 18.110 5.870 -15.562 1.00 14.59 174 ASP A O 1
ATOM 1271 N N . ASP A 1 175 ? 18.663 6.751 -13.561 1.00 15.37 175 ASP A N 1
ATOM 1272 C CA . ASP A 1 175 ? 18.128 5.598 -12.809 1.00 16.28 175 ASP A CA 1
ATOM 1273 C C . ASP A 1 175 ? 16.735 5.149 -13.158 1.00 14.84 175 ASP A C 1
ATOM 1274 O O . ASP A 1 175 ? 16.488 3.933 -13.267 1.00 15.78 175 ASP A O 1
ATOM 1279 N N . ARG A 1 176 ? 15.829 6.093 -13.316 1.00 15.44 176 ARG A N 1
ATOM 1280 C CA . ARG A 1 176 ? 14.438 5.784 -13.558 1.00 15.35 176 ARG A CA 1
ATOM 1281 C C . ARG A 1 176 ? 14.268 5.200 -14.911 1.00 14.19 176 ARG A C 1
ATOM 1282 O O . ARG A 1 176 ? 13.678 4.199 -15.043 1.00 14.30 176 ARG A O 1
ATOM 1290 N N . THR A 1 177 ? 14.793 5.886 -15.906 1.00 13.70 177 THR A N 1
ATOM 1291 C CA . THR A 1 177 ? 14.760 5.403 -17.302 1.00 14.15 177 THR A CA 1
ATOM 1292 C C . THR A 1 177 ? 15.358 3.999 -17.384 1.00 14.02 177 THR A C 1
ATOM 1293 O O . THR A 1 177 ? 14.820 3.115 -18.096 1.00 14.98 177 THR A O 1
ATOM 1297 N N . PHE A 1 178 ? 16.457 3.803 -16.667 1.00 14.62 178 PHE A N 1
ATOM 1298 C CA . PHE A 1 178 ? 17.133 2.491 -16.650 1.00 14.86 178 PHE A CA 1
ATOM 1299 C C . PHE A 1 178 ? 16.173 1.414 -16.196 1.00 14.10 178 PHE A C 1
ATOM 1300 O O . PHE A 1 178 ? 15.982 0.378 -16.879 1.00 13.43 178 PHE A O 1
ATOM 1308 N N . HIS A 1 179 ? 15.512 1.626 -15.051 1.00 13.66 179 HIS A N 1
ATOM 1309 C CA . HIS A 1 179 ? 14.621 0.601 -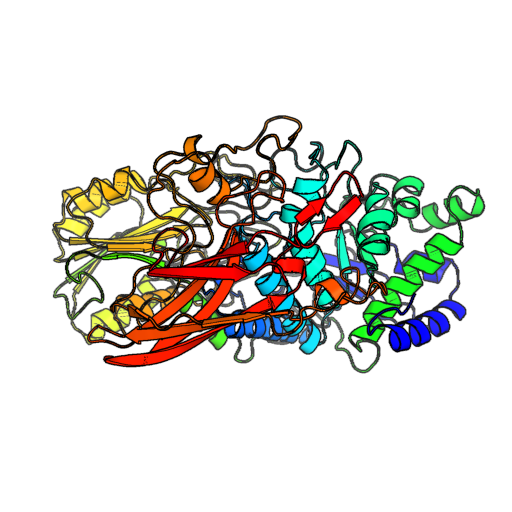14.496 1.00 14.26 179 HIS A CA 1
ATOM 1310 C C . HIS A 1 179 ? 13.283 0.385 -15.229 1.00 14.97 179 HIS A C 1
ATOM 1311 O O . HIS A 1 179 ? 12.824 -0.778 -15.356 1.00 14.79 179 HIS A O 1
ATOM 1318 N N . GLU A 1 180 ? 12.669 1.472 -15.697 1.00 13.59 180 GLU A N 1
ATOM 1319 C CA . GLU A 1 180 ? 11.340 1.388 -16.321 1.00 15.11 180 GLU A CA 1
ATOM 1320 C C . GLU A 1 180 ? 11.341 0.991 -17.752 1.00 14.72 180 GLU A C 1
ATOM 1321 O O . GLU A 1 180 ? 10.296 0.545 -18.252 1.00 17.26 180 GLU A O 1
ATOM 1327 N N . LEU A 1 181 ? 12.457 1.191 -18.425 1.00 14.66 181 LEU A N 1
ATOM 1328 C CA . LEU A 1 181 ? 12.501 1.028 -19.850 1.00 15.47 181 LEU A CA 1
ATOM 1329 C C . LEU A 1 181 ? 13.514 -0.090 -20.206 1.00 15.46 181 LEU A C 1
ATOM 1330 O O . LEU A 1 181 ? 13.090 -1.204 -20.482 1.00 15.01 181 LEU A O 1
ATOM 1335 N N . TYR A 1 182 ? 14.813 0.177 -20.120 1.00 12.73 182 TYR A N 1
ATOM 1336 C CA . TYR A 1 182 ? 15.821 -0.734 -20.654 1.00 12.38 182 TYR A CA 1
ATOM 1337 C C . TYR A 1 182 ? 16.027 -2.023 -19.824 1.00 11.55 182 TYR A C 1
ATOM 1338 O O . TYR A 1 182 ? 16.185 -3.094 -20.356 1.00 10.56 182 TYR A O 1
ATOM 1347 N N . LEU A 1 183 ? 16.011 -1.908 -18.526 1.00 9.97 183 LEU A N 1
ATOM 1348 C CA . LEU A 1 183 ? 16.093 -3.090 -17.628 1.00 11.00 183 LEU A CA 1
ATOM 1349 C C . LEU A 1 183 ? 14.881 -4.021 -17.631 1.00 11.18 183 LEU A C 1
ATOM 1350 O O . LEU A 1 183 ? 15.002 -5.247 -17.418 1.00 10.75 183 LEU A O 1
ATOM 1355 N N . TRP A 1 184 ? 13.713 -3.436 -17.888 1.00 11.35 184 TRP A N 1
ATOM 1356 C CA . TRP A 1 184 ? 12.470 -4.113 -17.679 1.00 11.45 184 TRP A CA 1
ATOM 1357 C C . TRP A 1 184 ? 12.386 -5.519 -18.396 1.00 11.80 184 TRP A C 1
ATOM 1358 O O . TRP A 1 184 ? 12.089 -6.543 -17.788 1.00 13.39 184 TRP A O 1
ATOM 1369 N N . PRO A 1 185 ? 12.794 -5.590 -19.673 1.00 12.96 185 PRO A N 1
ATOM 1370 C CA . PRO A 1 185 ? 12.777 -6.931 -20.280 1.00 11.98 185 PRO A CA 1
ATOM 1371 C C . PRO A 1 185 ? 13.811 -7.866 -19.729 1.00 11.84 185 PRO A C 1
ATOM 1372 O O . PRO A 1 185 ? 13.574 -9.078 -19.742 1.00 12.46 185 PRO A O 1
ATOM 1376 N N . PHE A 1 186 ? 14.948 -7.347 -19.258 1.00 12.03 186 PHE A N 1
ATOM 1377 C CA . PHE A 1 186 ? 15.894 -8.230 -18.593 1.00 11.94 186 PHE A CA 1
ATOM 1378 C C . PHE A 1 186 ? 15.354 -8.751 -17.274 1.00 12.07 186 PHE A C 1
ATOM 1379 O O . PHE A 1 186 ? 15.538 -9.933 -16.916 1.00 12.80 186 PHE A O 1
ATOM 1387 N N . ALA A 1 187 ? 14.608 -7.918 -16.565 1.00 10.98 187 ALA A N 1
ATOM 1388 C CA . ALA A 1 187 ? 13.975 -8.392 -15.305 1.00 12.01 187 ALA A CA 1
ATOM 1389 C C . ALA A 1 187 ? 12.961 -9.488 -15.582 1.00 11.80 187 ALA A C 1
ATOM 1390 O O . ALA A 1 187 ? 12.957 -10.538 -14.879 1.00 12.36 187 ALA A O 1
ATOM 1392 N N . ASP A 1 188 ? 12.133 -9.315 -16.624 1.00 11.86 188 ASP A N 1
ATOM 1393 C CA . ASP A 1 188 ? 11.187 -10.403 -17.052 1.00 11.52 188 ASP A CA 1
ATOM 1394 C C . ASP A 1 188 ? 11.955 -11.695 -17.405 1.00 10.72 188 ASP A C 1
ATOM 1395 O O . ASP A 1 188 ? 11.587 -12.811 -17.042 1.00 10.74 188 ASP A O 1
ATOM 1400 N N . ALA A 1 189 ? 13.060 -11.525 -18.087 1.00 11.53 189 ALA A N 1
ATOM 1401 C CA . ALA A 1 189 ? 13.891 -12.649 -18.474 1.00 11.23 189 ALA A CA 1
ATOM 1402 C C . ALA A 1 189 ? 14.446 -13.403 -17.278 1.00 12.42 189 ALA A C 1
ATOM 1403 O O . ALA A 1 189 ? 14.394 -14.602 -17.218 1.00 12.93 189 ALA A O 1
ATOM 1405 N N . ILE A 1 190 ? 15.008 -12.693 -16.341 1.00 12.25 190 ILE A N 1
ATOM 1406 C CA . ILE A 1 190 ? 15.443 -13.279 -15.089 1.00 11.79 190 ILE A CA 1
ATOM 1407 C C . ILE A 1 190 ? 14.332 -13.986 -14.293 1.00 12.37 190 ILE A C 1
ATOM 1408 O O . ILE A 1 190 ? 14.543 -15.130 -13.819 1.00 13.21 190 ILE A O 1
ATOM 1413 N N . LYS A 1 191 ? 13.193 -13.349 -14.119 1.00 11.97 191 LYS A N 1
ATOM 1414 C CA . LYS A 1 191 ? 11.989 -14.000 -13.536 1.00 12.70 191 LYS A CA 1
ATOM 1415 C C . LYS A 1 191 ? 11.609 -15.274 -14.261 1.00 14.18 191 LYS A C 1
ATOM 1416 O O . LYS A 1 191 ? 11.214 -16.252 -13.647 1.00 12.26 191 LYS A O 1
ATOM 1422 N N . ALA A 1 192 ? 11.771 -15.325 -15.589 1.00 12.29 192 ALA A N 1
ATOM 1423 C CA . ALA A 1 192 ? 11.497 -16.544 -16.289 1.00 13.86 192 ALA A CA 1
ATOM 1424 C C . ALA A 1 192 ? 12.661 -17.592 -16.207 1.00 11.45 192 ALA A C 1
ATOM 1425 O O . ALA A 1 192 ? 12.736 -18.458 -17.011 1.00 12.88 192 ALA A O 1
ATOM 1427 N N . ASN A 1 193 ? 13.640 -17.359 -15.344 1.00 12.29 193 ASN A N 1
ATOM 1428 C CA . ASN A 1 193 ? 14.749 -18.343 -15.056 1.00 12.01 193 ASN A CA 1
ATOM 1429 C C . ASN A 1 193 ? 15.684 -18.513 -16.213 1.00 12.19 193 ASN A C 1
ATOM 1430 O O . ASN A 1 193 ? 16.287 -19.551 -16.416 1.00 11.97 193 ASN A O 1
ATOM 1435 N N . VAL A 1 194 ? 15.845 -17.441 -16.975 1.00 11.96 194 VAL A N 1
ATOM 1436 C CA . VAL A 1 194 ? 16.936 -17.430 -17.986 1.00 10.76 194 VAL A CA 1
ATOM 1437 C C . VAL A 1 194 ? 18.279 -17.917 -17.415 1.00 10.47 194 VAL A C 1
ATOM 1438 O O . VAL A 1 194 ? 18.757 -17.505 -16.339 1.00 10.65 194 VAL A O 1
ATOM 1442 N N . ALA A 1 195 ? 18.903 -18.826 -18.153 1.00 9.68 195 ALA A N 1
ATOM 1443 C CA . ALA A 1 195 ? 20.161 -19.471 -17.674 1.00 9.46 195 ALA A CA 1
ATOM 1444 C C . ALA A 1 195 ? 21.367 -18.572 -17.663 1.00 9.83 195 ALA A C 1
ATOM 1445 O O . ALA A 1 195 ? 22.299 -18.726 -16.825 1.00 9.03 195 ALA A O 1
ATOM 1447 N N . SER A 1 196 ? 21.412 -17.644 -18.635 1.00 10.46 196 SER A N 1
ATOM 1448 C CA . SER A 1 196 ? 22.595 -16.780 -18.845 1.00 10.80 196 SER A CA 1
ATOM 1449 C C . SER A 1 196 ? 22.198 -15.414 -19.404 1.00 10.91 196 SER A C 1
ATOM 1450 O O . SER A 1 196 ? 21.102 -15.247 -19.974 1.00 10.99 196 SER A O 1
ATOM 1453 N N . ILE A 1 197 ? 23.070 -14.448 -19.209 1.00 10.41 197 ILE A N 1
ATOM 1454 C CA . ILE A 1 197 ? 22.877 -13.114 -19.763 1.00 10.65 197 ILE A CA 1
ATOM 1455 C C . ILE A 1 197 ? 24.212 -12.704 -20.312 1.00 9.83 197 ILE A C 1
ATOM 1456 O O . ILE A 1 197 ? 25.253 -13.026 -19.732 1.00 9.81 197 ILE A O 1
ATOM 1461 N N . MET A 1 198 ? 24.216 -12.065 -21.473 1.00 9.24 198 MET A N 1
ATOM 1462 C CA . MET A 1 198 ? 25.458 -11.652 -22.098 1.00 9.48 198 MET A CA 1
ATOM 1463 C C . MET A 1 198 ? 25.646 -10.145 -21.884 1.00 11.25 198 MET A C 1
ATOM 1464 O O . MET A 1 198 ? 24.716 -9.354 -22.148 1.00 12.17 198 MET A O 1
ATOM 1469 N N . CYS A 1 199 ? 26.828 -9.724 -21.458 1.00 12.29 199 CYS A N 1
ATOM 1470 C CA . CYS A 1 199 ? 27.096 -8.306 -21.331 1.00 12.61 199 CYS A CA 1
ATOM 1471 C C . CYS A 1 199 ? 27.582 -7.689 -22.637 1.00 12.91 199 CYS A C 1
ATOM 1472 O O . CYS A 1 199 ? 28.152 -8.396 -23.482 1.00 15.06 199 CYS A O 1
ATOM 1475 N N . SER A 1 200 ? 27.370 -6.370 -22.798 1.00 11.09 200 SER A N 1
ATOM 1476 C CA . SER A 1 200 ? 27.479 -5.717 -24.099 1.00 10.42 200 SER A CA 1
ATOM 1477 C C . SER A 1 200 ? 28.819 -5.143 -24.440 1.00 11.04 200 SER A C 1
ATOM 1478 O O . SER A 1 200 ? 29.647 -4.978 -23.603 1.00 11.74 200 SER A O 1
ATOM 1481 N N . TYR A 1 201 ? 29.011 -4.730 -25.712 1.00 11.54 201 TYR A N 1
ATOM 1482 C CA . TYR A 1 201 ? 30.264 -4.097 -26.111 1.00 11.81 201 TYR A CA 1
ATOM 1483 C C . TYR A 1 201 ? 30.469 -2.629 -25.625 1.00 12.40 201 TYR A C 1
ATOM 1484 O O . TYR A 1 201 ? 31.613 -2.170 -25.552 1.00 12.15 201 TYR A O 1
ATOM 1493 N N . ASN A 1 202 ? 29.380 -1.913 -25.312 1.00 11.67 202 ASN A N 1
ATOM 1494 C CA . ASN A 1 202 ? 29.486 -0.494 -25.114 1.00 11.97 202 ASN A CA 1
ATOM 1495 C C . ASN A 1 202 ? 29.881 -0.213 -23.680 1.00 11.73 202 ASN A C 1
ATOM 1496 O O . ASN A 1 202 ? 29.785 -1.084 -22.822 1.00 10.49 202 ASN A O 1
ATOM 1501 N N . LYS A 1 203 ? 30.327 1.024 -23.411 1.00 12.16 203 LYS A N 1
ATOM 1502 C CA . LYS A 1 203 ? 30.468 1.454 -22.035 1.00 12.88 203 LYS A CA 1
ATOM 1503 C C . LYS A 1 203 ? 29.076 1.798 -21.522 1.00 12.15 203 LYS A C 1
ATOM 1504 O O . LYS A 1 203 ? 28.221 2.265 -22.285 1.00 13.50 203 LYS A O 1
ATOM 1510 N N . PHE A 1 204 ? 28.872 1.558 -20.253 1.00 11.74 204 PHE A N 1
ATOM 1511 C CA . PHE A 1 204 ? 27.733 2.085 -19.514 1.00 13.68 204 PHE A CA 1
ATOM 1512 C C . PHE A 1 204 ? 28.255 3.018 -18.389 1.00 13.34 204 PHE A C 1
ATOM 1513 O O . PHE A 1 204 ? 29.022 2.598 -17.551 1.00 13.93 204 PHE A O 1
ATOM 1521 N N . ASN A 1 205 ? 27.778 4.254 -18.336 1.00 15.07 205 ASN A N 1
ATOM 1522 C CA . ASN A 1 205 ? 28.255 5.222 -17.331 1.00 13.74 205 ASN A CA 1
ATOM 1523 C C . ASN A 1 205 ? 29.762 5.236 -17.314 1.00 14.07 205 ASN A C 1
ATOM 1524 O O . ASN A 1 205 ? 30.381 5.350 -16.246 1.00 14.07 205 ASN A O 1
ATOM 1529 N N . GLU A 1 206 ? 30.298 5.191 -18.507 1.00 12.87 206 GLU A N 1
ATOM 1530 C CA . GLU A 1 206 ? 31.740 5.316 -18.822 1.00 14.38 206 GLU A CA 1
ATOM 1531 C C . GLU A 1 206 ? 32.642 4.145 -18.524 1.00 14.48 206 GLU A C 1
ATOM 1532 O O . GLU A 1 206 ? 33.865 4.238 -18.716 1.00 14.00 206 GLU A O 1
ATOM 1538 N N . THR A 1 207 ? 32.066 3.013 -18.131 1.00 14.10 207 THR A N 1
ATOM 1539 C CA . THR A 1 207 ? 32.829 1.778 -17.949 1.00 13.94 207 THR A CA 1
ATOM 1540 C C . THR A 1 207 ? 32.227 0.643 -18.809 1.00 12.25 207 THR A C 1
ATOM 1541 O O . THR A 1 207 ? 30.992 0.370 -18.762 1.00 12.74 207 THR A O 1
ATOM 1545 N N . TYR A 1 208 ? 33.071 -0.030 -19.575 1.00 13.46 208 TYR A N 1
ATOM 1546 C CA . TYR A 1 208 ? 32.632 -1.181 -20.427 1.00 12.87 208 TYR A CA 1
ATOM 1547 C C . TYR A 1 208 ? 31.714 -2.097 -19.625 1.00 12.16 208 TYR A C 1
ATOM 1548 O O . TYR A 1 208 ? 32.022 -2.457 -18.462 1.00 12.58 208 TYR A O 1
ATOM 1557 N N . ALA A 1 209 ? 30.608 -2.497 -20.243 1.00 11.94 209 ALA A N 1
ATOM 1558 C CA . ALA A 1 209 ? 29.599 -3.322 -19.594 1.00 12.10 209 ALA A CA 1
ATOM 1559 C C . ALA A 1 209 ? 30.172 -4.592 -18.958 1.00 11.80 209 ALA A C 1
ATOM 1560 O O . ALA A 1 209 ? 29.830 -4.940 -17.821 1.00 12.70 209 ALA A O 1
ATOM 1562 N N . CYS A 1 210 ? 31.108 -5.256 -19.636 1.00 13.16 210 CYS A N 1
ATOM 1563 C CA . CYS A 1 210 ? 31.712 -6.506 -19.103 1.00 13.78 210 CYS A CA 1
ATOM 1564 C C . CYS A 1 210 ? 32.782 -6.259 -18.016 1.00 14.48 210 CYS A C 1
ATOM 1565 O O . CYS A 1 210 ? 33.323 -7.228 -17.401 1.00 15.83 210 CYS A O 1
ATOM 1568 N N . GLU A 1 211 ? 33.023 -4.987 -17.712 1.00 13.26 211 GLU A N 1
ATOM 1569 C CA . GLU A 1 211 ? 33.960 -4.523 -16.669 1.00 13.05 211 GLU A CA 1
ATOM 1570 C C . GLU A 1 211 ? 33.288 -3.726 -15.610 1.00 13.01 211 GLU A C 1
ATOM 1571 O O . GLU A 1 211 ? 33.906 -3.155 -14.750 1.00 12.76 211 GLU A O 1
ATOM 1577 N N . ASN A 1 212 ? 31.964 -3.679 -15.660 1.00 15.02 212 ASN A N 1
ATOM 1578 C CA . ASN A 1 212 ? 31.148 -2.777 -14.851 1.00 13.98 212 ASN A CA 1
ATOM 1579 C C . ASN A 1 212 ? 30.507 -3.526 -13.731 1.00 14.11 212 ASN A C 1
ATOM 1580 O O . ASN A 1 212 ? 29.749 -4.493 -13.938 1.00 12.29 212 ASN A O 1
ATOM 1585 N N . ASN A 1 213 ? 30.708 -3.023 -12.505 1.00 14.81 213 ASN A N 1
ATOM 1586 C CA . ASN A 1 213 ? 30.201 -3.703 -11.345 1.00 16.03 213 ASN A CA 1
ATOM 1587 C C . ASN A 1 213 ? 28.681 -3.838 -11.329 1.00 13.63 213 ASN A C 1
ATOM 1588 O O . ASN A 1 213 ? 28.185 -4.536 -10.493 1.00 12.98 213 ASN A O 1
ATOM 1593 N N . PHE A 1 214 ? 27.953 -3.155 -12.207 1.00 12.60 214 PHE A N 1
ATOM 1594 C CA . PHE A 1 214 ? 26.503 -3.398 -12.319 1.00 12.68 214 PHE A CA 1
ATOM 1595 C C . PHE A 1 214 ? 26.049 -4.802 -12.651 1.00 12.42 214 PHE A C 1
ATOM 1596 O O . PHE A 1 214 ? 24.893 -5.173 -12.424 1.00 14.00 214 PHE A O 1
ATOM 1604 N N . LEU A 1 215 ? 26.964 -5.598 -13.172 1.00 11.88 215 LEU A N 1
ATOM 1605 C CA . LEU A 1 215 ? 26.687 -7.030 -13.321 1.00 11.80 215 LEU A CA 1
ATOM 1606 C C . LEU A 1 215 ? 26.421 -7.642 -11.983 1.00 11.93 215 LEU A C 1
ATOM 1607 O O . LEU A 1 215 ? 25.506 -8.515 -11.847 1.00 13.10 215 LEU A O 1
ATOM 1612 N N . THR A 1 216 ? 27.150 -7.191 -10.958 1.00 11.67 216 THR A N 1
ATOM 1613 C CA . THR A 1 216 ? 26.929 -7.707 -9.625 1.00 12.30 216 THR A CA 1
ATOM 1614 C C . THR A 1 216 ? 25.786 -6.979 -8.907 1.00 12.89 216 THR A C 1
ATOM 1615 O O . THR A 1 216 ? 24.948 -7.616 -8.281 1.00 14.99 216 THR A O 1
ATOM 1619 N N . THR A 1 217 ? 25.781 -5.629 -8.962 1.00 13.44 217 THR A N 1
ATOM 1620 C CA . THR A 1 217 ? 24.810 -4.851 -8.137 1.00 12.99 217 THR A CA 1
ATOM 1621 C C . THR A 1 217 ? 23.388 -4.865 -8.704 1.00 12.91 217 THR A C 1
ATOM 1622 O O . THR A 1 217 ? 22.406 -4.938 -7.962 1.00 13.45 217 THR A O 1
ATOM 1626 N N . ILE A 1 218 ? 23.248 -4.847 -10.037 1.00 12.16 218 ILE A N 1
ATOM 1627 C CA . ILE A 1 218 ? 21.913 -4.864 -10.637 1.00 13.87 218 ILE A CA 1
ATOM 1628 C C . ILE A 1 218 ? 21.459 -6.291 -10.963 1.00 13.17 218 ILE A C 1
ATOM 1629 O O . ILE A 1 218 ? 20.464 -6.765 -10.427 1.00 14.45 218 ILE A O 1
ATOM 1634 N N . LEU A 1 219 ? 22.183 -6.998 -11.851 1.00 12.97 219 LEU A N 1
ATOM 1635 C CA . LEU A 1 219 ? 21.723 -8.332 -12.262 1.00 12.07 219 LEU A CA 1
ATOM 1636 C C . LEU A 1 219 ? 21.690 -9.295 -11.050 1.00 12.27 219 LEU A C 1
ATOM 1637 O O . LEU A 1 219 ? 20.634 -9.917 -10.756 1.00 10.71 219 LEU A O 1
ATOM 1642 N N . LYS A 1 220 ? 22.839 -9.458 -10.402 1.00 10.59 220 LYS A N 1
ATOM 1643 C CA . LYS A 1 220 ? 22.932 -10.451 -9.332 1.00 12.20 220 LYS A CA 1
ATOM 1644 C C . LYS A 1 220 ? 22.409 -9.984 -7.976 1.00 13.66 220 LYS A C 1
ATOM 1645 O O . LYS A 1 220 ? 22.067 -10.844 -7.138 1.00 14.26 220 LYS A O 1
ATOM 1651 N N . GLY A 1 221 ? 22.378 -8.663 -7.758 1.00 13.53 221 GLY A N 1
ATOM 1652 C CA . GLY A 1 221 ? 21.900 -8.068 -6.467 1.00 14.29 221 GLY A CA 1
ATOM 1653 C C . GLY A 1 221 ? 20.404 -7.742 -6.541 1.00 14.59 221 GLY A C 1
ATOM 1654 O O . GLY A 1 221 ? 19.574 -8.517 -6.059 1.00 13.92 221 GLY A O 1
ATOM 1655 N N . GLU A 1 222 ? 20.079 -6.638 -7.212 1.00 16.24 222 GLU A N 1
ATOM 1656 C CA . GLU A 1 222 ? 18.728 -6.154 -7.291 1.00 16.71 222 GLU A CA 1
ATOM 1657 C C . GLU A 1 222 ? 17.808 -7.228 -7.844 1.00 15.97 222 GLU A C 1
ATOM 1658 O O . GLU A 1 222 ? 16.766 -7.416 -7.339 1.00 14.94 222 GLU A O 1
ATOM 1664 N N . LEU A 1 223 ? 18.227 -7.872 -8.913 1.00 14.49 223 LEU A N 1
ATOM 1665 C CA . LEU A 1 223 ? 17.410 -8.816 -9.604 1.00 12.94 223 LEU A CA 1
ATOM 1666 C C . LEU A 1 223 ? 17.683 -10.313 -9.182 1.00 13.25 223 LEU A C 1
ATOM 1667 O O . LEU A 1 223 ? 16.988 -11.205 -9.657 1.00 10.94 223 LEU A O 1
ATOM 1672 N N . ASP A 1 224 ? 18.663 -10.550 -8.283 1.00 13.24 224 ASP A N 1
ATOM 1673 C CA . ASP A 1 224 ? 18.898 -11.861 -7.723 1.00 14.07 224 ASP A CA 1
ATOM 1674 C C . ASP A 1 224 ? 19.054 -12.954 -8.772 1.00 14.74 224 ASP A C 1
ATOM 1675 O O . ASP A 1 224 ? 18.605 -14.094 -8.585 1.00 15.22 224 ASP A O 1
ATOM 1680 N N . PHE A 1 225 ? 19.757 -12.600 -9.845 1.00 13.21 225 PHE A N 1
ATOM 1681 C CA . PHE A 1 225 ? 19.972 -13.509 -10.917 1.00 13.41 225 PHE A CA 1
ATOM 1682 C C . PHE A 1 225 ? 20.869 -14.673 -10.441 1.00 14.27 225 PHE A C 1
ATOM 1683 O O . PHE A 1 225 ? 21.975 -14.442 -9.880 1.00 14.68 225 PHE A O 1
ATOM 1691 N N . GLN A 1 226 ? 20.423 -15.897 -10.686 1.00 14.03 226 GLN A N 1
ATOM 1692 C CA . GLN A 1 226 ? 21.120 -17.103 -10.217 1.00 14.09 226 GLN A CA 1
ATOM 1693 C C . GLN A 1 226 ? 22.001 -17.786 -11.272 1.00 14.12 226 GLN A C 1
ATOM 1694 O O . GLN A 1 226 ? 22.857 -18.594 -10.895 1.00 14.51 226 GLN A O 1
ATOM 1700 N N . GLY A 1 227 ? 21.859 -17.418 -12.562 1.00 13.42 227 GLY A N 1
ATOM 1701 C CA . GLY A 1 227 ? 22.722 -17.893 -13.602 1.00 12.07 227 GLY A CA 1
ATOM 1702 C C . GLY A 1 227 ? 24.056 -17.165 -13.752 1.00 11.66 227 GLY A C 1
ATOM 1703 O O . GLY A 1 227 ? 24.595 -16.521 -12.815 1.00 10.95 227 GLY A O 1
ATOM 1704 N N . PHE A 1 228 ? 24.565 -17.194 -14.965 1.00 10.40 228 PHE A N 1
ATOM 1705 C CA . PHE A 1 228 ? 25.888 -16.764 -15.237 1.00 10.35 228 PHE A CA 1
ATOM 1706 C C . PHE A 1 228 ? 25.870 -15.704 -16.351 1.00 10.54 228 PHE A C 1
ATOM 1707 O O . PHE A 1 228 ? 24.967 -15.679 -17.183 1.00 10.64 228 PHE A O 1
ATOM 1715 N N . VAL A 1 229 ? 26.835 -14.806 -16.257 1.00 10.27 229 VAL A N 1
ATOM 1716 C CA . VAL A 1 229 ? 27.057 -13.742 -17.258 1.00 10.54 229 VAL A CA 1
ATOM 1717 C C . VAL A 1 229 ? 28.196 -14.087 -18.179 1.00 10.41 229 VAL A C 1
ATOM 1718 O O . VAL A 1 229 ? 29.268 -14.432 -17.738 1.00 9.71 229 VAL A O 1
ATOM 1722 N N . VAL A 1 230 ? 27.943 -14.000 -19.495 1.00 10.97 230 VAL A N 1
ATOM 1723 C CA . VAL A 1 230 ? 28.917 -14.286 -20.500 1.00 9.93 230 VAL A CA 1
ATOM 1724 C C . VAL A 1 230 ? 29.248 -13.019 -21.276 1.00 10.32 230 VAL A C 1
ATOM 1725 O O . VAL A 1 230 ? 28.388 -12.160 -21.475 1.00 9.96 230 VAL A O 1
ATOM 1729 N N . SER A 1 231 ? 30.496 -12.879 -21.724 1.00 9.97 231 SER A N 1
ATOM 1730 C CA . SER A 1 231 ? 30.820 -11.694 -22.492 1.00 9.71 231 SER A CA 1
ATOM 1731 C C . SER A 1 231 ? 30.322 -11.747 -23.879 1.00 10.19 231 SER A C 1
ATOM 1732 O O . SER A 1 231 ? 30.310 -12.802 -24.526 1.00 9.82 231 SER A O 1
ATOM 1735 N N . ASP A 1 232 ? 30.019 -10.563 -24.432 1.00 10.57 232 ASP A N 1
ATOM 1736 C CA . ASP A 1 232 ? 29.949 -10.513 -25.863 1.00 10.52 232 ASP A CA 1
ATOM 1737 C C . ASP A 1 232 ? 31.370 -10.799 -26.359 1.00 10.32 232 ASP A C 1
ATOM 1738 O O . ASP A 1 232 ? 32.335 -10.806 -25.569 1.00 9.46 232 ASP A O 1
ATOM 1743 N N . TRP A 1 233 ? 31.494 -11.072 -27.666 1.00 11.02 233 TRP A N 1
ATOM 1744 C CA . TRP A 1 233 ? 32.675 -11.694 -28.183 1.00 11.40 233 TRP A CA 1
ATOM 1745 C C . TRP A 1 233 ? 33.809 -10.681 -28.215 1.00 11.92 233 TRP A C 1
ATOM 1746 O O . TRP A 1 233 ? 33.816 -9.721 -28.969 1.00 12.98 233 TRP A O 1
ATOM 1757 N N . ALA A 1 234 ? 34.798 -10.985 -27.370 1.00 11.73 234 ALA A N 1
ATOM 1758 C CA . ALA A 1 234 ? 35.956 -10.122 -27.106 1.00 12.68 234 ALA A CA 1
ATOM 1759 C C . ALA A 1 234 ? 35.537 -8.786 -26.467 1.00 12.71 234 ALA A C 1
ATOM 1760 O O . ALA A 1 234 ? 36.159 -7.743 -26.738 1.00 12.33 234 ALA A O 1
ATOM 1762 N N . ALA A 1 235 ? 34.481 -8.809 -25.649 1.00 12.73 235 ALA A N 1
ATOM 1763 C CA . ALA A 1 235 ? 34.001 -7.588 -24.957 1.00 13.92 235 ALA A CA 1
ATOM 1764 C C . ALA A 1 235 ? 34.680 -7.496 -23.580 1.00 13.77 235 ALA A C 1
ATOM 1765 O O . ALA A 1 235 ? 34.495 -6.524 -22.847 1.00 14.28 235 ALA A O 1
ATOM 1767 N N . GLN A 1 236 ? 35.518 -8.498 -23.222 1.00 14.11 236 GLN A N 1
ATOM 1768 C CA . GLN A 1 236 ? 36.276 -8.444 -21.961 1.00 12.95 236 GLN A CA 1
ATOM 1769 C C . GLN A 1 236 ? 37.526 -7.564 -22.247 1.00 13.90 236 GLN A C 1
ATOM 1770 O O . GLN A 1 236 ? 38.130 -7.705 -23.308 1.00 14.01 236 GLN A O 1
ATOM 1776 N N . HIS A 1 237 ? 37.907 -6.709 -21.309 1.00 13.40 237 HIS A N 1
ATOM 1777 C CA . HIS A 1 237 ? 39.021 -5.779 -21.489 1.00 13.85 237 HIS A CA 1
ATOM 1778 C C . HIS A 1 237 ? 40.161 -6.023 -20.551 1.00 14.03 237 HIS A C 1
ATOM 1779 O O . HIS A 1 237 ? 41.294 -5.722 -20.916 1.00 12.79 237 HIS A O 1
ATOM 1786 N N . THR A 1 238 ? 39.886 -6.441 -19.326 1.00 13.97 238 THR A N 1
ATOM 1787 C CA . THR A 1 238 ? 40.949 -6.699 -18.347 1.00 15.60 238 THR A CA 1
ATOM 1788 C C . THR A 1 238 ? 40.752 -8.012 -17.621 1.00 14.35 238 THR A C 1
ATOM 1789 O O . THR A 1 238 ? 39.635 -8.502 -17.508 1.00 14.66 238 THR A O 1
ATOM 1793 N N . THR A 1 239 ? 41.827 -8.555 -17.080 1.00 14.19 239 THR A N 1
ATOM 1794 C CA . THR A 1 239 ? 41.725 -9.738 -16.239 1.00 13.84 239 THR A CA 1
ATOM 1795 C C . THR A 1 239 ? 40.915 -9.445 -14.937 1.00 15.99 239 THR A C 1
ATOM 1796 O O . THR A 1 239 ? 39.912 -10.114 -14.583 1.00 13.96 239 THR A O 1
ATOM 1800 N N . ILE A 1 240 ? 41.410 -8.480 -14.178 1.00 16.79 240 ILE A N 1
ATOM 1801 C CA . ILE A 1 240 ? 40.938 -8.234 -12.820 1.00 15.01 240 ILE A CA 1
ATOM 1802 C C . ILE A 1 240 ? 39.577 -7.503 -12.868 1.00 15.63 240 ILE A C 1
ATOM 1803 O O . ILE A 1 240 ? 38.687 -7.843 -12.122 1.00 14.62 240 ILE A O 1
ATOM 1808 N N . GLY A 1 241 ? 39.459 -6.510 -13.759 1.00 15.17 241 GLY A N 1
ATOM 1809 C CA . GLY A 1 241 ? 38.223 -5.715 -13.860 1.00 14.54 241 GLY A CA 1
ATOM 1810 C C . GLY A 1 241 ? 37.009 -6.547 -14.090 1.00 12.77 241 GLY A C 1
ATOM 1811 O O . GLY A 1 241 ? 36.015 -6.416 -13.363 1.00 13.35 241 GLY A O 1
ATOM 1812 N N . SER A 1 242 ? 37.093 -7.417 -15.100 1.00 12.76 242 SER A N 1
ATOM 1813 C CA . SER A 1 242 ? 35.972 -8.234 -15.462 1.00 11.48 242 SER A CA 1
ATOM 1814 C C . SER A 1 242 ? 35.587 -9.225 -14.352 1.00 12.12 242 SER A C 1
ATOM 1815 O O . SER A 1 242 ? 34.409 -9.374 -14.040 1.00 13.00 242 SER A O 1
ATOM 1818 N N . ALA A 1 243 ? 36.553 -9.992 -13.836 1.00 11.58 243 ALA A N 1
ATOM 1819 C CA . ALA A 1 243 ? 36.277 -10.907 -12.745 1.00 12.20 243 ALA A CA 1
ATOM 1820 C C . ALA A 1 243 ? 35.554 -10.208 -11.599 1.00 11.92 243 ALA A C 1
ATOM 1821 O O . ALA A 1 243 ? 34.539 -10.707 -11.072 1.00 12.68 243 ALA A O 1
ATOM 1823 N N . ASN A 1 244 ? 36.130 -9.107 -11.167 1.00 12.73 244 ASN A N 1
ATOM 1824 C CA . ASN A 1 244 ? 35.633 -8.397 -9.953 1.00 13.21 244 ASN A CA 1
ATOM 1825 C C . ASN A 1 244 ? 34.309 -7.708 -10.169 1.00 14.98 244 ASN A C 1
ATOM 1826 O O . ASN A 1 244 ? 33.516 -7.565 -9.226 1.00 14.55 244 ASN A O 1
ATOM 1831 N N . ALA A 1 245 ? 34.008 -7.428 -11.429 1.00 13.86 245 ALA A N 1
ATOM 1832 C CA . ALA A 1 245 ? 32.718 -6.816 -11.796 1.00 12.95 245 ALA A CA 1
ATOM 1833 C C . ALA A 1 245 ? 31.591 -7.781 -11.808 1.00 11.91 245 ALA A C 1
ATOM 1834 O O . ALA A 1 245 ? 30.443 -7.378 -11.726 1.00 11.46 245 ALA A O 1
ATOM 1836 N N . GLY A 1 246 ? 31.908 -9.057 -11.966 1.00 11.33 246 GLY A N 1
ATOM 1837 C CA . GLY A 1 246 ? 30.944 -10.121 -11.956 1.00 13.23 246 GLY A CA 1
ATOM 1838 C C . GLY A 1 246 ? 30.748 -10.893 -13.263 1.00 11.71 246 GLY A C 1
ATOM 1839 O O . GLY A 1 246 ? 29.753 -11.572 -13.417 1.00 14.22 246 GLY A O 1
ATOM 1840 N N . LEU A 1 247 ? 31.674 -10.781 -14.192 1.00 11.83 247 LEU A N 1
ATOM 1841 C CA . LEU A 1 247 ? 31.661 -11.589 -15.381 1.00 10.50 247 LEU A CA 1
ATOM 1842 C C . LEU A 1 247 ? 31.907 -13.049 -14.928 1.00 10.77 247 LEU A C 1
ATOM 1843 O O . LEU A 1 247 ? 32.650 -13.268 -13.973 1.00 10.62 247 LEU A O 1
ATOM 1848 N N . ASP A 1 248 ? 31.275 -14.014 -15.610 1.00 10.92 248 ASP A N 1
ATOM 1849 C CA . ASP A 1 248 ? 31.481 -15.452 -15.298 1.00 11.18 248 ASP A CA 1
ATOM 1850 C C . ASP A 1 248 ? 32.133 -16.248 -16.391 1.00 11.48 248 ASP A C 1
ATOM 1851 O O . ASP A 1 248 ? 32.847 -17.230 -16.094 1.00 12.25 248 ASP A O 1
ATOM 1856 N N . VAL A 1 249 ? 31.920 -15.864 -17.632 1.00 11.17 249 VAL A N 1
ATOM 1857 C CA . VAL A 1 249 ? 32.505 -16.568 -18.757 1.00 11.95 249 VAL A CA 1
ATOM 1858 C C . VAL A 1 249 ? 33.029 -15.596 -19.818 1.00 12.21 249 VAL A C 1
ATOM 1859 O O . VAL A 1 249 ? 32.307 -14.697 -20.262 1.00 11.85 249 VAL A O 1
ATOM 1863 N N . ALA A 1 250 ? 34.280 -15.803 -20.230 1.00 11.85 250 ALA A N 1
ATOM 1864 C CA . ALA A 1 250 ? 34.915 -14.950 -21.217 1.00 12.35 250 ALA A CA 1
ATOM 1865 C C . ALA A 1 250 ? 34.901 -15.603 -22.574 1.00 11.87 250 ALA A C 1
ATOM 1866 O O . ALA A 1 250 ? 35.564 -16.617 -22.754 1.00 12.23 250 ALA A O 1
ATOM 1868 N N . MET A 1 251 ? 34.160 -15.030 -23.506 1.00 10.21 251 MET A N 1
ATOM 1869 C CA . MET A 1 251 ? 34.089 -15.584 -24.842 1.00 10.70 251 MET A CA 1
ATOM 1870 C C . MET A 1 251 ? 34.622 -14.586 -25.882 1.00 9.91 251 MET A C 1
ATOM 1871 O O . MET A 1 251 ? 34.313 -13.431 -25.772 1.00 9.91 251 MET A O 1
ATOM 1876 N N . PRO A 1 252 ? 35.243 -15.049 -26.999 1.00 9.29 252 PRO A N 1
ATOM 1877 C CA . PRO A 1 252 ? 35.529 -16.497 -27.224 1.00 9.56 252 PRO A CA 1
ATOM 1878 C C . PRO A 1 252 ? 36.694 -17.037 -26.430 1.00 10.47 252 PRO A C 1
ATOM 1879 O O . PRO A 1 252 ? 37.059 -18.245 -26.600 1.00 10.47 252 PRO A O 1
ATOM 1883 N N . GLY A 1 253 ? 37.283 -16.167 -25.554 1.00 10.02 253 GLY A N 1
ATOM 1884 C CA . GLY A 1 253 ? 38.415 -16.504 -24.667 1.00 10.36 253 GLY A CA 1
ATOM 1885 C C . GLY A 1 253 ? 39.664 -15.679 -24.990 1.00 11.78 253 GLY A C 1
ATOM 1886 O O . GLY A 1 253 ? 40.381 -15.200 -24.069 1.00 12.43 253 GLY A O 1
ATOM 1887 N N . ASP A 1 254 ? 39.947 -15.532 -26.288 1.00 11.94 254 ASP A N 1
ATOM 1888 C CA . ASP A 1 254 ? 40.988 -14.665 -26.766 1.00 13.73 254 ASP A CA 1
ATOM 1889 C C . ASP A 1 254 ? 40.387 -13.498 -27.558 1.00 15.11 254 ASP A C 1
ATOM 1890 O O . ASP A 1 254 ? 39.120 -13.360 -27.713 1.00 14.72 254 ASP A O 1
ATOM 1895 N N . ASN A 1 255 ? 41.246 -12.637 -28.092 1.00 15.34 255 ASN A N 1
ATOM 1896 C CA . ASN A 1 255 ? 40.713 -11.509 -28.843 1.00 16.95 255 ASN A CA 1
ATOM 1897 C C . ASN A 1 255 ? 40.533 -11.896 -30.305 1.00 16.49 255 ASN A C 1
ATOM 1898 O O . ASN A 1 255 ? 41.422 -11.626 -31.121 1.00 17.95 255 ASN A O 1
ATOM 1903 N N . PHE A 1 256 ? 39.395 -12.566 -30.598 1.00 15.97 256 PHE A N 1
ATOM 1904 C CA . PHE A 1 256 ? 39.072 -13.084 -31.927 1.00 15.98 256 PHE A CA 1
ATOM 1905 C C . PHE A 1 256 ? 40.241 -13.754 -32.579 1.00 16.44 256 PHE A C 1
ATOM 1906 O O . PHE A 1 256 ? 40.592 -13.509 -33.762 1.00 15.73 256 PHE A O 1
ATOM 1914 N N . GLY A 1 257 ? 40.851 -14.665 -31.827 1.00 15.57 257 GLY A N 1
ATOM 1915 C CA . GLY A 1 257 ? 41.799 -15.570 -32.455 1.00 16.09 257 GLY A CA 1
ATOM 1916 C C . GLY A 1 257 ? 43.269 -15.236 -32.276 1.00 15.43 257 GLY A C 1
ATOM 1917 O O . GLY A 1 257 ? 44.108 -15.954 -32.835 1.00 17.87 257 GLY A O 1
ATOM 1918 N N . ASP A 1 258 ? 43.581 -14.273 -31.418 1.00 13.99 258 ASP A N 1
ATOM 1919 C CA . ASP A 1 258 ? 44.977 -13.864 -31.162 1.00 14.21 258 ASP A CA 1
ATOM 1920 C C . ASP A 1 258 ? 45.781 -14.725 -30.195 1.00 16.07 258 ASP A C 1
ATOM 1921 O O . ASP A 1 258 ? 47.020 -14.501 -30.031 1.00 13.62 258 ASP A O 1
ATOM 1926 N N . ASN A 1 259 ? 45.106 -15.710 -29.582 1.00 15.05 259 ASN A N 1
ATOM 1927 C CA . ASN A 1 259 ? 45.747 -16.692 -28.741 1.00 14.71 259 ASN A CA 1
ATOM 1928 C C . ASN A 1 259 ? 46.210 -16.048 -27.487 1.00 15.09 259 ASN A C 1
ATOM 1929 O O . ASN A 1 259 ? 47.041 -16.575 -26.830 1.00 15.63 259 ASN A O 1
ATOM 1934 N N . TYR A 1 260 ? 45.620 -14.910 -27.106 1.00 14.57 260 TYR A N 1
ATOM 1935 C CA . TYR A 1 260 ? 45.965 -14.286 -25.829 1.00 13.89 260 TYR A CA 1
ATOM 1936 C C . TYR A 1 260 ? 44.703 -14.300 -24.954 1.00 13.03 260 TYR A C 1
ATOM 1937 O O . TYR A 1 260 ? 43.659 -13.773 -25.369 1.00 11.77 260 TYR A O 1
ATOM 1946 N N . TYR A 1 261 ? 44.845 -14.795 -23.732 1.00 12.36 261 TYR A N 1
ATOM 1947 C CA . TYR A 1 261 ? 43.716 -15.075 -22.828 1.00 13.65 261 TYR A CA 1
ATOM 1948 C C . TYR A 1 261 ? 43.831 -14.241 -21.532 1.00 13.86 261 TYR A C 1
ATOM 1949 O O . TYR A 1 261 ? 44.779 -14.426 -20.728 1.00 13.44 261 TYR A O 1
ATOM 1958 N N . LEU A 1 262 ? 42.934 -13.288 -21.385 1.00 13.15 262 LEU A N 1
ATOM 1959 C CA . LEU A 1 262 ? 42.943 -12.423 -20.172 1.00 14.25 262 LEU A CA 1
ATOM 1960 C C . LEU A 1 262 ? 42.605 -13.195 -18.939 1.00 13.40 262 LEU A C 1
ATOM 1961 O O . LEU A 1 262 ? 42.987 -12.824 -17.840 1.00 14.67 262 LEU A O 1
ATOM 1966 N N . TRP A 1 263 ? 41.904 -14.311 -19.116 1.00 13.07 263 TRP A N 1
ATOM 1967 C CA . TRP A 1 263 ? 41.629 -15.240 -17.990 1.00 12.95 263 TRP A CA 1
ATOM 1968 C C . TRP A 1 263 ? 42.553 -16.498 -18.146 1.00 13.29 263 TRP A C 1
ATOM 1969 O O . TRP A 1 263 ? 43.758 -16.304 -18.261 1.00 12.80 263 TRP A O 1
ATOM 1980 N N . GLY A 1 264 ? 42.064 -17.731 -18.153 1.00 13.53 264 GLY A N 1
ATOM 1981 C CA . GLY A 1 264 ? 42.989 -18.846 -18.209 1.00 14.82 264 GLY A CA 1
ATOM 1982 C C . GLY A 1 264 ? 44.009 -18.745 -17.039 1.00 15.92 264 GLY A C 1
ATOM 1983 O O . GLY A 1 264 ? 43.639 -18.332 -15.896 1.00 15.17 264 GLY A O 1
ATOM 1984 N N . SER A 1 265 ? 45.284 -19.002 -17.352 1.00 15.15 265 SER A N 1
ATOM 1985 C CA . SER A 1 265 ? 46.378 -18.868 -16.383 1.00 17.08 265 SER A CA 1
ATOM 1986 C C . SER A 1 265 ? 46.493 -17.465 -15.872 1.00 16.08 265 SER A C 1
ATOM 1987 O O . SER A 1 265 ? 46.973 -17.299 -14.794 1.00 16.32 265 SER A O 1
ATOM 1990 N N . ASN A 1 266 ? 46.207 -16.466 -16.689 1.00 16.33 266 ASN A N 1
ATOM 1991 C CA . ASN A 1 266 ? 46.166 -15.111 -16.176 1.00 16.70 266 ASN A CA 1
ATOM 1992 C C . ASN A 1 266 ? 45.203 -14.869 -15.015 1.00 15.39 266 ASN A C 1
ATOM 1993 O O . ASN A 1 266 ? 45.555 -14.179 -14.096 1.00 15.45 266 ASN A O 1
ATOM 1998 N N . LEU A 1 267 ? 44.010 -15.460 -15.023 1.00 15.67 267 LEU A N 1
ATOM 1999 C CA . LEU A 1 267 ? 43.085 -15.333 -13.891 1.00 15.47 267 LEU A CA 1
ATOM 2000 C C . LEU A 1 267 ? 43.638 -16.029 -12.640 1.00 16.14 267 LEU A C 1
ATOM 2001 O O . LEU A 1 267 ? 43.524 -15.485 -11.508 1.00 16.09 267 LEU A O 1
ATOM 2006 N N . LEU A 1 268 ? 44.226 -17.211 -12.823 1.00 16.43 268 LEU A N 1
ATOM 2007 C CA . LEU A 1 268 ? 44.893 -17.930 -11.680 1.00 17.85 268 LEU A CA 1
ATOM 2008 C C . LEU A 1 268 ? 46.028 -17.095 -11.088 1.00 17.72 268 LEU A C 1
ATOM 2009 O O . LEU A 1 268 ? 46.194 -17.069 -9.880 1.00 16.80 268 LEU A O 1
ATOM 2014 N N . ALA A 1 269 ? 46.774 -16.407 -11.938 1.00 17.30 269 ALA A N 1
ATOM 2015 C CA . ALA A 1 269 ? 47.777 -15.462 -11.501 1.00 19.01 269 ALA A CA 1
ATOM 2016 C C . ALA A 1 269 ? 47.171 -14.324 -10.659 1.00 19.75 269 ALA A C 1
ATOM 2017 O O . ALA A 1 269 ? 47.740 -13.919 -9.676 1.00 17.18 269 ALA A O 1
ATOM 2019 N N . ALA A 1 270 ? 46.018 -13.786 -11.072 1.00 19.13 270 ALA A N 1
ATOM 2020 C CA . ALA A 1 270 ? 45.375 -12.692 -10.361 1.00 17.91 270 ALA A CA 1
ATOM 2021 C C . ALA A 1 270 ? 44.935 -13.194 -8.964 1.00 17.77 270 ALA A C 1
ATOM 2022 O O . ALA A 1 270 ? 44.876 -12.457 -8.013 1.00 17.98 270 ALA A O 1
ATOM 2024 N N . ILE A 1 271 ? 44.567 -14.459 -8.878 1.00 18.87 271 ILE A N 1
ATOM 2025 C CA . ILE A 1 271 ? 44.149 -14.990 -7.604 1.00 19.08 271 ILE A CA 1
ATOM 2026 C C . ILE A 1 271 ? 45.393 -15.144 -6.722 1.00 19.17 271 ILE A C 1
ATOM 2027 O O . ILE A 1 271 ? 45.366 -14.748 -5.536 1.00 17.86 271 ILE A O 1
ATOM 2032 N N . SER A 1 272 ? 46.441 -15.699 -7.306 1.00 20.52 272 SER A N 1
ATOM 2033 C CA . SER A 1 272 ? 47.725 -15.925 -6.597 1.00 21.95 272 SER A CA 1
ATOM 2034 C C . SER A 1 272 ? 48.302 -14.645 -6.102 1.00 21.22 272 SER A C 1
ATOM 2035 O O . SER A 1 272 ? 48.881 -14.593 -4.997 1.00 17.61 272 SER A O 1
ATOM 2038 N N . ASN A 1 273 ? 48.164 -13.581 -6.910 1.00 21.57 273 ASN A N 1
ATOM 2039 C CA . ASN A 1 273 ? 48.707 -12.278 -6.479 1.00 20.51 273 ASN A CA 1
ATOM 2040 C C . ASN A 1 273 ? 47.763 -11.372 -5.648 1.00 20.11 273 ASN A C 1
ATOM 2041 O O . ASN A 1 273 ? 48.073 -10.248 -5.376 1.00 19.90 273 ASN A O 1
ATOM 2046 N N . GLY A 1 274 ? 46.597 -11.873 -5.275 1.00 19.98 274 GLY A N 1
ATOM 2047 C CA . GLY A 1 274 ? 45.688 -11.222 -4.333 1.00 18.08 274 GLY A CA 1
ATOM 2048 C C . GLY A 1 274 ? 44.747 -10.217 -4.941 1.00 19.63 274 GLY A C 1
ATOM 2049 O O . GLY A 1 274 ? 44.077 -9.528 -4.216 1.00 21.11 274 GLY A O 1
ATOM 2050 N N . THR A 1 275 ? 44.689 -10.062 -6.249 1.00 19.70 275 THR A N 1
ATOM 2051 C CA . THR A 1 275 ? 43.857 -8.992 -6.851 1.00 18.60 275 THR A CA 1
ATOM 2052 C C . THR A 1 275 ? 42.423 -9.488 -7.167 1.00 17.07 275 THR A C 1
ATOM 2053 O O . THR A 1 275 ? 41.503 -8.685 -7.311 1.00 16.61 275 THR A O 1
ATOM 2057 N N . VAL A 1 276 ? 42.236 -10.792 -7.287 1.00 16.13 276 VAL A N 1
ATOM 2058 C CA . VAL A 1 276 ? 40.916 -11.453 -7.445 1.00 15.25 276 VAL A CA 1
ATOM 2059 C C . VAL A 1 276 ? 40.822 -12.534 -6.357 1.00 15.99 276 VAL A C 1
ATOM 2060 O O . VAL A 1 276 ? 41.711 -13.329 -6.197 1.00 17.58 276 VAL A O 1
ATOM 2064 N N . ALA A 1 277 ? 39.718 -12.585 -5.661 1.00 15.94 277 ALA A N 1
ATOM 2065 C CA . ALA A 1 277 ? 39.492 -13.596 -4.672 1.00 15.94 277 ALA A CA 1
ATOM 2066 C C . ALA A 1 277 ? 39.177 -14.957 -5.269 1.00 16.73 277 ALA A C 1
ATOM 2067 O O . ALA A 1 277 ? 38.454 -15.069 -6.256 1.00 13.75 277 ALA A O 1
ATOM 2069 N N . GLN A 1 278 ? 39.767 -15.989 -4.689 1.00 15.13 278 GLN A N 1
ATOM 2070 C CA . GLN A 1 278 ? 39.355 -17.369 -5.006 1.00 16.79 278 GLN A CA 1
ATOM 2071 C C . GLN A 1 278 ? 37.846 -17.520 -4.995 1.00 15.55 278 GLN A C 1
ATOM 2072 O O . GLN A 1 278 ? 37.321 -18.202 -5.857 1.00 14.81 278 GLN A O 1
ATOM 2078 N N . SER A 1 279 ? 37.163 -16.897 -4.029 1.00 14.59 279 SER A N 1
ATOM 2079 C CA . SER A 1 279 ? 35.725 -16.978 -3.927 1.00 15.15 279 SER A CA 1
ATOM 2080 C C . SER A 1 279 ? 34.995 -16.476 -5.211 1.00 14.68 279 SER A C 1
ATOM 2081 O O . SER A 1 279 ? 33.869 -16.948 -5.548 1.00 15.43 279 SER A O 1
ATOM 2084 N N . ARG A 1 280 ? 35.635 -15.560 -5.913 1.00 14.53 280 ARG A N 1
ATOM 2085 C CA . ARG A 1 280 ? 35.048 -14.981 -7.126 1.00 14.03 280 ARG A CA 1
ATOM 2086 C C . ARG A 1 280 ? 35.067 -16.033 -8.233 1.00 14.05 280 ARG A C 1
ATOM 2087 O O . ARG A 1 280 ? 34.039 -16.312 -8.887 1.00 13.10 280 ARG A O 1
ATOM 2095 N N . LEU A 1 281 ? 36.204 -16.673 -8.419 1.00 14.63 281 LEU A N 1
ATOM 2096 C CA . LEU A 1 281 ? 36.234 -17.812 -9.411 1.00 14.81 281 LEU A CA 1
ATOM 2097 C C . LEU A 1 281 ? 35.278 -18.982 -9.045 1.00 15.13 281 LEU A C 1
ATOM 2098 O O . LEU A 1 281 ? 34.578 -19.558 -9.895 1.00 12.30 281 LEU A O 1
ATOM 2103 N N . ASP A 1 282 ? 35.233 -19.317 -7.765 1.00 14.27 282 ASP A N 1
ATOM 2104 C CA . ASP A 1 282 ? 34.345 -20.337 -7.270 1.00 14.03 282 ASP A CA 1
ATOM 2105 C C . ASP A 1 282 ? 32.908 -19.948 -7.579 1.00 13.96 282 ASP A C 1
ATOM 2106 O O . ASP A 1 282 ? 32.117 -20.811 -7.986 1.00 13.07 282 ASP A O 1
ATOM 2111 N N . ASP A 1 283 ? 32.582 -18.673 -7.421 1.00 12.13 283 ASP A N 1
ATOM 2112 C CA . ASP A 1 283 ? 31.233 -18.190 -7.650 1.00 13.32 283 ASP A CA 1
ATOM 2113 C C . ASP A 1 283 ? 30.904 -18.309 -9.143 1.00 12.61 283 ASP A C 1
ATOM 2114 O O . ASP A 1 283 ? 29.846 -18.762 -9.504 1.00 12.94 283 ASP A O 1
ATOM 2119 N N . MET A 1 284 ? 31.855 -17.993 -9.998 1.00 12.76 284 MET A N 1
ATOM 2120 C CA . MET A 1 284 ? 31.667 -18.080 -11.459 1.00 10.73 284 MET A CA 1
ATOM 2121 C C . MET A 1 284 ? 31.310 -19.488 -11.880 1.00 11.41 284 MET A C 1
ATOM 2122 O O . MET A 1 284 ? 30.361 -19.725 -12.594 1.00 11.06 284 MET A O 1
ATOM 2127 N N . VAL A 1 285 ? 32.088 -20.451 -11.416 1.00 11.97 285 VAL A N 1
ATOM 2128 C CA . VAL A 1 285 ? 31.862 -21.859 -11.715 1.00 12.42 285 VAL A CA 1
ATOM 2129 C C . VAL A 1 285 ? 30.605 -22.408 -11.155 1.00 12.57 285 VAL A C 1
ATOM 2130 O O . VAL A 1 285 ? 29.918 -23.188 -11.827 1.00 13.73 285 VAL A O 1
ATOM 2134 N N . THR A 1 286 ? 30.274 -22.035 -9.906 1.00 11.98 286 THR A N 1
ATOM 2135 C CA . THR A 1 286 ? 29.059 -22.455 -9.313 1.00 12.10 286 THR A CA 1
ATOM 2136 C C . THR A 1 286 ? 27.855 -22.031 -10.171 1.00 10.77 286 THR A C 1
ATOM 2137 O O . THR A 1 286 ? 26.959 -22.819 -10.386 1.00 10.08 286 THR A O 1
ATOM 2141 N N . ARG A 1 287 ? 27.915 -20.813 -10.686 1.00 11.25 287 ARG A N 1
ATOM 2142 C CA . ARG A 1 287 ? 26.829 -20.263 -11.481 1.00 10.79 287 ARG A CA 1
ATOM 2143 C C . ARG A 1 287 ? 26.677 -21.005 -12.839 1.00 10.55 287 ARG A C 1
ATOM 2144 O O . ARG A 1 287 ? 25.574 -21.382 -13.244 1.00 11.00 287 ARG A O 1
ATOM 2152 N N . ILE A 1 288 ? 27.786 -21.178 -13.550 1.00 10.28 288 ILE A N 1
ATOM 2153 C CA . ILE A 1 288 ? 27.828 -21.861 -14.848 1.00 9.37 288 ILE A CA 1
ATOM 2154 C C . ILE A 1 288 ? 27.280 -23.295 -14.723 1.00 10.31 288 ILE A C 1
ATOM 2155 O O . ILE A 1 288 ? 26.377 -23.704 -15.467 1.00 9.48 288 ILE A O 1
ATOM 2160 N N . LEU A 1 289 ? 27.758 -23.989 -13.690 1.00 10.86 289 LEU A N 1
ATOM 2161 C CA . LEU A 1 289 ? 27.301 -25.368 -13.429 1.00 11.16 289 LEU A CA 1
ATOM 2162 C C . LEU A 1 289 ? 25.830 -25.359 -12.980 1.00 11.76 289 LEU A C 1
ATOM 2163 O O . LEU A 1 289 ? 25.068 -26.244 -13.343 1.00 12.51 289 LEU A O 1
ATOM 2168 N N . ALA A 1 290 ? 25.418 -24.394 -12.153 1.00 12.50 290 ALA A N 1
ATOM 2169 C CA . ALA A 1 290 ? 24.030 -24.332 -11.725 1.00 12.38 290 ALA A CA 1
ATOM 2170 C C . ALA A 1 290 ? 23.086 -24.274 -12.960 1.00 13.20 290 ALA A C 1
ATOM 2171 O O . ALA A 1 290 ? 22.055 -24.928 -12.989 1.00 13.63 290 ALA A O 1
ATOM 2173 N N . SER A 1 291 ? 23.404 -23.419 -13.907 1.00 12.37 291 SER A N 1
ATOM 2174 C CA . SER A 1 291 ? 22.586 -23.254 -15.100 1.00 11.82 291 SER A CA 1
ATOM 2175 C C . SER A 1 291 ? 22.522 -24.534 -15.951 1.00 12.01 291 SER A C 1
ATOM 2176 O O . SER A 1 291 ? 21.468 -24.933 -16.468 1.00 12.55 291 SER A O 1
ATOM 2179 N N . TRP A 1 292 ? 23.659 -25.197 -16.051 1.00 11.77 292 TRP A N 1
ATOM 2180 C CA . TRP A 1 292 ? 23.783 -26.535 -16.671 1.00 12.17 292 TRP A CA 1
ATOM 2181 C C . TRP A 1 292 ? 22.850 -27.568 -16.050 1.00 11.70 292 TRP A C 1
ATOM 2182 O O . TRP A 1 292 ? 22.047 -28.230 -16.760 1.00 10.29 292 TRP A O 1
ATOM 2193 N N . TYR A 1 293 ? 22.936 -27.672 -14.729 1.00 11.19 293 TYR A N 1
ATOM 2194 C CA . TYR A 1 293 ? 22.066 -28.579 -13.977 1.00 12.74 293 TYR A CA 1
ATOM 2195 C C . TYR A 1 293 ? 20.627 -28.109 -14.004 1.00 13.23 293 TYR A C 1
ATOM 2196 O O . TYR A 1 293 ? 19.728 -28.934 -14.098 1.00 14.68 293 TYR A O 1
ATOM 2205 N N . PHE A 1 294 ? 20.406 -26.785 -13.920 1.00 13.82 294 PHE A N 1
ATOM 2206 C CA . PHE A 1 294 ? 19.038 -26.230 -13.887 1.00 14.13 294 PHE A CA 1
ATOM 2207 C C . PHE A 1 294 ? 18.171 -26.641 -15.068 1.00 13.59 294 PHE A C 1
ATOM 2208 O O . PHE A 1 294 ? 17.053 -27.066 -14.879 1.00 12.68 294 PHE A O 1
ATOM 2216 N N . VAL A 1 295 ? 18.701 -26.572 -16.270 1.00 15.31 295 VAL A N 1
ATOM 2217 C CA . VAL A 1 295 ? 17.986 -27.074 -17.434 1.00 16.04 295 VAL A CA 1
ATOM 2218 C C . VAL A 1 295 ? 18.173 -28.577 -17.729 1.00 16.03 295 VAL A C 1
ATOM 2219 O O . VAL A 1 295 ? 17.637 -29.025 -18.719 1.00 17.29 295 VAL A O 1
ATOM 2223 N N . GLY A 1 296 ? 18.909 -29.305 -16.873 1.00 14.68 296 GLY A N 1
ATOM 2224 C CA . GLY A 1 296 ? 19.052 -30.771 -16.943 1.00 14.93 296 GLY A CA 1
ATOM 2225 C C . GLY A 1 296 ? 20.002 -31.285 -18.005 1.00 13.99 296 GLY A C 1
ATOM 2226 O O . GLY A 1 296 ? 19.832 -32.415 -18.498 1.00 12.93 296 GLY A O 1
ATOM 2227 N N . GLN A 1 297 ? 21.025 -30.531 -18.349 1.00 12.88 297 GLN A N 1
ATOM 2228 C CA . GLN A 1 297 ? 21.902 -30.958 -19.414 1.00 13.39 297 GLN A CA 1
ATOM 2229 C C . GLN A 1 297 ? 22.988 -32.007 -18.986 1.00 14.12 297 GLN A C 1
ATOM 2230 O O . GLN A 1 297 ? 23.797 -32.480 -19.822 1.00 14.15 297 GLN A O 1
ATOM 2236 N N . ASP A 1 298 ? 23.021 -32.307 -17.702 1.00 16.71 298 ASP A N 1
ATOM 2237 C CA . ASP A 1 298 ? 24.049 -33.160 -17.140 1.00 16.65 298 ASP A CA 1
ATOM 2238 C C . ASP A 1 298 ? 23.768 -34.612 -17.381 1.00 22.37 298 ASP A C 1
ATOM 2239 O O . ASP A 1 298 ? 24.693 -35.421 -17.169 1.00 20.08 298 ASP A O 1
ATOM 2244 N N . GLN A 1 299 ? 22.535 -34.952 -17.776 1.00 23.71 299 GLN A N 1
ATOM 2245 C CA . GLN A 1 299 ? 22.172 -36.337 -18.131 1.00 30.92 299 GLN A CA 1
ATOM 2246 C C . GLN A 1 299 ? 21.635 -36.368 -19.549 1.00 26.25 299 GLN A C 1
ATOM 2247 O O . GLN A 1 299 ? 20.626 -35.708 -19.822 1.00 26.75 299 GLN A O 1
ATOM 2253 N N . GLY A 1 300 ? 22.283 -37.130 -20.415 1.00 23.82 300 GLY A N 1
ATOM 2254 C CA . GLY A 1 300 ? 21.665 -37.578 -21.655 1.00 25.52 300 GLY A CA 1
ATOM 2255 C C . GLY A 1 300 ? 21.543 -36.475 -22.706 1.00 24.64 300 GLY A C 1
ATOM 2256 O O . GLY A 1 300 ? 20.680 -36.555 -23.597 1.00 26.66 300 GLY A O 1
ATOM 2257 N N . TYR A 1 301 ? 22.421 -35.488 -22.653 1.00 18.90 301 TYR A N 1
ATOM 2258 C CA . TYR A 1 301 ? 22.447 -34.476 -23.725 1.00 17.91 301 TYR A CA 1
ATOM 2259 C C . TYR A 1 301 ? 23.163 -34.946 -24.970 1.00 18.02 301 TYR A C 1
ATOM 2260 O O . TYR A 1 301 ? 24.262 -35.566 -24.891 1.00 17.55 301 TYR A O 1
ATOM 2269 N N . PRO A 1 302 ? 22.645 -34.593 -26.154 1.00 16.45 302 PRO A N 1
ATOM 2270 C CA . PRO A 1 302 ? 23.426 -34.901 -27.383 1.00 16.33 302 PRO A CA 1
ATOM 2271 C C . PRO A 1 302 ? 24.830 -34.270 -27.492 1.00 17.42 302 PRO A C 1
ATOM 2272 O O . PRO A 1 302 ? 25.114 -33.252 -26.849 1.00 18.63 302 PRO A O 1
ATOM 2276 N N . ALA A 1 303 ? 25.662 -34.908 -28.300 1.00 17.12 303 ALA A N 1
ATOM 2277 C CA . ALA A 1 303 ? 27.043 -34.480 -28.581 1.00 18.64 303 ALA A CA 1
ATOM 2278 C C . ALA A 1 303 ? 27.044 -33.583 -29.810 1.00 15.94 303 ALA A C 1
ATOM 2279 O O . ALA A 1 303 ? 26.151 -33.665 -30.583 1.00 14.31 303 ALA A O 1
ATOM 2281 N N . VAL A 1 304 ? 28.037 -32.697 -29.966 1.00 15.61 304 VAL A N 1
ATOM 2282 C CA . VAL A 1 304 ? 28.208 -31.915 -31.178 1.00 14.84 304 VAL A CA 1
ATOM 2283 C C . VAL A 1 304 ? 28.989 -32.778 -32.166 1.00 15.87 304 VAL A C 1
ATOM 2284 O O . VAL A 1 304 ? 30.075 -33.233 -31.804 1.00 17.60 304 VAL A O 1
ATOM 2288 N N . THR A 1 305 ? 28.473 -32.991 -33.384 1.00 15.36 305 THR A N 1
ATOM 2289 C CA . THR A 1 305 ? 29.184 -33.783 -34.430 1.00 14.95 305 THR A CA 1
ATOM 2290 C C . THR A 1 305 ? 29.413 -32.969 -35.689 1.00 15.44 305 THR A C 1
ATOM 2291 O O . THR A 1 305 ? 29.684 -33.469 -36.779 1.00 16.00 305 THR A O 1
ATOM 2295 N N . TRP A 1 306 ? 29.296 -31.652 -35.555 1.00 14.77 306 TRP A N 1
ATOM 2296 C CA . TRP A 1 306 ? 29.394 -30.769 -36.674 1.00 13.53 306 TRP A CA 1
ATOM 2297 C C . TRP A 1 306 ? 30.421 -29.635 -36.334 1.00 13.39 306 TRP A C 1
ATOM 2298 O O . TRP A 1 306 ? 30.898 -29.528 -35.181 1.00 12.04 306 TRP A O 1
ATOM 2309 N N . SER A 1 307 ? 30.749 -28.832 -37.320 1.00 12.08 307 SER A N 1
ATOM 2310 C CA . SER A 1 307 ? 31.551 -27.613 -37.067 1.00 13.04 307 SER A CA 1
ATOM 2311 C C . SER A 1 307 ? 30.903 -26.405 -37.689 1.00 13.83 307 SER A C 1
ATOM 2312 O O . SER A 1 307 ? 30.393 -26.444 -38.823 1.00 13.76 307 SER A O 1
ATOM 2315 N N . SER A 1 308 ? 31.015 -25.264 -36.987 1.00 13.89 308 SER A N 1
ATOM 2316 C CA . SER A 1 308 ? 30.672 -23.960 -37.584 1.00 13.51 308 SER A CA 1
ATOM 2317 C C . SER A 1 308 ? 31.529 -23.588 -38.767 1.00 13.25 308 SER A C 1
ATOM 2318 O O . SER A 1 308 ? 31.142 -22.741 -39.570 1.00 13.95 308 SER A O 1
ATOM 2321 N N . TRP A 1 309 ? 32.731 -24.156 -38.879 1.00 12.86 309 TRP A N 1
ATOM 2322 C CA . TRP A 1 309 ? 33.760 -23.586 -39.759 1.00 13.20 309 TRP A CA 1
ATOM 2323 C C . TRP A 1 309 ? 34.017 -24.500 -40.996 1.00 13.95 309 TRP A C 1
ATOM 2324 O O . TRP A 1 309 ? 34.852 -24.194 -41.821 1.00 14.02 309 TRP A O 1
ATOM 2335 N N . ASN A 1 310 ? 33.285 -25.597 -41.119 1.00 13.86 310 ASN A N 1
ATOM 2336 C CA . ASN A 1 310 ? 33.485 -26.539 -42.283 1.00 13.20 310 ASN A CA 1
ATOM 2337 C C . ASN A 1 310 ? 32.334 -26.519 -43.231 1.00 14.14 310 ASN A C 1
ATOM 2338 O O . ASN A 1 310 ? 32.173 -27.462 -44.002 1.00 13.85 310 ASN A O 1
ATOM 2343 N N . GLY A 1 311 ? 31.500 -25.471 -43.144 1.00 13.69 311 GLY A N 1
ATOM 2344 C CA . GLY A 1 311 ? 30.265 -25.297 -43.906 1.00 12.69 311 GLY A CA 1
ATOM 2345 C C . GLY A 1 311 ? 29.035 -25.654 -43.114 1.00 12.39 311 GLY A C 1
ATOM 2346 O O . GLY A 1 311 ? 27.947 -25.691 -43.655 1.00 12.05 311 GLY A O 1
ATOM 2347 N N . GLY A 1 312 ? 29.207 -25.991 -41.828 1.00 12.73 312 GLY A N 1
ATOM 2348 C CA . GLY A 1 312 ? 28.077 -26.361 -40.978 1.00 13.42 312 GLY A CA 1
ATOM 2349 C C . GLY A 1 312 ? 27.652 -27.794 -41.150 1.00 13.23 312 GLY A C 1
ATOM 2350 O O . GLY A 1 312 ? 26.457 -28.124 -41.014 1.00 13.10 312 GLY A O 1
ATOM 2351 N N . LEU A 1 313 ? 28.626 -28.644 -41.444 1.00 14.79 313 LEU A N 1
ATOM 2352 C CA . LEU A 1 313 ? 28.347 -30.041 -41.850 1.00 14.83 313 LEU A CA 1
ATOM 2353 C C . LEU A 1 313 ? 28.691 -30.993 -40.754 1.00 15.43 313 LEU A C 1
ATOM 2354 O O . LEU A 1 313 ? 29.591 -30.760 -39.941 1.00 15.03 313 LEU A O 1
ATOM 2359 N N . GLY A 1 314 ? 28.001 -32.118 -40.762 1.00 15.33 314 GLY A N 1
ATOM 2360 C CA . GLY A 1 314 ? 28.285 -33.247 -39.877 1.00 16.53 314 GLY A CA 1
ATOM 2361 C C . GLY A 1 314 ? 27.144 -33.590 -38.919 1.00 15.76 314 GLY A C 1
ATOM 2362 O O . GLY A 1 314 ? 27.156 -34.639 -38.240 1.00 16.06 314 GLY A O 1
ATOM 2363 N N . GLY A 1 315 ? 26.191 -32.676 -38.774 1.00 14.47 315 GLY A N 1
ATOM 2364 C CA . GLY A 1 315 ? 25.041 -32.890 -37.901 1.00 14.21 315 GLY A CA 1
ATOM 2365 C C . GLY A 1 315 ? 23.787 -33.554 -38.499 1.00 14.36 315 GLY A C 1
ATOM 2366 O O . GLY A 1 315 ? 23.648 -33.683 -39.701 1.00 15.40 315 GLY A O 1
ATOM 2367 N N . PRO A 1 316 ? 22.844 -33.950 -37.654 1.00 14.66 316 PRO A N 1
ATOM 2368 C CA . PRO A 1 316 ? 21.595 -34.496 -38.203 1.00 14.25 316 PRO A CA 1
ATOM 2369 C C . PRO A 1 316 ? 20.653 -33.383 -38.745 1.00 15.12 316 PRO A C 1
ATOM 2370 O O . PRO A 1 316 ? 20.849 -32.155 -38.439 1.00 14.49 316 PRO A O 1
ATOM 2374 N N . ASN A 1 317 ? 19.641 -33.785 -39.503 1.00 13.43 317 ASN A N 1
ATOM 2375 C CA . ASN A 1 317 ? 18.683 -32.803 -39.970 1.00 15.58 317 ASN A CA 1
ATOM 2376 C C . ASN A 1 317 ? 17.725 -32.603 -38.820 1.00 13.80 317 ASN A C 1
ATOM 2377 O O . ASN A 1 317 ? 17.064 -33.551 -38.422 1.00 15.33 317 ASN A O 1
ATOM 2382 N N . VAL A 1 318 ? 17.706 -31.413 -38.249 1.00 12.07 318 VAL A N 1
ATOM 2383 C CA . VAL A 1 318 ? 16.886 -31.179 -37.058 1.00 11.37 318 VAL A CA 1
ATOM 2384 C C . VAL A 1 318 ? 15.615 -30.354 -37.343 1.00 11.22 318 VAL A C 1
ATOM 2385 O O . VAL A 1 318 ? 14.979 -29.913 -36.411 1.00 11.93 318 VAL A O 1
ATOM 2389 N N . GLN A 1 319 ? 15.258 -30.114 -38.588 1.00 11.40 319 GLN A N 1
ATOM 2390 C CA . GLN A 1 319 ? 14.137 -29.209 -38.920 1.00 12.00 319 GLN A CA 1
ATOM 2391 C C . GLN A 1 319 ? 12.798 -29.659 -38.384 1.00 12.27 319 GLN A C 1
ATOM 2392 O O . GLN A 1 319 ? 11.952 -28.827 -38.101 1.00 12.23 319 GLN A O 1
ATOM 2398 N N . ALA A 1 320 ? 12.611 -30.969 -38.303 1.00 12.40 320 ALA A N 1
ATOM 2399 C CA . ALA A 1 320 ? 11.392 -31.526 -37.778 1.00 12.45 320 ALA A CA 1
ATOM 2400 C C . ALA A 1 320 ? 10.186 -30.835 -38.488 1.00 11.84 320 ALA A C 1
ATOM 2401 O O . ALA A 1 320 ? 10.237 -30.661 -39.702 1.00 12.69 320 ALA A O 1
ATOM 2403 N N . ASP A 1 321 ? 9.136 -30.474 -37.748 1.00 12.05 321 ASP A N 1
ATOM 2404 C CA . ASP A 1 321 ? 7.942 -29.832 -38.282 1.00 13.46 321 ASP A CA 1
ATOM 2405 C C . ASP A 1 321 ? 7.969 -28.326 -37.969 1.00 14.31 321 ASP A C 1
ATOM 2406 O O . ASP A 1 321 ? 6.927 -27.659 -37.919 1.00 14.44 321 ASP A O 1
ATOM 2411 N N . HIS A 1 322 ? 9.174 -27.784 -37.757 1.00 13.22 322 HIS A N 1
ATOM 2412 C CA . HIS A 1 322 ? 9.282 -26.377 -37.284 1.00 13.26 322 HIS A CA 1
ATOM 2413 C C . HIS A 1 322 ? 8.914 -25.336 -38.299 1.00 12.92 322 HIS A C 1
ATOM 2414 O O . HIS A 1 322 ? 8.752 -24.161 -37.945 1.00 14.74 322 HIS A O 1
ATOM 2421 N N . LYS A 1 323 ? 8.749 -25.729 -39.572 1.00 13.78 323 LYS A N 1
ATOM 2422 C CA . LYS A 1 323 ? 8.275 -24.760 -40.548 1.00 14.54 323 LYS A CA 1
ATOM 2423 C C . LYS A 1 323 ? 6.864 -24.291 -40.240 1.00 15.50 323 LYS A C 1
ATOM 2424 O O . LYS A 1 323 ? 6.394 -23.275 -40.766 1.00 15.06 323 LYS A O 1
ATOM 2430 N N . GLN A 1 324 ? 6.154 -25.030 -39.412 1.00 16.01 324 GLN A N 1
ATOM 2431 C CA . GLN A 1 324 ? 4.701 -24.713 -39.184 1.00 16.76 324 GLN A CA 1
ATOM 2432 C C . GLN A 1 324 ? 4.602 -23.410 -38.386 1.00 14.34 324 GLN A C 1
ATOM 2433 O O . GLN A 1 324 ? 3.932 -22.410 -38.783 1.00 11.97 324 GLN A O 1
ATOM 2439 N N . VAL A 1 325 ? 5.343 -23.368 -37.287 1.00 13.11 325 VAL A N 1
ATOM 2440 C CA . VAL A 1 325 ? 5.355 -22.126 -36.492 1.00 13.32 325 VAL A CA 1
ATOM 2441 C C . VAL A 1 325 ? 6.054 -21.020 -37.263 1.00 13.44 325 VAL A C 1
ATOM 2442 O O . VAL A 1 325 ? 5.640 -19.898 -37.161 1.00 12.21 325 VAL A O 1
ATOM 2446 N N . ALA A 1 326 ? 7.065 -21.341 -38.072 1.00 12.29 326 ALA A N 1
ATOM 2447 C CA . ALA A 1 326 ? 7.700 -20.340 -38.909 1.00 12.79 326 ALA A CA 1
ATOM 2448 C C . ALA A 1 326 ? 6.668 -19.666 -39.886 1.00 13.15 326 ALA A C 1
ATOM 2449 O O . ALA A 1 326 ? 6.597 -18.437 -40.019 1.00 12.93 326 ALA A O 1
ATOM 2451 N N . ARG A 1 327 ? 5.835 -20.484 -40.513 1.00 12.46 327 ARG A N 1
ATOM 2452 C CA . ARG A 1 327 ? 4.786 -19.966 -41.365 1.00 12.94 327 ARG A CA 1
ATOM 2453 C C . ARG A 1 327 ? 3.744 -19.178 -40.593 1.00 12.40 327 ARG A C 1
ATOM 2454 O O . ARG A 1 327 ? 3.283 -18.126 -41.043 1.00 13.22 327 ARG A O 1
ATOM 2462 N N . ALA A 1 328 ? 3.326 -19.659 -39.419 1.00 12.48 328 ALA A N 1
ATOM 2463 C CA . ALA A 1 328 ? 2.287 -18.991 -38.685 1.00 12.35 328 ALA A CA 1
ATOM 2464 C C . ALA A 1 328 ? 2.722 -17.574 -38.244 1.00 12.15 328 ALA A C 1
ATOM 2465 O O . ALA A 1 328 ? 1.929 -16.636 -38.324 1.00 10.45 328 ALA A O 1
ATOM 2467 N N . ILE A 1 329 ? 3.984 -17.413 -37.853 1.00 10.45 329 ILE A N 1
ATOM 2468 C CA . ILE A 1 329 ? 4.511 -16.074 -37.526 1.00 10.49 329 ILE A CA 1
ATOM 2469 C C . ILE A 1 329 ? 4.754 -15.196 -38.744 1.00 10.73 329 ILE A C 1
ATOM 2470 O O . ILE A 1 329 ? 4.483 -13.991 -38.680 1.00 10.97 329 ILE A O 1
ATOM 2475 N N . ALA A 1 330 ? 5.236 -15.759 -39.855 1.00 10.88 330 ALA A N 1
ATOM 2476 C CA . ALA A 1 330 ? 5.380 -15.017 -41.105 1.00 12.43 330 ALA A CA 1
ATOM 2477 C C . ALA A 1 330 ? 4.030 -14.487 -41.531 1.00 12.98 330 ALA A C 1
ATOM 2478 O O . ALA A 1 330 ? 3.928 -13.380 -42.043 1.00 14.79 330 ALA A O 1
ATOM 2480 N N . ARG A 1 331 ? 2.983 -15.258 -41.273 1.00 11.65 331 ARG A N 1
ATOM 2481 C CA . ARG A 1 331 ? 1.631 -14.817 -41.612 1.00 12.23 331 ARG A CA 1
ATOM 2482 C C . ARG A 1 331 ? 1.042 -13.830 -40.605 1.00 12.46 331 ARG A C 1
ATOM 2483 O O . ARG A 1 331 ? 0.531 -12.762 -40.937 1.00 13.92 331 ARG A O 1
ATOM 2491 N N . ASP A 1 332 ? 1.010 -14.237 -39.342 1.00 12.70 332 ASP A N 1
ATOM 2492 C CA . ASP A 1 332 ? 0.257 -13.522 -38.344 1.00 12.27 332 ASP A CA 1
ATOM 2493 C C . ASP A 1 332 ? 0.974 -12.283 -37.796 1.00 11.79 332 ASP A C 1
ATOM 2494 O O . ASP A 1 332 ? 0.389 -11.533 -37.049 1.00 12.64 332 ASP A O 1
ATOM 2499 N N . GLY A 1 333 ? 2.230 -12.043 -38.168 1.00 11.46 333 GLY A N 1
ATOM 2500 C CA . GLY A 1 333 ? 2.902 -10.814 -37.810 1.00 10.48 333 GLY A CA 1
ATOM 2501 C C . GLY A 1 333 ? 2.867 -9.761 -38.891 1.00 10.82 333 GLY A C 1
ATOM 2502 O O . GLY A 1 333 ? 3.408 -8.650 -38.683 1.00 10.63 333 GLY A O 1
ATOM 2503 N N . ILE A 1 334 ? 2.342 -10.111 -40.074 1.00 10.51 334 ILE A N 1
ATOM 2504 C CA . ILE A 1 334 ? 2.056 -9.103 -41.107 1.00 10.83 334 ILE A CA 1
ATOM 2505 C C . ILE A 1 334 ? 1.105 -8.040 -40.580 1.00 10.57 334 ILE A C 1
ATOM 2506 O O . ILE A 1 334 ? 0.156 -8.372 -39.940 1.00 11.51 334 ILE A O 1
ATOM 2511 N N . VAL A 1 335 ? 1.362 -6.760 -40.859 1.00 10.87 335 VAL A N 1
ATOM 2512 C CA . VAL A 1 335 ? 0.486 -5.721 -40.452 1.00 11.97 335 VAL A CA 1
ATOM 2513 C C . VAL A 1 335 ? -0.088 -5.061 -41.704 1.00 11.97 335 VAL A C 1
ATOM 2514 O O . VAL A 1 335 ? 0.661 -4.567 -42.542 1.00 12.72 335 VAL A O 1
ATOM 2518 N N . LEU A 1 336 ? -1.407 -5.070 -41.847 1.00 12.65 336 LEU A N 1
ATOM 2519 C CA . LEU A 1 336 ? -2.048 -4.301 -42.900 1.00 12.52 336 LEU A CA 1
ATOM 2520 C C . LEU A 1 336 ? -2.175 -2.840 -42.530 1.00 13.16 336 LEU A C 1
ATOM 2521 O O . LEU A 1 336 ? -2.832 -2.521 -41.541 1.00 12.21 336 LEU A O 1
ATOM 2526 N N . LEU A 1 337 ? -1.552 -1.951 -43.333 1.00 12.52 337 LEU A N 1
ATOM 2527 C CA . LEU A 1 337 ? -1.554 -0.511 -43.018 1.00 13.20 337 LEU A CA 1
ATOM 2528 C C . LEU A 1 337 ? -2.624 0.330 -43.684 1.00 13.12 337 LEU A C 1
ATOM 2529 O O . LEU A 1 337 ? -3.170 1.251 -43.054 1.00 12.25 337 LEU A O 1
ATOM 2534 N N . THR A 1 338 ? -2.924 0.031 -44.930 1.00 14.50 338 THR A N 1
ATOM 2535 C CA . THR A 1 338 ? -4.015 0.716 -45.660 1.00 14.92 338 THR A CA 1
ATOM 2536 C C . THR A 1 338 ? -4.662 -0.322 -46.524 1.00 14.11 338 THR A C 1
ATOM 2537 O O . THR A 1 338 ? -4.010 -1.263 -46.939 1.00 13.18 338 THR A O 1
ATOM 2541 N N . ASN A 1 339 ? -5.947 -0.139 -46.842 1.00 13.65 339 ASN A N 1
ATOM 2542 C CA . ASN A 1 339 ? -6.654 -0.997 -47.754 1.00 15.69 339 ASN A CA 1
ATOM 2543 C C . ASN A 1 339 ? -7.936 -0.279 -48.211 1.00 16.45 339 ASN A C 1
ATOM 2544 O O . ASN A 1 339 ? -8.901 -0.246 -47.489 1.00 19.82 339 ASN A O 1
ATOM 2549 N N . LYS A 1 340 ? -7.888 0.382 -49.324 1.00 18.99 340 LYS A N 1
ATOM 2550 C CA . LYS A 1 340 ? -9.000 1.194 -49.824 1.00 21.41 340 LYS A CA 1
ATOM 2551 C C . LYS A 1 340 ? -10.002 0.352 -50.594 1.00 21.07 340 LYS A C 1
ATOM 2552 O O . LYS A 1 340 ? -9.610 -0.327 -51.548 1.00 19.20 340 LYS A O 1
ATOM 2558 N N . ASN A 1 341 ? -11.298 0.515 -50.232 1.00 23.95 341 ASN A N 1
ATOM 2559 C CA . ASN A 1 341 ? -12.461 -0.351 -50.591 1.00 29.09 341 ASN A CA 1
ATOM 2560 C C . ASN A 1 341 ? -12.080 -1.706 -51.042 1.00 27.70 341 ASN A C 1
ATOM 2561 O O . ASN A 1 341 ? -12.362 -2.133 -52.154 1.00 22.42 341 ASN A O 1
ATOM 2566 N N . LYS A 1 342 ? -11.433 -2.381 -50.109 1.00 24.69 342 LYS A N 1
ATOM 2567 C CA . LYS A 1 342 ? -11.273 -3.802 -50.184 1.00 24.06 342 LYS A CA 1
ATOM 2568 C C . LYS A 1 342 ? -10.439 -4.199 -51.372 1.00 19.79 342 LYS A C 1
ATOM 2569 O O . LYS A 1 342 ? -10.693 -5.253 -52.009 1.00 21.86 342 LYS A O 1
ATOM 2575 N N . ALA A 1 343 ? -9.430 -3.396 -51.648 1.00 18.90 343 ALA A N 1
ATOM 2576 C CA . ALA A 1 343 ? -8.381 -3.791 -52.579 1.00 18.20 343 ALA A CA 1
ATOM 2577 C C . ALA A 1 343 ? -7.902 -5.220 -52.255 1.00 18.27 343 ALA A C 1
ATOM 2578 O O . ALA A 1 343 ? -7.789 -6.085 -53.114 1.00 20.21 343 ALA A O 1
ATOM 2580 N N . LEU A 1 344 ? -7.731 -5.499 -50.976 1.00 17.59 344 LEU A N 1
ATOM 2581 C CA . LEU A 1 344 ? -7.359 -6.801 -50.526 1.00 16.19 344 LEU A CA 1
ATOM 2582 C C . LEU A 1 344 ? -8.484 -7.368 -49.651 1.00 17.05 344 LEU A C 1
ATOM 2583 O O . LEU A 1 344 ? -9.219 -6.639 -48.972 1.00 15.06 344 LEU A O 1
ATOM 2588 N N . PRO A 1 345 ? -8.623 -8.680 -49.665 1.00 15.90 345 PRO A N 1
ATOM 2589 C CA . PRO A 1 345 ? -7.770 -9.597 -50.382 1.00 18.08 345 PRO A CA 1
ATOM 2590 C C . PRO A 1 345 ? -8.049 -9.622 -51.895 1.00 19.15 345 PRO A C 1
ATOM 2591 O O . PRO A 1 345 ? -9.100 -9.167 -52.365 1.00 16.58 345 PRO A O 1
ATOM 2595 N N . LEU A 1 346 ? -7.097 -10.160 -52.626 1.00 20.08 346 LEU A N 1
ATOM 2596 C CA . LEU A 1 346 ? -7.260 -10.341 -54.067 1.00 20.52 346 LEU A CA 1
ATOM 2597 C C . LEU A 1 346 ? -8.374 -11.326 -54.377 1.00 23.29 346 LEU A C 1
ATOM 2598 O O . LEU A 1 346 ? -8.631 -12.253 -53.621 1.00 24.34 346 LEU A O 1
ATOM 2603 N N . LYS A 1 347 ? -9.014 -11.158 -55.513 1.00 27.62 347 LYS A N 1
ATOM 2604 C CA . LYS A 1 347 ? -10.179 -11.976 -55.820 1.00 34.63 347 LYS A CA 1
ATOM 2605 C C . LYS A 1 347 ? -10.307 -12.142 -57.334 1.00 34.81 347 LYS A C 1
ATOM 2606 O O . LYS A 1 347 ? -11.066 -11.431 -57.991 1.00 36.16 347 LYS A O 1
ATOM 2612 N N . LYS A 1 348 ? -9.529 -13.044 -57.889 1.00 35.42 348 LYS A N 1
ATOM 2613 C CA . LYS A 1 348 ? -9.648 -13.388 -59.315 1.00 37.77 348 LYS A CA 1
ATOM 2614 C C . LYS A 1 348 ? -9.362 -12.273 -60.266 1.00 33.20 348 LYS A C 1
ATOM 2615 O O . LYS A 1 348 ? -10.069 -12.108 -61.263 1.00 29.25 348 LYS A O 1
ATOM 2621 N N . PRO A 1 349 ? -8.286 -11.519 -60.010 1.00 31.03 349 PRO A N 1
ATOM 2622 C CA . PRO A 1 349 ? -7.958 -10.478 -61.014 1.00 33.06 349 PRO A CA 1
ATOM 2623 C C . PRO A 1 349 ? -7.577 -11.103 -62.369 1.00 32.46 349 PRO A C 1
ATOM 2624 O O . PRO A 1 349 ? -7.168 -12.237 -62.390 1.00 28.16 349 PRO A O 1
ATOM 2628 N N . ALA A 1 350 ? -7.795 -10.383 -63.470 1.00 33.97 350 ALA A N 1
ATOM 2629 C CA . ALA A 1 350 ? -7.563 -10.927 -64.819 1.00 31.09 350 ALA A CA 1
ATOM 2630 C C . ALA A 1 350 ? -6.056 -10.973 -65.038 1.00 31.16 350 ALA A C 1
ATOM 2631 O O . ALA A 1 350 ? -5.543 -11.849 -65.707 1.00 29.54 350 ALA A O 1
ATOM 2633 N N . SER A 1 351 ? -5.352 -10.001 -64.458 1.00 27.12 351 SER A N 1
ATOM 2634 C CA . SER A 1 351 ? -3.913 -9.897 -64.650 1.00 27.58 351 SER A CA 1
ATOM 2635 C C . SER A 1 351 ? -3.287 -9.175 -63.462 1.00 26.86 351 SER A C 1
ATOM 2636 O O . SER A 1 351 ? -3.964 -8.349 -62.832 1.00 23.78 351 SER A O 1
ATOM 2639 N N . LEU A 1 352 ? -2.004 -9.468 -63.200 1.00 23.80 352 LEU A N 1
ATOM 2640 C CA . LEU A 1 352 ? -1.290 -8.962 -62.025 1.00 23.26 352 LEU A CA 1
ATOM 2641 C C . LEU A 1 352 ? 0.151 -8.745 -62.392 1.00 19.37 352 LEU A C 1
ATOM 2642 O O . LEU A 1 352 ? 0.779 -9.662 -62.866 1.00 22.20 352 LEU A O 1
ATOM 2647 N N . ALA A 1 353 ? 0.647 -7.532 -62.285 1.00 18.28 353 ALA A N 1
ATOM 2648 C CA . ALA A 1 353 ? 2.066 -7.271 -62.455 1.00 18.41 353 ALA A CA 1
ATOM 2649 C C . ALA A 1 353 ? 2.798 -7.508 -61.113 1.00 20.17 353 ALA A C 1
ATOM 2650 O O . ALA A 1 353 ? 2.248 -7.164 -60.032 1.00 15.39 353 ALA A O 1
ATOM 2652 N N . ILE A 1 354 ? 3.996 -8.093 -61.185 1.00 20.11 354 ILE A N 1
ATOM 2653 C CA . ILE A 1 354 ? 4.812 -8.448 -59.971 1.00 19.31 354 ILE A CA 1
ATOM 2654 C C . ILE A 1 354 ? 6.149 -7.729 -60.133 1.00 18.28 354 ILE A C 1
ATOM 2655 O O . ILE A 1 354 ? 6.912 -8.013 -61.093 1.00 16.11 354 ILE A O 1
ATOM 2660 N N . ILE A 1 355 ? 6.386 -6.720 -59.272 1.00 15.80 355 ILE A N 1
ATOM 2661 C CA . ILE A 1 355 ? 7.443 -5.755 -59.502 1.00 16.86 355 ILE A CA 1
ATOM 2662 C C . ILE A 1 355 ? 8.391 -5.651 -58.302 1.00 15.62 355 ILE A C 1
ATOM 2663 O O . ILE A 1 355 ? 7.956 -5.483 -57.190 1.00 15.97 355 ILE A O 1
ATOM 2668 N N . GLY A 1 356 ? 9.691 -5.647 -58.566 1.00 15.21 356 GLY A N 1
ATOM 2669 C CA . GLY A 1 356 ? 10.685 -5.502 -57.535 1.00 15.18 356 GLY A CA 1
ATOM 2670 C C . GLY A 1 356 ? 11.465 -6.750 -57.340 1.00 13.88 356 GLY A C 1
ATOM 2671 O O . GLY A 1 356 ? 10.907 -7.819 -57.370 1.00 15.67 356 GLY A O 1
ATOM 2672 N N . GLN A 1 357 ? 12.750 -6.608 -57.065 1.00 14.06 357 GLN A N 1
ATOM 2673 C CA . GLN A 1 357 ? 13.601 -7.761 -56.850 1.00 14.83 357 GLN A CA 1
ATOM 2674 C C . GLN A 1 357 ? 13.241 -8.453 -55.554 1.00 14.98 357 GLN A C 1
ATOM 2675 O O . GLN A 1 357 ? 13.563 -9.591 -55.408 1.00 16.78 357 GLN A O 1
ATOM 2681 N N . ASP A 1 358 ? 12.596 -7.737 -54.624 1.00 14.36 358 ASP A N 1
ATOM 2682 C CA . ASP A 1 358 ? 12.093 -8.343 -53.381 1.00 13.51 358 ASP A CA 1
ATOM 2683 C C . ASP A 1 358 ? 11.033 -9.435 -53.625 1.00 13.90 358 ASP A C 1
ATOM 2684 O O . ASP A 1 358 ? 10.697 -10.164 -52.706 1.00 14.20 358 ASP A O 1
ATOM 2689 N N . ALA A 1 359 ? 10.521 -9.611 -54.842 1.00 13.14 359 ALA A N 1
ATOM 2690 C CA . ALA A 1 359 ? 9.517 -10.594 -55.113 1.00 14.74 359 ALA A CA 1
ATOM 2691 C C . ALA A 1 359 ? 10.061 -12.006 -55.295 1.00 15.16 359 ALA A C 1
ATOM 2692 O O . ALA A 1 359 ? 9.272 -12.962 -55.233 1.00 15.07 359 ALA A O 1
ATOM 2694 N N . ILE A 1 360 ? 1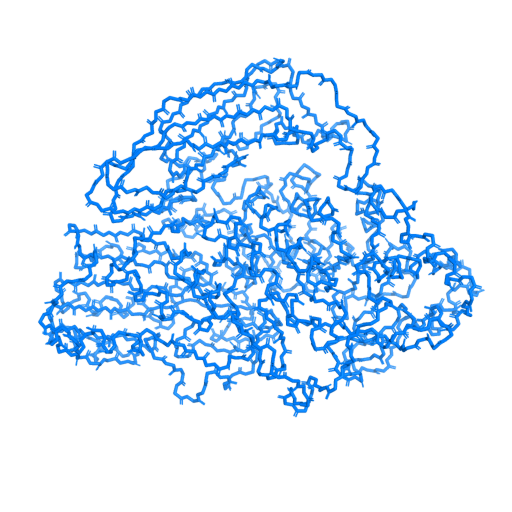1.363 -12.092 -55.578 1.00 14.80 360 ILE A N 1
ATOM 2695 C CA . ILE A 1 360 ? 12.043 -13.350 -55.937 1.00 16.77 360 ILE A CA 1
ATOM 2696 C C . ILE A 1 360 ? 13.250 -13.614 -55.079 1.00 14.97 360 ILE A C 1
ATOM 2697 O O . ILE A 1 360 ? 13.819 -12.695 -54.510 1.00 16.13 360 ILE A O 1
ATOM 2702 N N . ASP A 1 361 ? 13.609 -14.885 -54.957 1.00 15.37 361 ASP A N 1
ATOM 2703 C CA . ASP A 1 361 ? 14.817 -15.234 -54.230 1.00 16.63 361 ASP A CA 1
ATOM 2704 C C . ASP A 1 361 ? 16.052 -14.614 -54.950 1.00 16.46 361 ASP A C 1
ATOM 2705 O O . ASP A 1 361 ? 16.076 -14.500 -56.194 1.00 16.66 361 ASP A O 1
ATOM 2710 N N . ASN A 1 362 ? 17.051 -14.276 -54.164 1.00 15.49 362 ASN A N 1
ATOM 2711 C CA . ASN A 1 362 ? 18.313 -13.743 -54.640 1.00 15.78 362 ASN A CA 1
ATOM 2712 C C . ASN A 1 362 ? 18.815 -14.660 -55.729 1.00 16.72 362 ASN A C 1
ATOM 2713 O O . ASN A 1 362 ? 18.974 -15.839 -55.462 1.00 15.68 362 ASN A O 1
ATOM 2718 N N . PRO A 1 363 ? 18.975 -14.144 -56.965 1.00 20.23 363 PRO A N 1
ATOM 2719 C CA . PRO A 1 363 ? 19.395 -14.995 -58.096 1.00 20.52 363 PRO A CA 1
ATOM 2720 C C . PRO A 1 363 ? 20.765 -15.632 -57.875 1.00 20.13 363 PRO A C 1
ATOM 2721 O O . PRO A 1 363 ? 21.003 -16.662 -58.409 1.00 20.67 363 PRO A O 1
ATOM 2725 N N . ALA A 1 364 ? 21.642 -15.029 -57.093 1.00 20.87 364 ALA A N 1
ATOM 2726 C CA . ALA A 1 364 ? 22.963 -15.626 -56.810 1.00 18.79 364 ALA A CA 1
ATOM 2727 C C . ALA A 1 364 ? 22.879 -16.744 -55.756 1.00 20.46 364 ALA A C 1
ATOM 2728 O O . ALA A 1 364 ? 23.844 -17.414 -55.500 1.00 18.35 364 ALA A O 1
ATOM 2730 N N . GLY A 1 365 ? 21.745 -16.885 -55.081 1.00 17.78 365 GLY A N 1
ATOM 2731 C CA . GLY A 1 365 ? 21.586 -17.868 -54.019 1.00 17.77 365 GLY A CA 1
ATOM 2732 C C . GLY A 1 365 ? 21.149 -17.231 -52.682 1.00 16.81 365 GLY A C 1
ATOM 2733 O O . GLY A 1 365 ? 21.645 -16.138 -52.315 1.00 16.58 365 GLY A O 1
ATOM 2734 N N . ILE A 1 366 ? 20.213 -17.900 -51.989 1.00 15.70 366 ILE A N 1
ATOM 2735 C CA . ILE A 1 366 ? 19.558 -17.289 -50.831 1.00 15.70 366 ILE A CA 1
ATOM 2736 C C . ILE A 1 366 ? 20.560 -17.146 -49.680 1.00 16.26 366 ILE A C 1
ATOM 2737 O O . ILE A 1 366 ? 20.368 -16.278 -48.831 1.00 14.20 366 ILE A O 1
ATOM 2742 N N . ASN A 1 367 ? 21.610 -18.008 -49.679 1.00 15.51 367 ASN A N 1
ATOM 2743 C CA . ASN A 1 367 ? 22.689 -17.935 -48.680 1.00 14.97 367 ASN A CA 1
ATOM 2744 C C . ASN A 1 367 ? 24.025 -17.462 -49.250 1.00 17.22 367 ASN A C 1
ATOM 2745 O O . ASN A 1 367 ? 25.050 -17.696 -48.625 1.00 14.24 367 ASN A O 1
ATOM 2750 N N . SER A 1 368 ? 23.977 -16.753 -50.393 1.00 16.29 368 SER A N 1
ATOM 2751 C CA . SER A 1 368 ? 25.162 -16.324 -51.051 1.00 17.55 368 SER A CA 1
ATOM 2752 C C . SER A 1 368 ? 25.846 -15.143 -50.461 1.00 18.51 368 SER A C 1
ATOM 2753 O O . SER A 1 368 ? 26.957 -14.877 -50.844 1.00 19.88 368 SER A O 1
ATOM 2756 N N . CYS A 1 369 ? 25.250 -14.405 -49.523 1.00 18.17 369 CYS A N 1
ATOM 2757 C CA . CYS A 1 369 ? 25.976 -13.269 -48.912 1.00 16.00 369 CYS A CA 1
ATOM 2758 C C . CYS A 1 369 ? 26.303 -13.688 -47.529 1.00 15.62 369 CYS A C 1
ATOM 2759 O O . CYS A 1 369 ? 25.406 -14.072 -46.788 1.00 14.90 369 CYS A O 1
ATOM 2762 N N . SER A 1 370 ? 27.564 -13.534 -47.137 1.00 15.38 370 SER A N 1
ATOM 2763 C CA . SER A 1 370 ? 28.049 -13.945 -45.843 1.00 16.03 370 SER A CA 1
ATOM 2764 C C . SER A 1 370 ? 27.241 -13.242 -44.739 1.00 13.79 370 SER A C 1
ATOM 2765 O O . SER A 1 370 ? 27.027 -12.012 -44.780 1.00 11.58 370 SER A O 1
ATOM 2768 N N . ASP A 1 371 ? 26.760 -14.001 -43.764 1.00 12.94 371 ASP A N 1
ATOM 2769 C CA . ASP A 1 371 ? 25.969 -13.436 -42.665 1.00 12.41 371 ASP A CA 1
ATOM 2770 C C . ASP A 1 371 ? 24.778 -12.585 -43.138 1.00 12.53 371 ASP A C 1
ATOM 2771 O O . ASP A 1 371 ? 24.325 -11.728 -42.437 1.00 11.76 371 ASP A O 1
ATOM 2776 N N . ARG A 1 372 ? 24.250 -12.903 -44.320 1.00 12.32 372 ARG A N 1
ATOM 2777 C CA . ARG A 1 372 ? 23.088 -12.214 -44.976 1.00 13.46 372 ARG A CA 1
ATOM 2778 C C . ARG A 1 372 ? 23.390 -10.726 -45.207 1.00 13.31 372 ARG A C 1
ATOM 2779 O O . ARG A 1 372 ? 22.463 -9.889 -45.252 1.00 12.41 372 ARG A O 1
ATOM 2787 N N . GLY A 1 373 ? 24.665 -10.427 -45.440 1.00 13.77 373 GLY A N 1
ATOM 2788 C CA . GLY A 1 373 ? 25.153 -9.054 -45.629 1.00 13.12 373 GLY A CA 1
ATOM 2789 C C . GLY A 1 373 ? 24.915 -8.498 -47.014 1.00 14.55 373 GLY A C 1
ATOM 2790 O O . GLY A 1 373 ? 25.819 -7.961 -47.658 1.00 14.30 373 GLY A O 1
ATOM 2791 N N . CYS A 1 374 ? 23.684 -8.530 -47.455 1.00 15.35 374 CYS A N 1
ATOM 2792 C CA . CYS A 1 374 ? 23.247 -7.768 -48.592 1.00 15.99 374 CYS A CA 1
ATOM 2793 C C . CYS A 1 374 ? 21.717 -7.653 -48.532 1.00 16.64 374 CYS A C 1
ATOM 2794 O O . CYS A 1 374 ? 21.035 -8.483 -47.857 1.00 15.59 374 CYS A O 1
ATOM 2797 N N . ASP A 1 375 ? 21.157 -6.743 -49.353 1.00 14.71 375 ASP A N 1
ATOM 2798 C CA . ASP A 1 375 ? 19.695 -6.634 -49.521 1.00 14.85 375 ASP A CA 1
ATOM 2799 C C . ASP A 1 375 ? 19.383 -6.857 -50.998 1.00 17.72 375 ASP A C 1
ATOM 2800 O O . ASP A 1 375 ? 19.080 -5.915 -51.728 1.00 19.23 375 ASP A O 1
ATOM 2805 N N . THR A 1 376 ? 19.528 -8.086 -51.426 1.00 16.20 376 THR A N 1
ATOM 2806 C CA . THR A 1 376 ? 19.423 -8.481 -52.831 1.00 14.94 376 THR A CA 1
ATOM 2807 C C . THR A 1 376 ? 18.413 -9.599 -52.882 1.00 14.26 376 THR A C 1
ATOM 2808 O O . THR A 1 376 ? 18.466 -10.547 -52.080 1.00 14.10 376 THR A O 1
ATOM 2812 N N . GLY A 1 377 ? 17.485 -9.532 -53.815 1.00 12.75 377 GLY A N 1
ATOM 2813 C CA . GLY A 1 377 ? 16.341 -10.392 -53.754 1.00 13.42 377 GLY A CA 1
ATOM 2814 C C . GLY A 1 377 ? 15.482 -10.256 -52.470 1.00 12.41 377 GLY A C 1
ATOM 2815 O O . GLY A 1 377 ? 15.608 -9.293 -51.722 1.00 14.33 377 GLY A O 1
ATOM 2816 N N . HIS A 1 378 ? 14.591 -11.230 -52.276 1.00 13.73 378 HIS A N 1
ATOM 2817 C CA . HIS A 1 378 ? 13.677 -11.267 -51.158 1.00 12.73 378 HIS A CA 1
ATOM 2818 C C . HIS A 1 378 ? 14.358 -11.170 -49.821 1.00 12.61 378 HIS A C 1
ATOM 2819 O O . HIS A 1 378 ? 15.288 -11.894 -49.556 1.00 12.57 378 HIS A O 1
ATOM 2826 N N . LEU A 1 379 ? 13.913 -10.212 -49.015 1.00 11.96 379 LEU A N 1
ATOM 2827 C CA . LEU A 1 379 ? 14.524 -9.938 -47.759 1.00 12.13 379 LEU A CA 1
ATOM 2828 C C . LEU A 1 379 ? 13.747 -10.648 -46.631 1.00 12.26 379 LEU A C 1
ATOM 2829 O O . LEU A 1 379 ? 12.559 -10.314 -46.426 1.00 12.67 379 LEU A O 1
ATOM 2834 N N . ALA A 1 380 ? 14.436 -11.521 -45.874 1.00 12.59 380 ALA A N 1
ATOM 2835 C CA . ALA A 1 380 ? 13.744 -12.304 -44.847 1.00 13.14 380 ALA A CA 1
ATOM 2836 C C . ALA A 1 380 ? 14.451 -12.379 -43.527 1.00 14.93 380 ALA A C 1
ATOM 2837 O O . ALA A 1 380 ? 13.957 -12.987 -42.562 1.00 16.07 380 ALA A O 1
ATOM 2839 N N . MET A 1 381 ? 15.535 -11.613 -43.439 1.00 14.14 381 MET A N 1
ATOM 2840 C CA . MET A 1 381 ? 16.440 -11.614 -42.289 1.00 16.88 381 MET A CA 1
ATOM 2841 C C . MET A 1 381 ? 17.345 -10.346 -42.499 1.00 14.90 381 MET A C 1
ATOM 2842 O O . MET A 1 381 ? 17.785 -10.110 -43.649 1.00 14.44 381 MET A O 1
ATOM 2847 N N . GLY A 1 382 ? 17.641 -9.609 -41.455 1.00 13.42 382 GLY A N 1
ATOM 2848 C CA . GLY A 1 382 ? 18.815 -8.709 -41.424 1.00 13.14 382 GLY A CA 1
ATOM 2849 C C . GLY A 1 382 ? 20.192 -9.376 -41.339 1.00 12.62 382 GLY A C 1
ATOM 2850 O O . GLY A 1 382 ? 20.329 -10.563 -41.529 1.00 12.48 382 GLY A O 1
ATOM 2851 N N . TRP A 1 383 ? 21.268 -8.596 -41.183 1.00 12.35 383 TRP A N 1
ATOM 2852 C CA . TRP A 1 383 ? 22.598 -9.214 -41.272 1.00 11.44 383 TRP A CA 1
ATOM 2853 C C . TRP A 1 383 ? 23.322 -9.211 -39.936 1.00 11.03 383 TRP A C 1
ATOM 2854 O O . TRP A 1 383 ? 22.978 -8.473 -39.016 1.00 10.66 383 TRP A O 1
ATOM 2865 N N . GLY A 1 384 ? 24.341 -10.053 -39.878 1.00 10.13 384 GLY A N 1
ATOM 2866 C CA . GLY A 1 384 ? 25.192 -10.153 -38.690 1.00 9.90 384 GLY A CA 1
ATOM 2867 C C . GLY A 1 384 ? 25.162 -11.517 -38.054 1.00 10.01 384 GLY A C 1
ATOM 2868 O O . GLY A 1 384 ? 24.941 -12.500 -38.736 1.00 10.87 384 GLY A O 1
ATOM 2869 N N . SER A 1 385 ? 25.380 -11.557 -36.729 1.00 10.11 385 SER A N 1
ATOM 2870 C CA . SER A 1 385 ? 25.432 -12.789 -35.986 1.00 12.36 385 SER A CA 1
ATOM 2871 C C . SER A 1 385 ? 24.081 -13.395 -35.730 1.00 12.09 385 SER A C 1
ATOM 2872 O O . SER A 1 385 ? 23.980 -14.596 -35.517 1.00 12.54 385 SER A O 1
ATOM 2875 N N . GLY A 1 386 ? 23.026 -12.575 -35.783 1.00 10.56 386 GLY A N 1
ATOM 2876 C CA . GLY A 1 386 ? 21.628 -13.038 -35.528 1.00 10.48 386 GLY A CA 1
ATOM 2877 C C . GLY A 1 386 ? 20.930 -13.656 -36.739 1.00 10.93 386 GLY A C 1
ATOM 2878 O O . GLY A 1 386 ? 19.766 -13.305 -37.063 1.00 11.38 386 GLY A O 1
ATOM 2879 N N . THR A 1 387 ? 21.663 -14.534 -37.410 1.00 9.69 387 THR A N 1
ATOM 2880 C CA . THR A 1 387 ? 21.306 -15.133 -38.678 1.00 11.57 387 THR A CA 1
ATOM 2881 C C . THR A 1 387 ? 21.395 -16.629 -38.657 1.00 10.44 387 THR A C 1
ATOM 2882 O O . THR A 1 387 ? 21.930 -17.227 -37.718 1.00 10.95 387 THR A O 1
ATOM 2886 N N . ALA A 1 388 ? 20.967 -17.218 -39.772 1.00 12.31 388 ALA A N 1
ATOM 2887 C CA . ALA A 1 388 ? 20.997 -18.665 -40.041 1.00 11.71 388 ALA A CA 1
ATOM 2888 C C . ALA A 1 388 ? 21.005 -18.810 -41.559 1.00 12.14 388 ALA A C 1
ATOM 2889 O O . ALA A 1 388 ? 20.646 -17.866 -42.236 1.00 11.09 388 ALA A O 1
ATOM 2891 N N . ASP A 1 389 ? 21.387 -20.002 -42.017 1.00 11.58 389 ASP A N 1
ATOM 2892 C CA . ASP A 1 389 ? 21.365 -20.347 -43.454 1.00 11.53 389 ASP A CA 1
ATOM 2893 C C . ASP A 1 389 ? 19.951 -20.829 -43.714 1.00 11.98 389 ASP A C 1
ATOM 2894 O O . ASP A 1 389 ? 19.420 -21.582 -42.910 1.00 12.82 389 ASP A O 1
ATOM 2899 N N . PHE A 1 390 ? 19.285 -20.277 -44.731 1.00 11.42 390 PHE A N 1
ATOM 2900 C CA . PHE A 1 390 ? 17.966 -20.721 -45.079 1.00 11.49 390 PHE A CA 1
ATOM 2901 C C . PHE A 1 390 ? 18.048 -22.134 -45.641 1.00 12.06 390 PHE A C 1
ATOM 2902 O O . PHE A 1 390 ? 18.895 -22.375 -46.516 1.00 12.63 390 PHE A O 1
ATOM 2910 N N . PRO A 1 391 ? 17.189 -23.063 -45.158 1.00 12.42 391 PRO A N 1
ATOM 2911 C CA . PRO A 1 391 ? 17.107 -24.368 -45.868 1.00 13.46 391 PRO A CA 1
ATOM 2912 C C . PRO A 1 391 ? 16.385 -24.223 -47.220 1.00 14.21 391 PRO A C 1
ATOM 2913 O O . PRO A 1 391 ? 16.555 -25.053 -48.093 1.00 14.28 391 PRO A O 1
ATOM 2917 N N . TYR A 1 392 ? 15.635 -23.152 -47.367 1.00 13.58 392 TYR A N 1
ATOM 2918 C CA . TYR A 1 392 ? 14.899 -22.768 -48.590 1.00 12.71 392 TYR A CA 1
ATOM 2919 C C . TYR A 1 392 ? 14.330 -21.400 -48.208 1.00 12.51 392 TYR A C 1
ATOM 2920 O O . TYR A 1 392 ? 14.380 -21.018 -47.034 1.00 13.10 392 TYR A O 1
ATOM 2929 N N . LEU A 1 393 ? 13.890 -20.617 -49.169 1.00 12.36 393 LEU A N 1
ATOM 2930 C CA . LEU A 1 393 ? 13.211 -19.341 -48.827 1.00 12.94 393 LEU A CA 1
ATOM 2931 C C . LEU A 1 393 ? 12.062 -19.219 -49.804 1.00 13.23 393 LEU A C 1
ATOM 2932 O O . LEU A 1 393 ? 12.299 -19.118 -51.023 1.00 13.71 393 LEU A O 1
ATOM 2937 N N . VAL A 1 394 ? 10.833 -19.306 -49.307 1.00 12.97 394 VAL A N 1
ATOM 2938 C CA . VAL A 1 394 ? 9.667 -19.065 -50.159 1.00 14.92 394 VAL A CA 1
ATOM 2939 C C . VAL A 1 394 ? 9.540 -17.534 -50.468 1.00 15.82 394 VAL A C 1
ATOM 2940 O O . VAL A 1 394 ? 9.182 -16.747 -49.603 1.00 13.34 394 VAL A O 1
ATOM 2944 N N . ALA A 1 395 ? 9.911 -17.139 -51.678 1.00 14.63 395 ALA A N 1
ATOM 2945 C CA . ALA A 1 395 ? 9.747 -15.758 -52.080 1.00 15.58 395 ALA A CA 1
ATOM 2946 C C . ALA A 1 395 ? 8.297 -15.449 -52.433 1.00 14.81 395 ALA A C 1
ATOM 2947 O O . ALA A 1 395 ? 7.550 -16.338 -52.766 1.00 16.23 395 ALA A O 1
ATOM 2949 N N . PRO A 1 396 ? 7.913 -14.169 -52.411 1.00 13.75 396 PRO A N 1
ATOM 2950 C CA . PRO A 1 396 ? 6.500 -13.868 -52.753 1.00 14.98 396 PRO A CA 1
ATOM 2951 C C . PRO A 1 396 ? 6.038 -14.502 -54.081 1.00 15.20 396 PRO A C 1
ATOM 2952 O O . PRO A 1 396 ? 4.967 -15.088 -54.163 1.00 15.07 396 PRO A O 1
ATOM 2956 N N . LEU A 1 397 ? 6.846 -14.364 -55.135 1.00 17.78 397 LEU A N 1
ATOM 2957 C CA . LEU A 1 397 ? 6.444 -14.913 -56.437 1.00 15.98 397 LEU A CA 1
ATOM 2958 C C . LEU A 1 397 ? 6.320 -16.452 -56.447 1.00 17.10 397 LEU A C 1
ATOM 2959 O O . LEU A 1 397 ? 5.451 -17.025 -57.157 1.00 17.91 397 LEU A O 1
ATOM 2964 N N . ASP A 1 398 ? 7.150 -17.139 -55.642 1.00 19.10 398 ASP A N 1
ATOM 2965 C CA . ASP A 1 398 ? 7.055 -18.605 -55.459 1.00 18.72 398 ASP A CA 1
ATOM 2966 C C . ASP A 1 398 ? 5.675 -18.965 -55.010 1.00 17.46 398 ASP A C 1
ATOM 2967 O O . ASP A 1 398 ? 5.081 -19.931 -55.458 1.00 17.84 398 ASP A O 1
ATOM 2972 N N . ALA A 1 399 ? 5.151 -18.249 -54.007 1.00 18.10 399 ALA A N 1
ATOM 2973 C CA . ALA A 1 399 ? 3.823 -18.533 -53.459 1.00 17.90 399 ALA A CA 1
ATOM 2974 C C . ALA A 1 399 ? 2.688 -18.007 -54.350 1.00 18.79 399 ALA A C 1
ATOM 2975 O O . ALA A 1 399 ? 1.654 -18.613 -54.446 1.00 19.86 399 ALA A O 1
ATOM 2977 N N . ILE A 1 400 ? 2.863 -16.857 -54.951 1.00 18.53 400 ILE A N 1
ATOM 2978 C CA . ILE A 1 400 ? 1.774 -16.274 -55.718 1.00 21.40 400 ILE A CA 1
ATOM 2979 C C . ILE A 1 400 ? 1.495 -17.013 -57.046 1.00 22.60 400 ILE A C 1
ATOM 2980 O O . ILE A 1 400 ? 0.343 -17.246 -57.383 1.00 22.88 400 ILE A O 1
ATOM 2985 N N . THR A 1 401 ? 2.556 -17.435 -57.708 1.00 23.26 401 THR A N 1
ATOM 2986 C CA . THR A 1 401 ? 2.465 -18.005 -59.046 1.00 24.89 401 THR A CA 1
ATOM 2987 C C . THR A 1 401 ? 1.404 -19.108 -59.122 1.00 27.41 401 THR A C 1
ATOM 2988 O O . THR A 1 401 ? 0.437 -18.960 -59.865 1.00 27.39 401 THR A O 1
ATOM 2992 N N . PRO A 1 402 ? 1.500 -20.164 -58.273 1.00 25.37 402 PRO A N 1
ATOM 2993 C CA . PRO A 1 402 ? 0.460 -21.189 -58.419 1.00 24.62 402 PRO A CA 1
ATOM 2994 C C . PRO A 1 402 ? -0.954 -20.697 -58.118 1.00 26.39 402 PRO A C 1
ATOM 2995 O O . PRO A 1 402 ? -1.927 -21.184 -58.720 1.00 22.34 402 PRO A O 1
ATOM 2999 N N . LEU A 1 403 ? -1.075 -19.750 -57.186 1.00 23.11 403 LEU A N 1
ATOM 3000 C CA . LEU A 1 403 ? -2.358 -19.286 -56.733 1.00 22.21 403 LEU A CA 1
ATOM 3001 C C . LEU A 1 403 ? -3.043 -18.449 -57.840 1.00 27.56 403 LEU A C 1
ATOM 3002 O O . LEU A 1 403 ? -4.273 -18.571 -58.089 1.00 28.40 403 LEU A O 1
ATOM 3007 N N . ALA A 1 404 ? -2.235 -17.606 -58.473 1.00 29.94 404 ALA A N 1
ATOM 3008 C CA . ALA A 1 404 ? -2.627 -16.884 -59.679 1.00 29.87 404 ALA A CA 1
ATOM 3009 C C . ALA A 1 404 ? -2.976 -17.815 -60.824 1.00 33.31 404 ALA A C 1
ATOM 3010 O O . ALA A 1 404 ? -3.971 -17.583 -61.505 1.00 31.98 404 ALA A O 1
ATOM 3012 N N . GLN A 1 405 ? -2.162 -18.844 -61.043 1.00 34.34 405 GLN A N 1
ATOM 3013 C CA . GLN A 1 405 ? -2.432 -19.820 -62.149 1.00 42.39 405 GLN A CA 1
ATOM 3014 C C . GLN A 1 405 ? -3.776 -20.507 -61.947 1.00 40.97 405 GLN A C 1
ATOM 3015 O O . GLN A 1 405 ? -4.594 -20.479 -62.859 1.00 40.61 405 GLN A O 1
ATOM 3021 N N . ALA A 1 406 ? -4.037 -21.022 -60.744 1.00 35.45 406 ALA A N 1
ATOM 3022 C CA . ALA A 1 406 ? -5.341 -21.637 -60.428 1.00 37.45 406 ALA A CA 1
ATOM 3023 C C . ALA A 1 406 ? -6.529 -20.718 -60.714 1.00 37.88 406 ALA A C 1
ATOM 3024 O O . ALA A 1 406 ? -7.611 -21.199 -61.001 1.00 43.30 406 ALA A O 1
ATOM 3026 N N . GLN A 1 407 ? -6.369 -19.412 -60.579 1.00 36.41 407 GLN A N 1
ATOM 3027 C CA . GLN A 1 407 ? -7.458 -18.463 -60.907 1.00 37.72 407 GLN A CA 1
ATOM 3028 C C . GLN A 1 407 ? -7.387 -17.929 -62.344 1.00 32.46 407 GLN A C 1
ATOM 3029 O O . GLN A 1 407 ? -8.123 -17.056 -62.713 1.00 36.09 407 GLN A O 1
ATOM 3035 N N . GLY A 1 408 ? -6.483 -18.458 -63.138 1.00 32.93 408 GLY A N 1
ATOM 3036 C CA . GLY A 1 408 ? -6.286 -17.978 -64.505 1.00 35.28 408 GLY A CA 1
ATOM 3037 C C . GLY A 1 408 ? -5.876 -16.520 -64.602 1.00 34.02 408 GLY A C 1
ATOM 3038 O O . GLY A 1 408 ? -6.080 -15.879 -65.632 1.00 26.99 408 GLY A O 1
ATOM 3039 N N . THR A 1 409 ? -5.269 -15.961 -63.565 1.00 29.75 409 THR A N 1
ATOM 3040 C CA . THR A 1 409 ? -4.763 -14.605 -63.742 1.00 31.19 409 THR A CA 1
ATOM 3041 C C . THR A 1 409 ? -3.431 -14.642 -64.468 1.00 28.16 409 THR A C 1
ATOM 3042 O O . THR A 1 409 ? -2.621 -15.489 -64.241 1.00 28.70 409 THR A O 1
ATOM 3046 N N . LYS A 1 410 ? -3.222 -13.675 -65.332 1.00 25.94 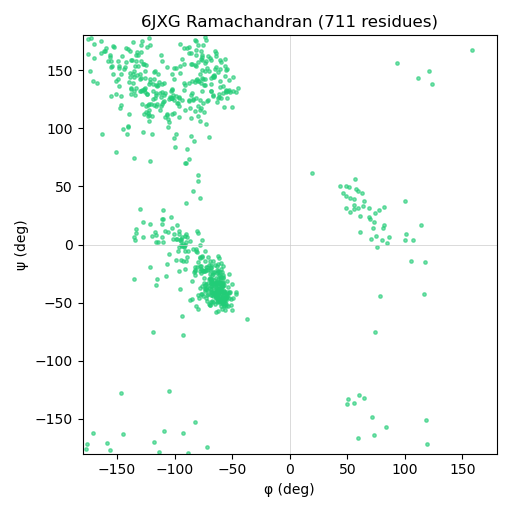410 LYS A N 1
ATOM 3047 C CA . LYS A 1 410 ? -2.020 -13.580 -66.090 1.00 29.96 410 LYS A CA 1
ATOM 3048 C C . LYS A 1 410 ? -1.007 -12.787 -65.256 1.00 27.75 410 LYS A C 1
ATOM 3049 O O . LYS A 1 410 ? -1.378 -11.771 -64.645 1.00 25.72 410 LYS A O 1
ATOM 3055 N N . LEU A 1 411 ? 0.259 -13.204 -65.258 1.00 23.82 411 LEU A N 1
ATOM 3056 C CA . LEU A 1 411 ? 1.303 -12.477 -64.538 1.00 22.94 411 LEU A CA 1
ATOM 3057 C C . LEU A 1 411 ? 2.272 -11.760 -65.445 1.00 24.55 411 LEU A C 1
ATOM 3058 O O . LEU A 1 411 ? 2.789 -12.341 -66.367 1.00 25.40 411 LEU A O 1
ATOM 3063 N N . VAL A 1 412 ? 2.477 -10.479 -65.171 1.00 22.21 412 VAL A N 1
ATOM 3064 C CA . VAL A 1 412 ? 3.428 -9.653 -65.817 1.00 22.45 412 VAL A CA 1
ATOM 3065 C C . VAL A 1 412 ? 4.610 -9.324 -64.872 1.00 23.06 412 VAL A C 1
ATOM 3066 O O . VAL A 1 412 ? 4.496 -8.534 -63.873 1.00 23.74 412 VAL A O 1
ATOM 3070 N N . LEU A 1 413 ? 5.769 -9.902 -65.198 1.00 23.07 413 LEU A N 1
ATOM 3071 C CA . LEU A 1 413 ? 6.902 -9.896 -64.289 1.00 22.76 413 LEU A CA 1
ATOM 3072 C C . LEU A 1 413 ? 7.871 -8.778 -64.578 1.00 23.25 413 LEU A C 1
ATOM 3073 O O . LEU A 1 413 ? 8.325 -8.580 -65.726 1.00 23.74 413 LEU A O 1
ATOM 3078 N N . SER A 1 414 ? 8.162 -7.996 -63.552 1.00 18.75 414 SER A N 1
ATOM 3079 C CA . SER A 1 414 ? 9.285 -7.100 -63.573 1.00 20.35 414 SER A CA 1
ATOM 3080 C C . SER A 1 414 ? 10.105 -7.162 -62.235 1.00 20.00 414 SER A C 1
ATOM 3081 O O . SER A 1 414 ? 10.098 -6.247 -61.448 1.00 19.20 414 SER A O 1
ATOM 3084 N N . THR A 1 415 ? 10.862 -8.239 -62.072 1.00 22.29 415 THR A N 1
ATOM 3085 C CA . THR A 1 415 ? 11.505 -8.587 -60.786 1.00 20.50 415 THR A CA 1
ATOM 3086 C C . THR A 1 415 ? 12.902 -8.019 -60.577 1.00 19.92 415 THR A C 1
ATOM 3087 O O . THR A 1 415 ? 13.757 -8.638 -59.973 1.00 19.62 415 THR A O 1
ATOM 3091 N N . THR A 1 416 ? 13.118 -6.812 -61.082 1.00 20.52 416 THR A N 1
ATOM 3092 C CA . THR A 1 416 ? 14.260 -5.980 -60.787 1.00 21.17 416 THR A CA 1
ATOM 3093 C C . THR A 1 416 ? 13.664 -4.700 -60.233 1.00 18.76 416 THR A C 1
ATOM 3094 O O . THR A 1 416 ? 12.444 -4.547 -60.160 1.00 20.17 416 THR A O 1
ATOM 3098 N N . ASP A 1 417 ? 14.533 -3.784 -59.849 1.00 19.73 417 ASP A N 1
ATOM 3099 C CA . ASP A 1 417 ? 14.134 -2.505 -59.359 1.00 18.98 417 ASP A CA 1
ATOM 3100 C C . ASP A 1 417 ? 14.204 -1.409 -60.437 1.00 19.36 417 ASP A C 1
ATOM 3101 O O . ASP A 1 417 ? 14.202 -0.177 -60.115 1.00 19.98 417 ASP A O 1
ATOM 3106 N N . SER A 1 418 ? 14.278 -1.816 -61.696 1.00 18.78 418 SER A N 1
ATOM 3107 C CA . SER A 1 418 ? 14.233 -0.796 -62.804 1.00 19.21 418 SER A CA 1
ATOM 3108 C C . SER A 1 418 ? 12.884 -0.048 -62.816 1.00 17.25 418 SER A C 1
ATOM 3109 O O . SER A 1 418 ? 11.838 -0.688 -62.884 1.00 17.26 418 SER A O 1
ATOM 3112 N N . THR A 1 419 ? 12.920 1.273 -62.714 1.00 19.72 419 THR A N 1
ATOM 3113 C CA . THR A 1 419 ? 11.692 2.078 -62.725 1.00 21.36 419 THR A CA 1
ATOM 3114 C C . THR A 1 419 ? 11.023 2.086 -64.114 1.00 24.63 419 THR A C 1
ATOM 3115 O O . THR A 1 419 ? 9.816 2.217 -64.207 1.00 26.36 419 THR A O 1
ATOM 3119 N N . SER A 1 420 ? 11.799 1.952 -65.198 1.00 23.09 420 SER A N 1
ATOM 3120 C CA . SER A 1 420 ? 11.197 1.985 -66.528 1.00 21.29 420 SER A CA 1
ATOM 3121 C C . SER A 1 420 ? 10.532 0.670 -66.762 1.00 19.36 420 SER A C 1
ATOM 3122 O O . SER A 1 420 ? 9.454 0.628 -67.269 1.00 19.57 420 SER A O 1
ATOM 3125 N N . ALA A 1 421 ? 11.162 -0.437 -66.401 1.00 21.56 421 ALA A N 1
ATOM 3126 C CA . ALA A 1 421 ? 10.522 -1.752 -66.579 1.00 19.41 421 ALA A CA 1
ATOM 3127 C C . ALA A 1 421 ? 9.309 -1.951 -65.654 1.00 20.11 421 ALA A C 1
ATOM 3128 O O . ALA A 1 421 ? 8.352 -2.661 -65.996 1.00 17.03 421 ALA A O 1
ATOM 3130 N N . ALA A 1 422 ? 9.401 -1.339 -64.467 1.00 19.55 422 ALA A N 1
ATOM 3131 C CA . ALA A 1 422 ? 8.304 -1.291 -63.518 1.00 22.87 422 ALA A CA 1
ATOM 3132 C C . ALA A 1 422 ? 7.052 -0.589 -64.092 1.00 21.42 422 ALA A C 1
ATOM 3133 O O . ALA A 1 422 ? 5.956 -1.154 -64.051 1.00 18.46 422 ALA A O 1
ATOM 3135 N N . ALA A 1 423 ? 7.230 0.624 -64.612 1.00 22.04 423 ALA A N 1
ATOM 3136 C CA . ALA A 1 423 ? 6.067 1.370 -65.177 1.00 22.26 423 ALA A CA 1
ATOM 3137 C C . ALA A 1 423 ? 5.520 0.612 -66.368 1.00 22.35 423 ALA A C 1
ATOM 3138 O O . ALA A 1 423 ? 4.287 0.523 -66.603 1.00 21.44 423 ALA A O 1
ATOM 3140 N N . SER A 1 424 ? 6.446 -0.007 -67.090 1.00 22.85 424 SER A N 1
ATOM 3141 C CA . SER A 1 424 ? 6.076 -0.780 -68.222 1.00 21.50 424 SER A CA 1
ATOM 3142 C C . SER A 1 424 ? 5.213 -1.954 -67.834 1.00 23.19 424 SER A C 1
ATOM 3143 O O . SER A 1 424 ? 4.143 -2.172 -68.430 1.00 20.98 424 SER A O 1
ATOM 3146 N N . ALA A 1 425 ? 5.624 -2.736 -66.825 1.00 22.01 425 ALA A N 1
ATOM 3147 C CA . ALA A 1 425 ? 4.803 -3.866 -66.430 1.00 18.75 425 ALA A CA 1
ATOM 3148 C C . ALA A 1 425 ? 3.502 -3.437 -65.787 1.00 18.58 425 ALA A C 1
ATOM 3149 O O . ALA A 1 425 ? 2.518 -4.137 -65.963 1.00 21.15 425 ALA A O 1
ATOM 3151 N N . ALA A 1 426 ? 3.509 -2.336 -65.011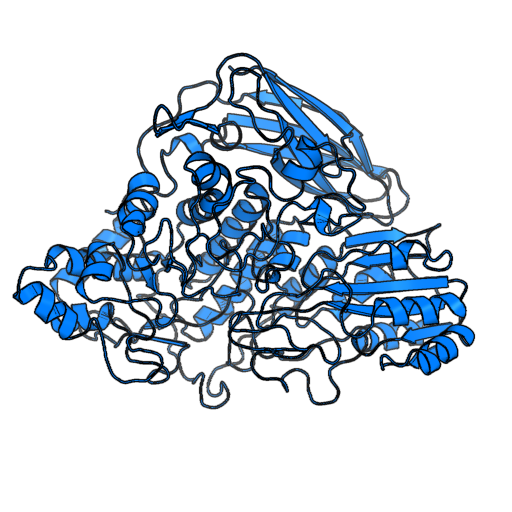 1.00 18.86 426 ALA A N 1
ATOM 3152 C CA . ALA A 1 426 ? 2.276 -1.842 -64.326 1.00 19.86 426 ALA A CA 1
ATOM 3153 C C . ALA A 1 426 ? 1.129 -1.522 -65.362 1.00 21.71 426 ALA A C 1
ATOM 3154 O O . ALA A 1 426 ? -0.057 -1.811 -65.161 1.00 20.25 426 ALA A O 1
ATOM 3156 N N . ALA A 1 427 ? 1.534 -0.998 -66.508 1.00 22.95 427 ALA A N 1
ATOM 3157 C CA . ALA A 1 427 ? 0.585 -0.534 -67.538 1.00 21.56 427 ALA A CA 1
ATOM 3158 C C . ALA A 1 427 ? -0.063 -1.711 -68.194 1.00 26.40 427 ALA A C 1
ATOM 3159 O O . ALA A 1 427 ? -1.155 -1.597 -68.754 1.00 26.45 427 ALA A O 1
ATOM 3161 N N . ALA A 1 428 ? 0.562 -2.885 -68.065 1.00 25.04 428 ALA A N 1
ATOM 3162 C CA . ALA A 1 428 ? 0.100 -4.014 -68.798 1.00 25.69 428 ALA A CA 1
ATOM 3163 C C . ALA A 1 428 ? -0.735 -4.921 -67.949 1.00 25.63 428 ALA A C 1
ATOM 3164 O O . ALA A 1 428 ? -1.062 -5.986 -68.413 1.00 26.95 428 ALA A O 1
ATOM 3166 N N . ALA A 1 429 ? -1.112 -4.522 -66.726 1.00 22.54 429 ALA A N 1
ATOM 3167 C CA . ALA A 1 429 ? -1.949 -5.379 -65.892 1.00 23.16 429 ALA A CA 1
ATOM 3168 C C . ALA A 1 429 ? -3.045 -4.565 -65.197 1.00 21.54 429 ALA A C 1
ATOM 3169 O O . ALA A 1 429 ? -2.866 -3.398 -64.979 1.00 20.35 429 ALA A O 1
ATOM 3171 N N . GLU A 1 430 ? -4.115 -5.225 -64.770 1.00 21.66 430 GLU A N 1
ATOM 3172 C CA . GLU A 1 430 ? -5.220 -4.594 -64.061 1.00 24.27 430 GLU A CA 1
ATOM 3173 C C . GLU A 1 430 ? -4.770 -4.063 -62.678 1.00 23.39 430 GLU A C 1
ATOM 3174 O O . GLU A 1 430 ? -5.236 -3.053 -62.168 1.00 21.56 430 GLU A O 1
ATOM 3180 N N . THR A 1 431 ? -3.804 -4.746 -62.105 1.00 21.87 431 THR A N 1
ATOM 3181 C CA . THR A 1 431 ? -3.386 -4.480 -60.710 1.00 20.57 431 THR A CA 1
ATOM 3182 C C . THR A 1 431 ? -1.929 -4.804 -60.660 1.00 18.93 431 THR A C 1
ATOM 3183 O O . THR A 1 431 ? -1.505 -5.782 -61.274 1.00 19.21 431 THR A O 1
ATOM 3187 N N . ALA A 1 432 ? -1.185 -4.015 -59.902 1.00 19.11 432 ALA A N 1
ATOM 3188 C CA . ALA A 1 432 ? 0.279 -4.167 -59.727 1.00 17.00 432 ALA A CA 1
ATOM 3189 C C . ALA A 1 432 ? 0.646 -4.303 -58.271 1.00 16.96 432 ALA A C 1
ATOM 3190 O O . ALA A 1 432 ? 0.230 -3.467 -57.467 1.00 19.45 432 ALA A O 1
ATOM 3192 N N . ILE A 1 433 ? 1.427 -5.323 -57.945 1.00 15.76 433 ILE A N 1
ATOM 3193 C CA . ILE A 1 433 ? 1.970 -5.488 -56.583 1.00 15.31 433 ILE A CA 1
ATOM 3194 C C . ILE A 1 433 ? 3.478 -5.246 -56.676 1.00 14.56 433 ILE A C 1
ATOM 3195 O O . ILE A 1 433 ? 4.181 -5.923 -57.480 1.00 15.23 433 ILE A O 1
ATOM 3200 N N . VAL A 1 434 ? 3.935 -4.247 -55.916 1.00 12.99 434 VAL A N 1
ATOM 3201 C CA . VAL A 1 434 ? 5.273 -3.795 -55.941 1.00 14.26 434 VAL A CA 1
ATOM 3202 C C . VAL A 1 434 ? 5.918 -4.069 -54.547 1.00 14.69 434 VAL A C 1
ATOM 3203 O O . VAL A 1 434 ? 5.330 -3.772 -53.514 1.00 15.18 434 VAL A O 1
ATOM 3207 N N . PHE A 1 435 ? 7.145 -4.571 -54.575 1.00 14.49 435 PHE A N 1
ATOM 3208 C CA . PHE A 1 435 ? 7.833 -5.155 -53.431 1.00 15.19 435 PHE A CA 1
ATOM 3209 C C . PHE A 1 435 ? 9.075 -4.325 -53.157 1.00 14.95 435 PHE A C 1
ATOM 3210 O O . PHE A 1 435 ? 9.968 -4.199 -54.006 1.00 17.58 435 PHE A O 1
ATOM 3218 N N . ILE A 1 436 ? 9.143 -3.760 -51.965 1.00 12.87 436 ILE A N 1
ATOM 3219 C CA . ILE A 1 436 ? 10.214 -2.909 -51.547 1.00 12.23 436 ILE A CA 1
ATOM 3220 C C . ILE A 1 436 ? 10.702 -3.330 -50.177 1.00 12.83 436 ILE A C 1
ATOM 3221 O O . ILE A 1 436 ? 9.957 -3.980 -49.406 1.00 13.45 436 ILE A O 1
ATOM 3226 N N . THR A 1 437 ? 11.890 -2.869 -49.835 1.00 12.43 437 THR A N 1
ATOM 3227 C CA . THR A 1 437 ? 12.594 -3.282 -48.585 1.00 13.11 437 THR A CA 1
ATOM 3228 C C . THR A 1 437 ? 13.301 -2.178 -47.830 1.00 13.00 437 THR A C 1
ATOM 3229 O O . THR A 1 437 ? 13.517 -1.062 -48.321 1.00 13.26 437 THR A O 1
ATOM 3233 N N . ALA A 1 438 ? 13.686 -2.492 -46.601 1.00 12.61 438 ALA A N 1
ATOM 3234 C CA . ALA A 1 438 ? 14.716 -1.765 -45.921 1.00 12.97 438 ALA A CA 1
ATOM 3235 C C . ALA A 1 438 ? 15.467 -2.729 -44.996 1.00 13.48 438 ALA A C 1
ATOM 3236 O O . ALA A 1 438 ? 14.836 -3.529 -44.337 1.00 11.25 438 ALA A O 1
ATOM 3238 N N . ASP A 1 439 ? 16.802 -2.647 -44.970 1.00 13.58 439 ASP A N 1
ATOM 3239 C CA . ASP A 1 439 ? 17.607 -3.622 -44.287 1.00 13.30 439 ASP A CA 1
ATOM 3240 C C . ASP A 1 439 ? 18.590 -2.973 -43.347 1.00 12.18 439 ASP A C 1
ATOM 3241 O O . ASP A 1 439 ? 18.831 -1.777 -43.387 1.00 11.63 439 ASP A O 1
ATOM 3246 N N . SER A 1 440 ? 19.164 -3.792 -42.472 1.00 11.53 440 SER A N 1
ATOM 3247 C CA . SER A 1 440 ? 20.200 -3.318 -41.561 1.00 11.56 440 SER A CA 1
ATOM 3248 C C . SER A 1 440 ? 20.748 -4.561 -40.856 1.00 11.40 440 SER A C 1
ATOM 3249 O O . SER A 1 440 ? 20.247 -5.671 -41.013 1.00 11.54 440 SER A O 1
ATOM 3252 N N . GLY A 1 441 ? 21.727 -4.330 -40.020 1.00 12.17 441 GLY A N 1
ATOM 3253 C CA . GLY A 1 441 ? 22.404 -5.407 -39.331 1.00 11.50 441 GLY A CA 1
ATOM 3254 C C . GLY A 1 441 ? 23.436 -4.973 -38.334 1.00 11.42 441 GLY A C 1
ATOM 3255 O O . GLY A 1 441 ? 23.557 -3.791 -37.968 1.00 11.37 441 GLY A O 1
ATOM 3256 N N . GLU A 1 442 ? 24.159 -5.975 -37.847 1.00 10.02 442 GLU A N 1
ATOM 3257 C CA . GLU A 1 442 ? 25.184 -5.786 -36.895 1.00 9.97 442 GLU A CA 1
ATOM 3258 C C . GLU A 1 442 ? 26.364 -4.972 -37.468 1.00 10.36 442 GLU A C 1
ATOM 3259 O O . GLU A 1 442 ? 26.706 -5.057 -38.648 1.00 10.07 442 GLU A O 1
ATOM 3265 N N . GLY A 1 443 ? 26.938 -4.172 -36.625 1.00 10.26 443 GLY A N 1
ATOM 3266 C CA . GLY A 1 443 ? 27.965 -3.228 -37.079 1.00 12.39 443 GLY A CA 1
ATOM 3267 C C . GLY A 1 443 ? 29.373 -3.765 -37.347 1.00 14.01 443 GLY A C 1
ATOM 3268 O O . GLY A 1 443 ? 30.320 -3.058 -37.079 1.00 14.34 443 GLY A O 1
ATOM 3269 N N . TYR A 1 444 ? 29.504 -4.952 -37.942 1.00 13.80 444 TYR A N 1
ATOM 3270 C CA . TYR A 1 444 ? 30.787 -5.389 -38.495 1.00 14.29 444 TYR A CA 1
ATOM 3271 C C . TYR A 1 444 ? 30.709 -5.563 -39.972 1.00 16.16 444 TYR A C 1
ATOM 3272 O O . TYR A 1 444 ? 31.685 -5.940 -40.565 1.00 18.75 444 TYR A O 1
ATOM 3281 N N . ILE A 1 445 ? 29.561 -5.275 -40.584 1.00 15.48 445 ILE A N 1
ATOM 3282 C CA . ILE A 1 445 ? 29.341 -5.443 -41.987 1.00 16.46 445 ILE A CA 1
ATOM 3283 C C . ILE A 1 445 ? 28.748 -4.124 -42.524 1.00 16.93 445 ILE A C 1
ATOM 3284 O O . ILE A 1 445 ? 27.839 -3.543 -41.921 1.00 15.77 445 ILE A O 1
ATOM 3289 N N . THR A 1 446 ? 29.300 -3.634 -43.623 1.00 15.81 446 THR A N 1
ATOM 3290 C CA . THR A 1 446 ? 28.771 -2.444 -44.345 1.00 15.42 446 THR A CA 1
ATOM 3291 C C . THR A 1 446 ? 28.022 -2.890 -45.595 1.00 15.71 446 THR A C 1
ATOM 3292 O O . THR A 1 446 ? 28.546 -3.627 -46.407 1.00 14.04 446 THR A O 1
ATOM 3296 N N . VAL A 1 447 ? 26.786 -2.455 -45.735 1.00 14.72 447 VAL A N 1
ATOM 3297 C CA . VAL A 1 447 ? 26.003 -2.701 -46.912 1.00 14.98 447 VAL A CA 1
ATOM 3298 C C . VAL A 1 447 ? 25.441 -1.369 -47.396 1.00 15.76 447 VAL A C 1
ATOM 3299 O O . VAL A 1 447 ? 24.889 -0.580 -46.620 1.00 13.31 447 VAL A O 1
ATOM 3303 N N . ASP A 1 448 ? 25.550 -1.102 -48.709 1.00 18.29 448 ASP A N 1
ATOM 3304 C CA . ASP A 1 448 ? 25.116 0.211 -49.273 1.00 17.96 448 ASP A CA 1
ATOM 3305 C C . ASP A 1 448 ? 25.622 1.371 -48.454 1.00 17.04 448 ASP A C 1
ATOM 3306 O O . ASP A 1 448 ? 24.908 2.331 -48.152 1.00 16.45 448 ASP A O 1
ATOM 3311 N N . GLY A 1 449 ? 26.893 1.310 -48.073 1.00 16.89 449 GLY A N 1
ATOM 3312 C CA . GLY A 1 449 ? 27.497 2.402 -47.296 1.00 14.99 449 GLY A CA 1
ATOM 3313 C C . GLY A 1 449 ? 27.064 2.542 -45.837 1.00 15.00 449 GLY A C 1
ATOM 3314 O O . GLY A 1 449 ? 27.360 3.562 -45.182 1.00 13.68 449 GLY A O 1
ATOM 3315 N N . GLN A 1 450 ? 26.401 1.523 -45.284 1.00 15.20 450 GLN A N 1
ATOM 3316 C CA . GLN A 1 450 ? 25.806 1.620 -43.917 1.00 14.53 450 GLN A CA 1
ATOM 3317 C C . GLN A 1 450 ? 26.402 0.479 -43.083 1.00 14.85 450 GLN A C 1
ATOM 3318 O O . GLN A 1 450 ? 26.167 -0.689 -43.364 1.00 13.89 450 GLN A O 1
ATOM 3324 N N . LEU A 1 451 ? 27.235 0.870 -42.132 1.00 15.00 451 LEU A N 1
ATOM 3325 C CA . LEU A 1 451 ? 27.929 -0.017 -41.215 1.00 14.66 451 LEU A CA 1
ATOM 3326 C C . LEU A 1 451 ? 26.922 -0.323 -40.070 1.00 14.69 451 LEU A C 1
ATOM 3327 O O . LEU A 1 451 ? 26.882 0.389 -39.066 1.00 13.65 451 LEU A O 1
ATOM 3332 N N . GLY A 1 452 ? 26.141 -1.377 -40.270 1.00 14.61 452 GLY A N 1
ATOM 3333 C CA . GLY A 1 452 ? 25.088 -1.793 -39.335 1.00 13.86 452 GLY A CA 1
ATOM 3334 C C . GLY A 1 452 ? 23.831 -0.938 -39.307 1.00 12.68 452 GLY A C 1
ATOM 3335 O O . GLY A 1 452 ? 22.775 -1.362 -39.732 1.00 10.35 452 GLY A O 1
ATOM 3336 N N . ASP A 1 453 ? 23.946 0.234 -38.685 1.00 11.80 453 ASP A N 1
ATOM 3337 C CA . ASP A 1 453 ? 22.852 1.189 -38.581 1.00 12.23 453 ASP A CA 1
ATOM 3338 C C . ASP A 1 453 ? 22.455 1.761 -39.930 1.00 12.79 453 ASP A C 1
ATOM 3339 O O . ASP A 1 453 ? 23.310 1.974 -40.780 1.00 15.04 453 ASP A O 1
ATOM 3344 N N . ARG A 1 454 ? 21.162 2.033 -40.096 1.00 12.87 454 ARG A N 1
ATOM 3345 C CA . ARG A 1 454 ? 20.614 2.688 -41.234 1.00 12.90 454 ARG A CA 1
ATOM 3346 C C . ARG A 1 454 ? 20.877 4.189 -41.207 1.00 13.29 454 ARG A C 1
ATOM 3347 O O . ARG A 1 454 ? 20.858 4.836 -40.162 1.00 14.29 454 ARG A O 1
ATOM 3355 N N . ASN A 1 455 ? 21.118 4.723 -42.380 1.00 15.76 455 ASN A N 1
ATOM 3356 C CA . ASN A 1 455 ? 21.487 6.113 -42.483 1.00 17.17 455 ASN A CA 1
ATOM 3357 C C . ASN A 1 455 ? 20.251 6.982 -42.727 1.00 18.19 455 ASN A C 1
ATOM 3358 O O . ASN A 1 455 ? 20.330 8.193 -42.800 1.00 16.51 455 ASN A O 1
ATOM 3363 N N . SER A 1 456 ? 19.071 6.370 -42.827 1.00 18.15 456 SER A N 1
ATOM 3364 C CA . SER A 1 456 ? 17.824 7.111 -43.062 1.00 15.97 456 SER A CA 1
ATOM 3365 C C . SER A 1 456 ? 16.714 6.168 -42.710 1.00 15.75 456 SER A C 1
ATOM 3366 O O . SER A 1 456 ? 16.985 5.003 -42.433 1.00 15.40 456 SER A O 1
ATOM 3369 N N . LEU A 1 457 ? 15.489 6.688 -42.767 1.00 14.20 457 LEU A N 1
ATOM 3370 C CA . LEU A 1 457 ? 14.239 5.915 -42.634 1.00 14.62 457 LEU A CA 1
ATOM 3371 C C . LEU A 1 457 ? 13.460 5.841 -43.988 1.00 13.00 457 LEU A C 1
ATOM 3372 O O . LEU A 1 457 ? 12.219 5.710 -44.065 1.00 13.17 457 LEU A O 1
ATOM 3377 N N . ALA A 1 458 ? 14.236 5.894 -45.063 1.00 13.17 458 ALA A N 1
ATOM 3378 C CA . ALA A 1 458 ? 13.741 5.772 -46.427 1.00 13.30 458 ALA A CA 1
ATOM 3379 C C . ALA A 1 458 ? 13.858 4.333 -46.919 1.00 13.21 458 ALA A C 1
ATOM 3380 O O . ALA A 1 458 ? 14.845 3.661 -46.594 1.00 14.64 458 ALA A O 1
ATOM 3382 N N . PRO A 1 459 ? 12.936 3.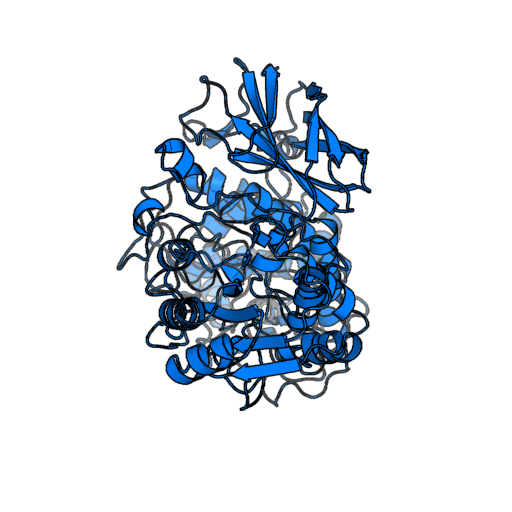874 -47.775 1.00 13.22 459 PRO A N 1
ATOM 3383 C CA . PRO A 1 459 ? 13.152 2.566 -48.394 1.00 13.39 459 PRO A CA 1
ATOM 3384 C C . PRO A 1 459 ? 14.514 2.388 -49.100 1.00 13.65 459 PRO A C 1
ATOM 3385 O O . PRO A 1 459 ? 15.061 3.337 -49.670 1.00 13.18 459 PRO A O 1
ATOM 3389 N N . TRP A 1 460 ? 15.101 1.186 -48.981 1.00 13.79 460 TRP A N 1
ATOM 3390 C CA . TRP A 1 460 ? 16.356 0.867 -49.617 1.00 12.48 460 TRP A CA 1
ATOM 3391 C C . TRP A 1 460 ? 16.131 0.651 -51.104 1.00 13.71 460 TRP A C 1
ATOM 3392 O O . TRP A 1 460 ? 14.985 0.479 -51.576 1.00 13.85 460 TRP A O 1
ATOM 3403 N N . ASN A 1 461 ? 17.201 0.511 -51.871 1.00 13.59 461 ASN A N 1
ATOM 3404 C CA . ASN A 1 461 ? 17.054 0.112 -53.281 1.00 15.73 461 ASN A CA 1
ATOM 3405 C C . ASN A 1 461 ? 16.111 1.048 -54.098 1.00 15.28 461 ASN A C 1
ATOM 3406 O O . ASN A 1 461 ? 15.436 0.590 -54.948 1.00 17.33 461 ASN A O 1
ATOM 3411 N N . ASN A 1 462 ? 16.100 2.344 -53.787 1.00 17.64 462 ASN A N 1
ATOM 3412 C CA . ASN A 1 462 ? 15.257 3.282 -54.500 1.00 19.51 462 ASN A CA 1
ATOM 3413 C C . ASN A 1 462 ? 13.793 2.856 -54.466 1.00 17.86 462 ASN A C 1
ATOM 3414 O O . ASN A 1 462 ? 13.066 3.028 -55.413 1.00 16.43 462 ASN A O 1
ATOM 3419 N N . GLY A 1 463 ? 13.358 2.335 -53.329 1.00 17.20 463 GLY A N 1
ATOM 3420 C CA . GLY A 1 463 ? 12.045 1.758 -53.225 1.00 17.27 463 GLY A CA 1
ATOM 3421 C C . GLY A 1 463 ? 10.970 2.826 -53.428 1.00 16.02 463 GLY A C 1
ATOM 3422 O O . GLY A 1 463 ? 9.953 2.591 -54.065 1.00 15.68 463 GLY A O 1
ATOM 3423 N N . THR A 1 464 ? 11.164 3.987 -52.866 1.00 16.33 464 THR A N 1
ATOM 3424 C CA . THR A 1 464 ? 10.098 5.012 -53.028 1.00 18.03 464 THR A CA 1
ATOM 3425 C C . THR A 1 464 ? 9.893 5.306 -54.561 1.00 17.21 464 THR A C 1
ATOM 3426 O O . THR A 1 464 ? 8.756 5.244 -55.112 1.00 18.24 464 THR A O 1
ATOM 3430 N N . ALA A 1 465 ? 11.014 5.540 -55.232 1.00 18.85 465 ALA A N 1
ATOM 3431 C CA . ALA A 1 465 ? 11.013 5.778 -56.681 1.00 18.14 465 ALA A CA 1
ATOM 3432 C C . ALA A 1 465 ? 10.436 4.621 -57.487 1.00 18.89 465 ALA A C 1
ATOM 3433 O O . ALA A 1 465 ? 9.684 4.829 -58.434 1.00 16.09 465 ALA A O 1
ATOM 3435 N N . LEU A 1 466 ? 10.661 3.372 -57.067 1.00 18.86 466 LEU A N 1
ATOM 3436 C CA . LEU A 1 466 ? 9.980 2.262 -57.686 1.00 17.06 466 LEU A CA 1
ATOM 3437 C C . LEU A 1 466 ? 8.463 2.314 -57.577 1.00 17.19 466 LEU A C 1
ATOM 3438 O O . LEU A 1 466 ? 7.705 2.052 -58.571 1.00 18.56 466 LEU A O 1
ATOM 3443 N N . VAL A 1 467 ? 7.975 2.526 -56.367 1.00 16.00 467 VAL A N 1
ATOM 3444 C CA . VAL A 1 467 ? 6.547 2.684 -56.152 1.00 15.44 467 VAL A CA 1
ATOM 3445 C C . VAL A 1 467 ? 5.977 3.845 -56.979 1.00 16.04 467 VAL A C 1
ATOM 3446 O O . VAL A 1 467 ? 4.973 3.651 -57.614 1.00 17.11 467 VAL A O 1
ATOM 3450 N N . GLN A 1 468 ? 6.655 4.992 -56.982 1.00 17.12 468 GLN A N 1
ATOM 3451 C CA . GLN A 1 468 ? 6.199 6.152 -57.783 1.00 18.77 468 GLN A CA 1
ATOM 3452 C C . GLN A 1 468 ? 6.052 5.802 -59.299 1.00 20.88 468 GLN A C 1
ATOM 3453 O O . GLN A 1 468 ? 5.049 6.173 -59.927 1.00 21.30 468 GLN A O 1
ATOM 3459 N N . ALA A 1 469 ? 7.009 5.031 -59.832 1.00 19.64 469 ALA A N 1
ATOM 3460 C CA . ALA A 1 469 ? 6.952 4.515 -61.194 1.00 20.09 469 ALA A CA 1
ATOM 3461 C C . ALA A 1 469 ? 5.750 3.602 -61.443 1.00 22.07 469 ALA A C 1
ATOM 3462 O O . ALA A 1 469 ? 5.096 3.649 -62.515 1.00 20.55 469 ALA A O 1
ATOM 3464 N N . VAL A 1 470 ? 5.440 2.745 -60.488 1.00 16.58 470 VAL A N 1
ATOM 3465 C CA . VAL A 1 470 ? 4.360 1.835 -60.665 1.00 17.74 470 VAL A CA 1
ATOM 3466 C C . VAL A 1 470 ? 3.041 2.629 -60.598 1.00 17.64 470 VAL A C 1
ATOM 3467 O O . VAL A 1 470 ? 2.108 2.377 -61.407 1.00 19.95 470 VAL A O 1
ATOM 3471 N N . ALA A 1 471 ? 2.953 3.533 -59.636 1.00 17.30 471 ALA A N 1
ATOM 3472 C CA . ALA A 1 471 ? 1.760 4.372 -59.432 1.00 18.95 471 ALA A CA 1
ATOM 3473 C C . ALA A 1 471 ? 1.440 5.264 -60.659 1.00 20.44 471 ALA A C 1
ATOM 3474 O O . ALA A 1 471 ? 0.307 5.520 -60.950 1.00 19.29 471 ALA A O 1
ATOM 3476 N N . SER A 1 472 ? 2.469 5.636 -61.382 1.00 22.02 472 SER A N 1
ATOM 3477 C CA . SER A 1 472 ? 2.353 6.465 -62.561 1.00 23.22 472 SER A CA 1
ATOM 3478 C C . SER A 1 472 ? 1.699 5.741 -63.735 1.00 25.41 472 SER A C 1
ATOM 3479 O O . SER A 1 472 ? 1.215 6.414 -64.640 1.00 24.54 472 SER A O 1
ATOM 3482 N N . ALA A 1 473 ? 1.629 4.419 -63.717 1.00 22.10 473 ALA A N 1
ATOM 3483 C CA . ALA A 1 473 ? 1.149 3.650 -64.853 1.00 24.26 473 ALA A CA 1
ATOM 3484 C C . ALA A 1 473 ? 0.045 2.671 -64.490 1.00 24.69 473 ALA A C 1
ATOM 3485 O O . ALA A 1 473 ? -0.343 1.844 -65.302 1.00 23.85 473 ALA A O 1
ATOM 3487 N N . SER A 1 474 ? -0.427 2.733 -63.239 1.00 22.75 474 SER A N 1
ATOM 3488 C CA . SER A 1 474 ? -1.502 1.866 -62.779 1.00 23.35 474 SER A CA 1
ATOM 3489 C C . SER A 1 474 ? -2.489 2.637 -61.898 1.00 20.52 474 SER A C 1
ATOM 3490 O O . SER A 1 474 ? -2.081 3.492 -61.129 1.00 20.03 474 SER A O 1
ATOM 3493 N N . LYS A 1 475 ? -3.763 2.232 -61.968 1.00 20.73 475 LYS A N 1
ATOM 3494 C CA . LYS A 1 475 ? -4.800 2.735 -61.117 1.00 23.76 475 LYS A CA 1
ATOM 3495 C C . LYS A 1 475 ? -4.928 1.930 -59.838 1.00 22.45 475 LYS A C 1
ATOM 3496 O O . LYS A 1 475 ? -5.694 2.336 -58.946 1.00 21.50 475 LYS A O 1
ATOM 3502 N N . ASN A 1 476 ? -4.268 0.775 -59.752 1.00 19.84 476 ASN A N 1
ATOM 3503 C CA . ASN A 1 476 ? -4.512 -0.154 -58.627 1.00 20.13 476 ASN A CA 1
ATOM 3504 C C . ASN A 1 476 ? -3.208 -0.771 -58.206 1.00 19.57 476 ASN A C 1
ATOM 3505 O O . ASN A 1 476 ? -2.806 -1.799 -58.762 1.00 21.23 476 ASN A O 1
ATOM 3510 N N . VAL A 1 477 ? -2.604 -0.169 -57.196 1.00 17.29 477 VAL A N 1
ATOM 3511 C CA . VAL A 1 477 ? -1.317 -0.608 -56.734 1.00 17.14 477 VAL A CA 1
ATOM 3512 C C . VAL A 1 477 ? -1.375 -1.128 -55.326 1.00 16.13 477 VAL A C 1
ATOM 3513 O O . VAL A 1 477 ? -1.816 -0.425 -54.415 1.00 16.55 477 VAL A O 1
ATOM 3517 N N . ILE A 1 478 ? -0.810 -2.303 -55.125 1.00 16.01 478 ILE A N 1
ATOM 3518 C CA . ILE A 1 478 ? -0.655 -2.849 -53.751 1.00 15.73 478 ILE A CA 1
ATOM 3519 C C . ILE A 1 478 ? 0.846 -2.775 -53.437 1.00 14.79 478 ILE A C 1
ATOM 3520 O O . ILE A 1 478 ? 1.656 -3.322 -54.237 1.00 15.10 478 ILE A O 1
ATOM 3525 N N . VAL A 1 479 ? 1.248 -2.113 -52.363 1.00 14.73 479 VAL A N 1
ATOM 3526 C CA . VAL A 1 479 ? 2.652 -2.064 -51.937 1.00 14.53 479 VAL A CA 1
ATOM 3527 C C . VAL A 1 479 ? 2.905 -3.099 -50.831 1.00 14.36 479 VAL A C 1
ATOM 3528 O O . VAL A 1 479 ? 2.289 -3.055 -49.794 1.00 13.71 479 VAL A O 1
ATOM 3532 N N . VAL A 1 480 ? 3.832 -4.008 -51.085 1.00 14.54 480 VAL A N 1
ATOM 3533 C CA . VAL A 1 480 ? 4.378 -4.950 -50.055 1.00 13.89 480 VAL A CA 1
ATOM 3534 C C . VAL A 1 480 ? 5.725 -4.483 -49.592 1.00 13.73 480 VAL A C 1
ATOM 3535 O O . VAL A 1 480 ? 6.628 -4.351 -50.433 1.00 13.00 480 VAL A O 1
ATOM 3539 N N . ILE A 1 481 ? 5.899 -4.321 -48.265 1.00 12.04 481 ILE A N 1
ATOM 3540 C CA . ILE A 1 481 ? 7.102 -3.817 -47.734 1.00 12.24 481 ILE A CA 1
ATOM 3541 C C . ILE A 1 481 ? 7.703 -4.837 -46.793 1.00 12.96 481 ILE A C 1
ATOM 3542 O O . ILE A 1 481 ? 7.030 -5.210 -45.824 1.00 11.32 481 ILE A O 1
ATOM 3547 N N . ASN A 1 482 ? 8.940 -5.278 -47.096 1.00 12.19 482 ASN A N 1
ATOM 3548 C CA . ASN A 1 482 ? 9.713 -6.138 -46.187 1.00 13.31 482 ASN A CA 1
ATOM 3549 C C . ASN A 1 482 ? 10.817 -5.280 -45.544 1.00 12.67 482 ASN A C 1
ATOM 3550 O O . ASN A 1 482 ? 11.843 -5.022 -46.169 1.00 11.90 482 ASN A O 1
ATOM 3555 N N . SER A 1 483 ? 10.620 -4.841 -44.277 1.00 12.00 483 SER A N 1
ATOM 3556 C CA . SER A 1 483 ? 11.543 -3.954 -43.626 1.00 12.13 483 SER A CA 1
ATOM 3557 C C . SER A 1 483 ? 11.841 -4.368 -42.211 1.00 11.91 483 SER A C 1
ATOM 3558 O O . SER A 1 483 ? 10.965 -4.861 -41.491 1.00 11.34 483 SER A O 1
ATOM 3561 N N . VAL A 1 484 ? 13.099 -4.136 -41.843 1.00 11.75 484 VAL A N 1
ATOM 3562 C CA . VAL A 1 484 ? 13.623 -4.352 -40.486 1.00 10.43 484 VAL A CA 1
ATOM 3563 C C . VAL A 1 484 ? 13.105 -3.402 -39.454 1.00 11.27 484 VAL A C 1
ATOM 3564 O O . VAL A 1 484 ? 13.296 -3.634 -38.256 1.00 12.00 484 VAL A O 1
ATOM 3568 N N . GLY A 1 485 ? 12.462 -2.297 -39.880 1.00 10.97 485 GLY A N 1
ATOM 3569 C CA . GLY A 1 485 ? 12.001 -1.320 -38.934 1.00 11.78 485 GLY A CA 1
ATOM 3570 C C . GLY A 1 485 ? 11.240 -0.201 -39.573 1.00 11.63 485 GLY A C 1
ATOM 3571 O O . GLY A 1 485 ? 11.057 -0.229 -40.774 1.00 13.33 485 GLY A O 1
ATOM 3572 N N . PRO A 1 486 ? 10.850 0.791 -38.781 1.00 12.17 486 PRO A N 1
ATOM 3573 C CA . PRO A 1 486 ? 10.075 1.929 -39.275 1.00 12.40 486 PRO A CA 1
ATOM 3574 C C . PRO A 1 486 ? 10.677 2.541 -40.525 1.00 12.09 486 PRO A C 1
ATOM 3575 O O . PRO A 1 486 ? 11.924 2.636 -40.692 1.00 11.80 486 PRO A O 1
ATOM 3579 N N . LEU A 1 487 ? 9.790 2.979 -41.391 1.00 13.17 487 LEU A N 1
ATOM 3580 C CA . LEU A 1 487 ? 10.118 3.748 -42.550 1.00 11.87 487 LEU A CA 1
ATOM 3581 C C . LEU A 1 487 ? 9.105 4.939 -42.619 1.00 13.69 487 LEU A C 1
ATOM 3582 O O . LEU A 1 487 ? 7.971 4.821 -42.201 1.00 13.43 487 LEU A O 1
ATOM 3587 N N . ILE A 1 488 ? 9.531 6.026 -43.241 1.00 14.22 488 ILE A N 1
ATOM 3588 C CA . ILE A 1 488 ? 8.641 7.149 -43.512 1.00 15.52 488 ILE A CA 1
ATOM 3589 C C . ILE A 1 488 ? 7.992 6.812 -44.863 1.00 13.72 488 ILE A C 1
ATOM 3590 O O . ILE A 1 488 ? 8.663 6.600 -45.856 1.00 15.97 488 ILE A O 1
ATOM 3595 N N . LEU A 1 489 ? 6.678 6.776 -44.864 1.00 13.44 489 LEU A N 1
ATOM 3596 C CA . LEU A 1 489 ? 5.905 6.315 -45.977 1.00 14.82 489 LEU A CA 1
ATOM 3597 C C . LEU A 1 489 ? 5.131 7.462 -46.654 1.00 15.74 489 LEU A C 1
ATOM 3598 O O . LEU A 1 489 ? 4.372 7.191 -47.579 1.00 15.98 489 LEU A O 1
ATOM 3603 N N . GLU A 1 490 ? 5.372 8.702 -46.228 1.00 16.22 490 GLU A N 1
ATOM 3604 C CA . GLU A 1 490 ? 4.614 9.853 -46.725 1.00 17.59 490 GLU A CA 1
ATOM 3605 C C . GLU A 1 490 ? 4.662 9.958 -48.264 1.00 17.72 490 GLU A C 1
ATOM 3606 O O . GLU A 1 490 ? 3.652 10.172 -48.894 1.00 16.70 490 GLU A O 1
ATOM 3612 N N . ASP A 1 491 ? 5.818 9.736 -48.871 1.00 16.95 491 ASP A N 1
ATOM 3613 C CA . ASP A 1 491 ? 5.851 9.747 -50.345 1.00 17.85 491 ASP A CA 1
ATOM 3614 C C . ASP A 1 491 ? 5.001 8.684 -51.010 1.00 17.76 491 ASP A C 1
ATOM 3615 O O . ASP A 1 491 ? 4.438 8.897 -52.128 1.00 16.84 491 ASP A O 1
ATOM 3620 N N . ILE A 1 492 ? 4.898 7.519 -50.371 1.00 17.55 492 ILE A N 1
ATOM 3621 C CA . ILE A 1 492 ? 4.136 6.434 -50.932 1.00 17.83 492 ILE A CA 1
ATOM 3622 C C . ILE A 1 492 ? 2.656 6.723 -50.761 1.00 17.37 492 ILE A C 1
ATOM 3623 O O . ILE A 1 492 ? 1.889 6.577 -51.721 1.00 17.01 492 ILE A O 1
ATOM 3628 N N . LEU A 1 493 ? 2.271 7.184 -49.572 1.00 16.15 493 LEU A N 1
ATOM 3629 C CA . LEU A 1 493 ? 0.904 7.495 -49.232 1.00 17.03 493 LEU A CA 1
ATOM 3630 C C . LEU A 1 493 ? 0.276 8.644 -50.053 1.00 18.37 493 LEU A C 1
ATOM 3631 O O . LEU A 1 493 ? -0.944 8.703 -50.241 1.00 19.15 493 LEU A O 1
ATOM 3636 N N . ALA A 1 494 ? 1.102 9.507 -50.561 1.00 18.25 494 ALA A N 1
ATOM 3637 C CA . ALA A 1 494 ? 0.657 10.633 -51.384 1.00 20.70 494 ALA A CA 1
ATOM 3638 C C . ALA A 1 494 ? 0.232 10.174 -52.757 1.00 22.68 494 ALA A C 1
ATOM 3639 O O . ALA A 1 494 ? -0.273 10.960 -53.510 1.00 22.09 494 ALA A O 1
ATOM 3641 N N . LEU A 1 495 ? 0.413 8.904 -53.077 1.00 20.48 495 LEU A N 1
ATOM 3642 C CA . LEU A 1 495 ? 0.047 8.385 -54.379 1.00 21.38 495 LEU A CA 1
ATOM 3643 C C . LEU A 1 495 ? -1.348 7.866 -54.407 1.00 23.34 495 LEU A C 1
ATOM 3644 O O . LEU A 1 495 ? -1.648 6.880 -53.740 1.00 19.87 495 LEU A O 1
ATOM 3649 N N . SER A 1 496 ? -2.222 8.492 -55.192 1.00 21.16 496 SER A N 1
ATOM 3650 C CA . SER A 1 496 ? -3.620 8.078 -55.143 1.00 20.91 496 SER A CA 1
ATOM 3651 C C . SER A 1 496 ? -3.853 6.664 -55.688 1.00 20.01 496 SER A C 1
ATOM 3652 O O . SER A 1 496 ? -4.757 5.992 -55.263 1.00 20.49 496 SER A O 1
ATOM 3655 N N . SER A 1 497 ? -3.031 6.143 -56.575 1.00 19.55 497 SER A N 1
ATOM 3656 C CA . SER A 1 497 ? -3.235 4.784 -57.036 1.00 20.85 497 SER A CA 1
ATOM 3657 C C . SER A 1 497 ? -2.807 3.655 -56.044 1.00 18.75 497 SER A C 1
ATOM 3658 O O . SER A 1 497 ? -3.138 2.500 -56.256 1.00 16.32 497 SER A O 1
ATOM 3661 N N . VAL A 1 498 ? -2.128 4.010 -54.975 1.00 18.78 498 VAL A N 1
ATOM 3662 C CA . VAL A 1 498 ? -1.728 3.003 -53.935 1.00 17.10 498 VAL A CA 1
ATOM 3663 C C . VAL A 1 498 ? -2.960 2.724 -53.084 1.00 16.27 498 VAL A C 1
ATOM 3664 O O . VAL A 1 498 ? -3.471 3.616 -52.333 1.00 15.66 498 VAL A O 1
ATOM 3668 N N . LYS A 1 499 ? -3.503 1.551 -53.310 1.00 14.73 499 LYS A N 1
ATOM 3669 C CA . LYS A 1 499 ? -4.764 1.151 -52.710 1.00 15.91 499 LYS A CA 1
ATOM 3670 C C . LYS A 1 499 ? -4.561 0.318 -51.447 1.00 16.15 499 LYS A C 1
ATOM 3671 O O . LYS A 1 499 ? -5.474 0.267 -50.637 1.00 16.94 499 LYS A O 1
ATOM 3677 N N . ALA A 1 500 ? -3.402 -0.335 -51.289 1.00 13.99 500 ALA A N 1
ATOM 3678 C CA . ALA A 1 500 ? -3.121 -1.131 -50.055 1.00 13.53 500 ALA A CA 1
ATOM 3679 C C . ALA A 1 500 ? -1.629 -1.168 -49.777 1.00 13.70 500 ALA A C 1
ATOM 3680 O O . ALA A 1 500 ? -0.799 -1.150 -50.707 1.00 14.16 500 ALA A O 1
ATOM 3682 N N . ILE A 1 501 ? -1.277 -1.065 -48.495 1.00 13.28 501 ILE A N 1
ATOM 3683 C CA . ILE A 1 501 ? 0.099 -1.176 -48.076 1.00 13.38 501 ILE A CA 1
ATOM 3684 C C . ILE A 1 501 ? 0.152 -2.323 -47.034 1.00 13.90 501 ILE A C 1
ATOM 3685 O O . ILE A 1 501 ? -0.519 -2.276 -46.001 1.00 12.46 501 ILE A O 1
ATOM 3690 N N . VAL A 1 502 ? 0.941 -3.347 -47.360 1.00 13.45 502 VAL A N 1
ATOM 3691 C CA . VAL A 1 502 ? 1.146 -4.495 -46.486 1.00 13.19 502 VAL A CA 1
ATOM 3692 C C . VAL A 1 502 ? 2.530 -4.435 -45.866 1.00 12.55 502 VAL A C 1
ATOM 3693 O O . VAL A 1 502 ? 3.505 -4.528 -46.575 1.00 14.32 502 VAL A O 1
ATOM 3697 N N . TRP A 1 503 ? 2.606 -4.204 -44.550 1.00 13.16 503 TRP A N 1
ATOM 3698 C CA . TRP A 1 503 ? 3.861 -4.172 -43.817 1.00 12.85 503 TRP A CA 1
ATOM 3699 C C . TRP A 1 503 ? 4.167 -5.630 -43.425 1.00 13.56 503 TRP A C 1
ATOM 3700 O O . TRP A 1 503 ? 3.717 -6.148 -42.374 1.00 13.18 503 TRP A O 1
ATOM 3711 N N . ALA A 1 504 ? 4.939 -6.291 -44.267 1.00 12.31 504 ALA A N 1
ATOM 3712 C CA . ALA A 1 504 ? 5.077 -7.755 -44.167 1.00 13.90 504 ALA A CA 1
ATOM 3713 C C . ALA A 1 504 ? 6.231 -8.174 -43.265 1.00 14.74 504 ALA A C 1
ATOM 3714 O O . ALA A 1 504 ? 6.343 -9.350 -42.906 1.00 15.79 504 ALA A O 1
ATOM 3716 N N . GLY A 1 505 ? 7.110 -7.215 -42.934 1.00 14.00 505 GLY A N 1
ATOM 3717 C CA . GLY A 1 505 ? 8.243 -7.439 -42.041 1.00 13.09 505 GLY A CA 1
ATOM 3718 C C . GLY A 1 505 ? 9.349 -8.281 -42.621 1.00 13.38 505 GLY A C 1
ATOM 3719 O O . GLY A 1 505 ? 9.539 -8.287 -43.835 1.00 13.14 505 GLY A O 1
ATOM 3720 N N . VAL A 1 506 ? 10.032 -9.046 -41.756 1.00 13.00 506 VAL A N 1
ATOM 3721 C CA . VAL A 1 506 ? 11.212 -9.814 -42.093 1.00 13.43 506 VAL A CA 1
ATOM 3722 C C . VAL A 1 506 ? 11.079 -11.141 -41.351 1.00 12.26 506 VAL A C 1
ATOM 3723 O O . VAL A 1 506 ? 11.218 -11.231 -40.142 1.00 11.09 506 VAL A O 1
ATOM 3727 N N . SER A 1 507 ? 10.691 -12.138 -42.123 1.00 11.54 507 SER A N 1
ATOM 3728 C CA . SER A 1 507 ? 9.940 -13.281 -41.591 1.00 12.80 507 SER A CA 1
ATOM 3729 C C . SER A 1 507 ? 10.479 -14.669 -41.901 1.00 12.27 507 SER A C 1
ATOM 3730 O O . SER A 1 507 ? 9.780 -15.657 -41.702 1.00 13.62 507 SER A O 1
ATOM 3733 N N . GLY A 1 508 ? 11.758 -14.779 -42.275 1.00 13.11 508 GLY A N 1
ATOM 3734 C CA . GLY A 1 508 ? 12.362 -16.087 -42.343 1.00 12.52 508 GLY A CA 1
ATOM 3735 C C . GLY A 1 508 ? 11.894 -16.910 -43.520 1.00 12.46 508 GLY A C 1
ATOM 3736 O O . GLY A 1 508 ? 11.233 -16.398 -44.460 1.00 13.05 508 GLY A O 1
ATOM 3737 N N . GLN A 1 509 ? 12.157 -18.220 -43.428 1.00 13.36 509 GLN A N 1
ATOM 3738 C CA . GLN A 1 509 ? 12.045 -19.128 -44.581 1.00 12.38 509 GLN A CA 1
ATOM 3739 C C . GLN A 1 509 ? 10.675 -19.242 -45.207 1.00 12.38 509 GLN A C 1
ATOM 3740 O O . GLN A 1 509 ? 10.564 -19.468 -46.452 1.00 11.48 509 GLN A O 1
ATOM 3746 N N . GLU A 1 510 ? 9.652 -19.132 -44.361 1.00 12.47 510 GLU A N 1
ATOM 3747 C CA . GLU A 1 510 ? 8.284 -19.226 -44.856 1.00 12.51 510 GLU A CA 1
ATOM 3748 C C . GLU A 1 510 ? 7.626 -17.900 -45.286 1.00 12.64 510 GLU A C 1
ATOM 3749 O O . GLU A 1 510 ? 6.448 -17.894 -45.670 1.00 14.14 510 GLU A O 1
ATOM 3755 N N . SER A 1 511 ? 8.418 -16.838 -45.350 1.00 12.37 511 SER A N 1
ATOM 3756 C CA . SER A 1 511 ? 7.949 -15.475 -45.674 1.00 11.41 511 SER A CA 1
ATOM 3757 C C . SER A 1 511 ? 6.827 -15.420 -46.737 1.00 11.73 511 SER A C 1
ATOM 3758 O O . SER A 1 511 ? 5.716 -14.943 -46.471 1.00 13.12 511 SER A O 1
ATOM 3761 N N . GLY A 1 512 ? 7.143 -15.850 -47.943 1.00 13.96 512 GLY A N 1
ATOM 3762 C CA . GLY A 1 512 ? 6.232 -15.728 -49.066 1.00 13.42 512 GLY A CA 1
ATOM 3763 C C . GLY A 1 512 ? 4.954 -16.547 -48.893 1.00 13.19 512 GLY A C 1
ATOM 3764 O O . GLY A 1 512 ? 3.882 -16.136 -49.402 1.00 12.47 512 GLY A O 1
ATOM 3765 N N . ASN A 1 513 ? 5.016 -17.663 -48.159 1.00 13.14 513 ASN A N 1
ATOM 3766 C CA . ASN A 1 513 ? 3.760 -18.384 -47.793 1.00 13.82 513 ASN A CA 1
ATOM 3767 C C . ASN A 1 513 ? 2.864 -17.607 -46.827 1.00 15.38 513 ASN A C 1
ATOM 3768 O O . ASN A 1 513 ? 1.622 -17.438 -47.050 1.00 13.62 513 ASN A O 1
ATOM 3773 N N . GLY A 1 514 ? 3.486 -17.007 -45.818 1.00 14.35 514 GLY A N 1
ATOM 3774 C CA . GLY A 1 514 ? 2.720 -16.231 -44.928 1.00 13.28 514 GLY A CA 1
ATOM 3775 C C . GLY A 1 514 ? 2.086 -15.058 -45.651 1.00 14.05 514 GLY A C 1
ATOM 3776 O O . GLY A 1 514 ? 0.905 -14.751 -45.476 1.00 15.22 514 GLY A O 1
ATOM 3777 N N . LEU A 1 515 ? 2.836 -14.401 -46.511 1.00 13.78 515 LEU A N 1
ATOM 3778 C CA . LEU A 1 515 ? 2.302 -13.272 -47.275 1.00 13.69 515 LEU A CA 1
ATOM 3779 C C . LEU A 1 515 ? 1.110 -13.648 -48.142 1.00 15.17 515 LEU A C 1
ATOM 3780 O O . LEU A 1 515 ? 0.103 -12.919 -48.180 1.00 14.49 515 LEU A O 1
ATOM 3785 N N . ALA A 1 516 ? 1.237 -14.742 -48.899 1.00 14.23 516 ALA A N 1
ATOM 3786 C CA . ALA A 1 516 ? 0.099 -15.197 -49.731 1.00 16.84 516 ALA A CA 1
ATOM 3787 C C . ALA A 1 516 ? -1.105 -15.604 -48.940 1.00 15.07 516 ALA A C 1
ATOM 3788 O O . ALA A 1 516 ? -2.237 -15.414 -49.387 1.00 16.14 516 ALA A O 1
ATOM 3790 N N . ASP A 1 517 ? -0.892 -16.152 -47.756 1.00 14.89 517 ASP A N 1
ATOM 3791 C CA . ASP A 1 517 ? -2.001 -16.543 -46.857 1.00 16.07 517 ASP A CA 1
ATOM 3792 C C . ASP A 1 517 ? -2.870 -15.298 -46.599 1.00 17.23 517 ASP A C 1
ATOM 3793 O O . ASP A 1 517 ? -4.098 -15.400 -46.421 1.00 18.86 517 ASP A O 1
ATOM 3798 N N . ILE A 1 518 ? -2.229 -14.142 -46.536 1.00 15.82 518 ILE A N 1
ATOM 3799 C CA . ILE A 1 518 ? -2.966 -12.867 -46.341 1.00 17.04 518 ILE A CA 1
ATOM 3800 C C . ILE A 1 518 ? -3.444 -12.253 -47.662 1.00 15.94 518 ILE A C 1
ATOM 3801 O O . ILE A 1 518 ? -4.624 -11.841 -47.788 1.00 16.57 518 ILE A O 1
ATOM 3806 N N . LEU A 1 519 ? -2.568 -12.179 -48.639 1.00 14.86 519 LEU A N 1
ATOM 3807 C CA . LEU A 1 519 ? -2.929 -11.547 -49.916 1.00 16.70 519 LEU A CA 1
ATOM 3808 C C . LEU A 1 519 ? -4.125 -12.177 -50.581 1.00 16.38 519 LEU A C 1
ATOM 3809 O O . LEU A 1 519 ? -4.951 -11.453 -51.130 1.00 17.13 519 LEU A O 1
ATOM 3814 N N . TYR A 1 520 ? -4.235 -13.501 -50.532 1.00 16.39 520 TYR A N 1
ATOM 3815 C CA . TYR A 1 520 ? -5.362 -14.188 -51.198 1.00 18.35 520 TYR A CA 1
ATOM 3816 C C . TYR A 1 520 ? -6.527 -14.450 -50.254 1.00 19.45 520 TYR A C 1
ATOM 3817 O O . TYR A 1 520 ? -7.497 -15.103 -50.592 1.00 18.93 520 TYR A O 1
ATOM 3826 N N . GLY A 1 521 ? -6.422 -13.965 -49.026 1.00 17.86 521 GLY A N 1
ATOM 3827 C CA . GLY A 1 521 ? -7.523 -13.960 -48.113 1.00 18.80 521 GLY A CA 1
ATOM 3828 C C . GLY A 1 521 ? -7.833 -15.240 -47.358 1.00 17.95 521 GLY A C 1
ATOM 3829 O O . GLY A 1 521 ? -8.909 -15.335 -46.784 1.00 17.47 521 GLY A O 1
ATOM 3830 N N . SER A 1 522 ? -6.934 -16.225 -47.339 1.00 19.05 522 SER A N 1
ATOM 3831 C CA . SER A 1 522 ? -7.216 -17.427 -46.561 1.00 19.12 522 SER A CA 1
ATOM 3832 C C . SER A 1 522 ? -7.331 -17.047 -45.114 1.00 19.04 522 SER A C 1
ATOM 3833 O O . SER A 1 522 ? -8.137 -17.631 -44.353 1.00 19.35 522 SER A O 1
ATOM 3836 N N . VAL A 1 523 ? -6.550 -16.044 -44.715 1.00 17.98 523 VAL A N 1
ATOM 3837 C CA . VAL A 1 523 ? -6.610 -15.595 -43.330 1.00 20.87 523 VAL A CA 1
ATOM 3838 C C . VAL A 1 523 ? -6.615 -14.083 -43.366 1.00 19.32 523 VAL A C 1
ATOM 3839 O O . VAL A 1 523 ? -6.027 -13.468 -44.284 1.00 17.14 523 VAL A O 1
ATOM 3843 N N . SER A 1 524 ? -7.312 -13.494 -42.417 1.00 16.86 524 SER A N 1
ATOM 3844 C CA . SER A 1 524 ? -7.300 -12.055 -42.237 1.00 17.82 524 SER A CA 1
ATOM 3845 C C . SER A 1 524 ? -5.990 -11.610 -41.541 1.00 17.08 524 SER A C 1
ATOM 3846 O O . SER A 1 524 ? -5.548 -12.277 -40.593 1.00 17.01 524 SER A O 1
ATOM 3849 N N . PRO A 1 525 ? -5.369 -10.481 -41.973 1.00 13.75 525 PRO A N 1
ATOM 3850 C CA . PRO A 1 525 ? -4.152 -10.101 -41.289 1.00 14.08 525 PRO A CA 1
ATOM 3851 C C . PRO A 1 525 ? -4.506 -9.682 -39.876 1.00 12.20 525 PRO A C 1
ATOM 3852 O O . PRO A 1 525 ? -5.623 -9.096 -39.635 1.00 12.00 525 PRO A O 1
ATOM 3856 N N . SER A 1 526 ? -3.625 -10.015 -38.938 1.00 11.23 526 SER A N 1
ATOM 3857 C CA . SER A 1 526 ? -3.913 -9.787 -37.500 1.00 11.00 526 SER A CA 1
ATOM 3858 C C . SER A 1 526 ? -2.723 -9.152 -36.725 1.00 11.72 526 SER A C 1
ATOM 3859 O O . SER A 1 526 ? -2.744 -9.064 -35.458 1.00 12.30 526 SER A O 1
ATOM 3862 N N . GLY A 1 527 ? -1.640 -8.817 -37.445 1.00 11.57 527 GLY A N 1
ATOM 3863 C CA . GLY A 1 527 ? -0.480 -8.254 -36.854 1.00 12.06 527 GLY A CA 1
ATOM 3864 C C . GLY A 1 527 ? -0.758 -6.821 -36.470 1.00 12.06 527 GLY A C 1
ATOM 3865 O O . GLY A 1 527 ? -1.675 -6.248 -36.992 1.00 11.97 527 GLY A O 1
ATOM 3866 N N . LYS A 1 528 ? -0.010 -6.280 -35.509 1.00 12.08 528 LYS A N 1
ATOM 3867 C CA . LYS A 1 528 ? -0.088 -4.839 -35.126 1.00 11.57 528 LYS A CA 1
ATOM 3868 C C . LYS A 1 528 ? 1.346 -4.287 -35.046 1.00 10.96 528 LYS A C 1
ATOM 3869 O O . LYS A 1 528 ? 2.302 -5.001 -34.610 1.00 9.76 528 LYS A O 1
ATOM 3875 N N . LEU A 1 529 ? 1.540 -3.022 -35.397 1.00 10.20 529 LEU A N 1
ATOM 3876 C CA . LEU A 1 529 ? 2.892 -2.480 -35.354 1.00 10.21 529 LEU A CA 1
ATOM 3877 C C . LEU A 1 529 ? 3.477 -2.529 -33.947 1.00 10.20 529 LEU A C 1
ATOM 3878 O O . LEU A 1 529 ? 2.800 -2.177 -32.971 1.00 10.04 529 LEU A O 1
ATOM 3883 N N . PRO A 1 530 ? 4.754 -2.964 -33.820 1.00 10.35 530 PRO A N 1
ATOM 3884 C CA . PRO A 1 530 ? 5.449 -2.949 -32.555 1.00 10.09 530 PRO A CA 1
ATOM 3885 C C . PRO A 1 530 ? 6.325 -1.726 -32.373 1.00 9.98 530 PRO A C 1
ATOM 3886 O O . PRO A 1 530 ? 7.061 -1.652 -31.422 1.00 9.67 530 PRO A O 1
ATOM 3890 N N . TYR A 1 531 ? 6.195 -0.769 -33.280 1.00 10.13 531 TYR A N 1
ATOM 3891 C CA . TYR A 1 531 ? 6.850 0.537 -33.218 1.00 10.51 531 TYR A CA 1
ATOM 3892 C C . TYR A 1 531 ? 6.024 1.560 -33.971 1.00 10.35 531 TYR A C 1
ATOM 3893 O O . TYR A 1 531 ? 5.001 1.223 -34.568 1.00 11.02 531 TYR A O 1
ATOM 3902 N N . THR A 1 532 ? 6.388 2.815 -33.830 1.00 10.53 532 THR A N 1
ATOM 3903 C CA . THR A 1 532 ? 5.646 3.890 -34.467 1.00 11.05 532 THR A CA 1
ATOM 3904 C C . THR A 1 532 ? 6.202 4.219 -35.804 1.00 12.06 532 THR A C 1
ATOM 3905 O O . THR A 1 532 ? 7.446 4.248 -35.941 1.00 14.71 532 THR A O 1
ATOM 3909 N N . ILE A 1 533 ? 5.305 4.466 -36.797 1.00 11.86 533 ILE A N 1
ATOM 3910 C CA . ILE A 1 533 ? 5.669 4.970 -38.109 1.00 11.37 533 ILE A CA 1
ATOM 3911 C C . ILE A 1 533 ? 5.266 6.460 -38.145 1.00 11.25 533 ILE A C 1
ATOM 3912 O O . ILE A 1 533 ? 4.074 6.830 -38.174 1.00 11.11 533 ILE A O 1
ATOM 3917 N N . ALA A 1 534 ? 6.297 7.306 -38.055 1.00 12.53 534 ALA A N 1
ATOM 3918 C CA . ALA A 1 534 ? 6.135 8.767 -38.014 1.00 12.87 534 ALA A CA 1
ATOM 3919 C C . ALA A 1 534 ? 5.939 9.342 -39.422 1.00 14.78 534 ALA A C 1
ATOM 3920 O O . ALA A 1 534 ? 6.186 8.676 -40.467 1.00 13.26 534 ALA A O 1
ATOM 3922 N N . LYS A 1 535 ? 5.522 10.593 -39.447 1.00 16.06 535 LYS A N 1
ATOM 3923 C CA . LYS A 1 535 ? 5.393 11.336 -40.691 1.00 16.31 535 LYS A CA 1
ATOM 3924 C C . LYS A 1 535 ? 6.720 11.961 -41.158 1.00 18.09 535 LYS A C 1
ATOM 3925 O O . LYS A 1 535 ? 6.893 12.195 -42.368 1.00 15.95 535 LYS A O 1
ATOM 3931 N N . GLN A 1 536 ? 7.630 12.174 -40.236 1.00 17.26 536 GLN A N 1
ATOM 3932 C CA . GLN A 1 536 ? 8.997 12.535 -40.511 1.00 17.69 536 GLN A CA 1
ATOM 3933 C C . GLN A 1 536 ? 9.951 11.979 -39.450 1.00 15.16 536 GLN A C 1
ATOM 3934 O O . GLN A 1 536 ? 9.613 11.851 -38.265 1.00 13.37 536 GLN A O 1
ATOM 3940 N N . ALA A 1 537 ? 11.191 11.728 -39.853 1.00 15.17 537 ALA A N 1
ATOM 3941 C CA . ALA A 1 537 ? 12.192 11.138 -38.974 1.00 17.11 537 ALA A CA 1
ATOM 3942 C C . ALA A 1 537 ? 12.491 11.943 -37.696 1.00 18.86 537 ALA A C 1
ATOM 3943 O O . ALA A 1 537 ? 12.724 11.354 -36.622 1.00 17.98 537 ALA A O 1
ATOM 3945 N N . SER A 1 538 ? 12.414 13.289 -37.754 1.00 15.99 538 SER A N 1
ATOM 3946 C CA . SER A 1 538 ? 12.732 14.103 -36.554 1.00 15.95 538 SER A CA 1
ATOM 3947 C C . SER A 1 538 ? 11.696 13.956 -35.418 1.00 14.27 538 SER A C 1
ATOM 3948 O O . SER A 1 538 ? 11.990 14.243 -34.287 1.00 15.29 538 SER A O 1
ATOM 3951 N N . ASP A 1 539 ? 10.483 13.506 -35.746 1.00 15.98 539 ASP A N 1
ATOM 3952 C CA . ASP A 1 539 ? 9.428 13.223 -34.798 1.00 15.85 539 ASP A CA 1
ATOM 3953 C C . ASP A 1 539 ? 9.791 12.141 -33.754 1.00 15.69 539 ASP A C 1
ATOM 3954 O O . ASP A 1 539 ? 9.208 12.135 -32.672 1.00 15.38 539 ASP A O 1
ATOM 3959 N N . TYR A 1 540 ? 10.687 11.202 -34.078 1.00 16.30 540 TYR A N 1
ATOM 3960 C CA . TYR A 1 540 ? 11.046 10.140 -33.048 1.00 14.33 540 TYR A CA 1
ATOM 3961 C C . TYR A 1 540 ? 11.769 10.758 -31.868 1.00 14.77 540 TYR A C 1
ATOM 3962 O O . TYR A 1 540 ? 11.697 10.238 -30.740 1.00 14.67 540 TYR A O 1
ATOM 3971 N N . GLY A 1 541 ? 12.436 11.908 -32.092 1.00 14.41 541 GLY A N 1
ATOM 3972 C CA . GLY A 1 541 ? 13.199 12.553 -31.034 1.00 15.07 541 GLY A CA 1
ATOM 3973 C C . GLY A 1 541 ? 14.457 11.823 -30.627 1.00 16.90 541 GLY A C 1
ATOM 3974 O O . GLY A 1 541 ? 15.078 12.185 -29.625 1.00 18.19 541 GLY A O 1
ATOM 3975 N N . THR A 1 542 ? 14.775 10.739 -31.333 1.00 15.79 542 THR A N 1
ATOM 3976 C CA . THR A 1 542 ? 16.039 9.977 -31.144 1.00 14.89 542 THR A CA 1
ATOM 3977 C C . THR A 1 542 ? 16.680 9.804 -32.490 1.00 14.70 542 THR A C 1
ATOM 3978 O O . THR A 1 542 ? 16.013 9.851 -33.550 1.00 16.91 542 THR A O 1
ATOM 3982 N N . ALA A 1 543 ? 17.984 9.566 -32.437 1.00 14.62 543 ALA A N 1
ATOM 3983 C CA . ALA A 1 543 ? 18.799 9.371 -33.632 1.00 14.69 543 ALA A CA 1
ATOM 3984 C C . ALA A 1 543 ? 20.148 8.720 -33.233 1.00 13.29 543 ALA A C 1
ATOM 3985 O O . ALA A 1 543 ? 20.544 8.704 -32.042 1.00 12.51 543 ALA A O 1
ATOM 3987 N N . ILE A 1 544 ? 20.837 8.202 -34.225 1.00 13.94 544 ILE A N 1
ATOM 3988 C CA . ILE A 1 544 ? 22.201 7.691 -34.072 1.00 14.84 544 ILE A CA 1
ATOM 3989 C C . ILE A 1 544 ? 23.114 8.834 -33.660 1.00 15.83 544 ILE A C 1
ATOM 3990 O O . ILE A 1 544 ? 23.179 9.859 -34.331 1.00 14.68 544 ILE A O 1
ATOM 3995 N N . VAL A 1 545 ? 23.826 8.651 -32.580 1.00 13.35 545 VAL A N 1
ATOM 3996 C CA . VAL A 1 545 ? 24.692 9.695 -32.018 1.00 16.23 545 VAL A CA 1
ATOM 3997 C C . VAL A 1 545 ? 26.165 9.467 -32.445 1.00 15.46 545 VAL A C 1
ATOM 3998 O O . VAL A 1 545 ? 26.595 8.318 -32.630 1.00 15.69 545 VAL A O 1
ATOM 4002 N N . PRO A 1 546 ? 26.969 10.544 -32.547 1.00 14.96 546 PRO A N 1
ATOM 4003 C CA . PRO A 1 546 ? 28.377 10.359 -32.953 1.00 14.73 546 PRO A CA 1
ATOM 4004 C C . PRO A 1 546 ? 29.342 10.156 -31.816 1.00 12.85 546 PRO A C 1
ATOM 4005 O O . PRO A 1 546 ? 30.538 10.024 -32.070 1.00 14.88 546 PRO A O 1
ATOM 4009 N N . GLY A 1 547 ? 28.891 10.172 -30.574 1.00 12.63 547 GLY A N 1
ATOM 4010 C CA . GLY A 1 547 ? 29.789 10.102 -29.409 1.00 12.42 547 GLY A CA 1
ATOM 4011 C C . GLY A 1 547 ? 29.072 9.322 -28.293 1.00 14.14 547 GLY A C 1
ATOM 4012 O O . GLY A 1 547 ? 28.532 8.215 -28.548 1.00 13.83 547 GLY A O 1
ATOM 4013 N N . ASP A 1 548 ? 28.996 9.875 -27.113 1.00 12.86 548 ASP A N 1
ATOM 4014 C CA . ASP A 1 548 ? 28.230 9.237 -26.044 1.00 14.95 548 ASP A CA 1
ATOM 4015 C C . ASP A 1 548 ? 26.755 9.569 -26.186 1.00 15.42 548 ASP A C 1
ATOM 4016 O O . ASP A 1 548 ? 26.388 10.595 -26.773 1.00 15.97 548 ASP A O 1
ATOM 4021 N N . ASP A 1 549 ? 25.926 8.693 -25.650 1.00 16.59 549 ASP A N 1
ATOM 4022 C CA . ASP A 1 549 ? 24.490 8.918 -25.602 1.00 15.29 549 ASP A CA 1
ATOM 4023 C C . ASP A 1 549 ? 24.083 9.099 -24.139 1.00 15.38 549 ASP A C 1
ATOM 4024 O O . ASP A 1 549 ? 24.228 8.200 -23.336 1.00 12.66 549 ASP A O 1
ATOM 4029 N N . ASN A 1 550 ? 23.583 10.292 -23.789 1.00 14.88 550 ASN A N 1
ATOM 4030 C CA . ASN A 1 550 ? 23.123 10.570 -22.426 1.00 14.76 550 ASN A CA 1
ATOM 4031 C C . ASN A 1 550 ? 21.627 10.387 -22.242 1.00 13.39 550 ASN A C 1
ATOM 4032 O O . ASN A 1 550 ? 21.032 10.717 -21.216 1.00 11.92 550 ASN A O 1
ATOM 4037 N N . PHE A 1 551 ? 21.026 9.792 -23.245 1.00 12.52 551 PHE A N 1
ATOM 4038 C CA . PHE A 1 551 ? 19.650 9.375 -23.150 1.00 13.38 551 PHE A CA 1
ATOM 4039 C C . PHE A 1 551 ? 18.745 10.524 -22.609 1.00 13.03 551 PHE A C 1
ATOM 4040 O O . PHE A 1 551 ? 18.001 10.326 -21.675 1.00 15.86 551 PHE A O 1
ATOM 4048 N N . PRO A 1 552 ? 18.833 11.736 -23.194 1.00 14.42 552 PRO A N 1
ATOM 4049 C CA . PRO A 1 552 ? 18.081 12.873 -22.603 1.00 14.88 552 PRO A CA 1
ATOM 4050 C C . PRO A 1 552 ? 16.554 12.724 -22.750 1.00 13.85 552 PRO A C 1
ATOM 4051 O O . PRO A 1 552 ? 15.796 13.302 -22.024 1.00 13.16 552 PRO A O 1
ATOM 4055 N N . GLU A 1 553 ? 16.124 11.857 -23.649 1.00 14.54 553 GLU A N 1
ATOM 4056 C CA . GLU A 1 553 ? 14.703 11.629 -23.890 1.00 14.24 553 GLU A CA 1
ATOM 4057 C C . GLU A 1 553 ? 14.105 10.866 -22.752 1.00 14.31 553 GLU A C 1
ATOM 4058 O O . GLU A 1 553 ? 12.900 10.831 -22.603 1.00 13.64 553 GLU A O 1
ATOM 4064 N N . GLY A 1 554 ? 14.961 10.167 -22.004 1.00 13.99 554 GLY A N 1
ATOM 4065 C CA . GLY A 1 554 ? 14.564 9.465 -20.812 1.00 14.38 554 GLY A CA 1
ATOM 4066 C C . GLY A 1 554 ? 13.519 8.413 -21.134 1.00 13.61 554 GLY A C 1
ATOM 4067 O O . GLY A 1 554 ? 13.642 7.619 -22.068 1.00 12.91 554 GLY A O 1
ATOM 4068 N N . LEU A 1 555 ? 12.437 8.441 -20.379 1.00 14.47 555 LEU A N 1
ATOM 4069 C CA . LEU A 1 555 ? 11.390 7.480 -20.503 1.00 15.52 555 LEU A CA 1
ATOM 4070 C C . LEU A 1 555 ? 10.619 7.526 -21.814 1.00 15.91 555 LEU A C 1
ATOM 4071 O O . LEU A 1 555 ? 9.808 6.621 -22.070 1.00 15.48 555 LEU A O 1
ATOM 4076 N N . PHE A 1 556 ? 10.786 8.606 -22.580 1.00 16.20 556 PHE A N 1
ATOM 4077 C CA . PHE A 1 556 ? 9.880 8.962 -23.646 1.00 16.40 556 PHE A CA 1
ATOM 4078 C C . PHE A 1 556 ? 10.474 8.515 -24.997 1.00 15.57 556 PHE A C 1
ATOM 4079 O O . PHE A 1 556 ? 11.108 9.268 -25.687 1.00 14.45 556 PHE A O 1
ATOM 4087 N N . VAL A 1 557 ? 10.234 7.252 -25.311 1.00 13.91 557 VAL A N 1
ATOM 4088 C CA . VAL A 1 557 ? 10.780 6.579 -26.457 1.00 13.92 557 VAL A CA 1
ATOM 4089 C C . VAL A 1 557 ? 9.602 5.983 -27.237 1.00 13.69 557 VAL A C 1
ATOM 4090 O O . VAL A 1 557 ? 8.602 5.577 -26.650 1.00 13.35 557 VAL A O 1
ATOM 4094 N N . ASP A 1 558 ? 9.704 5.999 -28.553 1.00 12.98 558 ASP A N 1
ATOM 4095 C CA . ASP A 1 558 ? 8.648 5.592 -29.424 1.00 12.72 558 ASP A CA 1
ATOM 4096 C C . ASP A 1 558 ? 7.316 6.308 -29.048 1.00 12.51 558 ASP A C 1
ATOM 4097 O O . ASP A 1 558 ? 7.309 7.525 -28.828 1.00 12.60 558 ASP A O 1
ATOM 4102 N N . TYR A 1 559 ? 6.215 5.575 -28.957 1.00 12.33 559 TYR A N 1
ATOM 4103 C CA . TYR A 1 559 ? 4.884 6.199 -28.779 1.00 12.85 559 TYR A CA 1
ATOM 4104 C C . TYR A 1 559 ? 4.741 7.039 -27.521 1.00 14.91 559 TYR A C 1
ATOM 4105 O O . TYR A 1 559 ? 3.921 7.950 -27.481 1.00 12.88 559 TYR A O 1
ATOM 4114 N N . ARG A 1 560 ? 5.485 6.690 -26.473 1.00 16.05 560 ARG A N 1
ATOM 4115 C CA . ARG A 1 560 ? 5.531 7.496 -25.248 1.00 14.99 560 ARG A CA 1
ATOM 4116 C C . ARG A 1 560 ? 5.918 8.950 -25.559 1.00 14.37 560 ARG A C 1
ATOM 4117 O O . ARG A 1 560 ? 5.340 9.876 -24.994 1.00 13.27 560 ARG A O 1
ATOM 4125 N N . HIS A 1 561 ? 6.872 9.135 -26.459 1.00 14.15 561 HIS A N 1
ATOM 4126 C CA . HIS A 1 561 ? 7.239 10.465 -26.944 1.00 15.14 561 HIS A CA 1
ATOM 4127 C C . HIS A 1 561 ? 6.186 11.136 -27.786 1.00 15.48 561 HIS A C 1
ATOM 4128 O O . HIS A 1 561 ? 5.839 12.318 -27.546 1.00 16.55 561 HIS A O 1
ATOM 4135 N N . PHE A 1 562 ? 5.684 10.420 -28.764 1.00 14.11 562 PHE A N 1
ATOM 4136 C CA . PHE A 1 562 ? 4.628 10.985 -29.636 1.00 14.89 562 PHE A CA 1
ATOM 4137 C C . PHE A 1 562 ? 3.471 11.436 -28.750 1.00 15.65 562 PHE A C 1
ATOM 4138 O O . PHE A 1 562 ? 2.916 12.558 -28.977 1.00 15.99 562 PHE A O 1
ATOM 4146 N N . ASP A 1 563 ? 3.106 10.589 -27.769 1.00 14.16 563 ASP A N 1
ATOM 4147 C CA . ASP A 1 563 ? 1.981 10.900 -26.903 1.00 16.32 563 ASP A CA 1
ATOM 4148 C C . ASP A 1 563 ? 2.335 12.146 -26.029 1.00 18.34 563 ASP A C 1
ATOM 4149 O O . ASP A 1 563 ? 1.565 13.114 -25.957 1.00 18.35 563 ASP A O 1
ATOM 4154 N N . GLN A 1 564 ? 3.489 12.147 -25.396 1.00 18.74 564 GLN A N 1
ATOM 4155 C CA . GLN A 1 564 ? 3.844 13.238 -24.434 1.00 21.44 564 GLN A CA 1
ATOM 4156 C C . GLN A 1 564 ? 4.018 14.590 -25.137 1.00 21.97 564 GLN A C 1
ATOM 4157 O O . GLN A 1 564 ? 3.727 15.637 -24.589 1.00 20.54 564 GLN A O 1
ATOM 4163 N N . ALA A 1 565 ? 4.506 14.553 -26.342 1.00 18.00 565 ALA A N 1
ATOM 4164 C CA . ALA A 1 565 ? 4.766 15.743 -27.090 1.00 20.55 565 ALA A CA 1
ATOM 4165 C C . ALA A 1 565 ? 3.622 16.113 -27.999 1.00 21.23 565 ALA A C 1
ATOM 4166 O O . ALA A 1 565 ? 3.731 17.092 -28.719 1.00 23.02 565 ALA A O 1
ATOM 4168 N N . ASN A 1 566 ? 2.547 15.318 -28.015 1.00 20.44 566 ASN A N 1
ATOM 4169 C CA . ASN A 1 566 ? 1.433 15.555 -28.853 1.00 20.79 566 ASN A CA 1
ATOM 4170 C C . ASN A 1 566 ? 1.766 15.584 -30.334 1.00 22.78 566 ASN A C 1
ATOM 4171 O O . ASN A 1 566 ? 1.300 16.471 -31.006 1.00 16.81 566 ASN A O 1
ATOM 4176 N N . ILE A 1 567 ? 2.556 14.610 -30.826 1.00 18.90 567 ILE A N 1
ATOM 4177 C CA . ILE A 1 567 ? 2.909 14.520 -32.234 1.00 18.01 567 ILE A CA 1
ATOM 4178 C C . ILE A 1 567 ? 2.070 13.421 -32.824 1.00 18.90 567 ILE A C 1
ATOM 4179 O O . ILE A 1 567 ? 2.049 12.322 -32.262 1.00 15.78 567 ILE A O 1
ATOM 4184 N N . GLN A 1 568 ? 1.336 13.705 -33.900 1.00 18.59 568 GLN A N 1
ATOM 4185 C CA . GLN A 1 568 ? 0.559 12.693 -34.558 1.00 21.89 568 GLN A CA 1
ATOM 4186 C C . GLN A 1 568 ? 1.495 11.821 -35.436 1.00 19.34 568 GLN A C 1
ATOM 4187 O O . GLN A 1 568 ? 2.153 12.324 -36.347 1.00 14.30 568 GLN A O 1
ATOM 4193 N N . PRO A 1 569 ? 1.474 10.504 -35.193 1.00 15.48 569 PRO A N 1
ATOM 4194 C CA . PRO A 1 569 ? 2.270 9.656 -36.039 1.00 16.16 569 PRO A CA 1
ATOM 4195 C C . PRO A 1 569 ? 1.473 9.428 -37.274 1.00 16.22 569 PRO A C 1
ATOM 4196 O O . PRO A 1 569 ? 0.267 9.779 -37.293 1.00 16.05 569 PRO A O 1
ATOM 4200 N N . ARG A 1 570 ? 2.054 8.746 -38.264 1.00 14.11 570 ARG A N 1
ATOM 4201 C CA . ARG A 1 570 ? 1.267 8.313 -39.401 1.00 13.29 570 ARG A CA 1
ATOM 4202 C C . ARG A 1 570 ? 0.522 7.047 -39.042 1.00 14.33 570 ARG A C 1
ATOM 4203 O O . ARG A 1 570 ? -0.692 6.981 -39.199 1.00 15.86 570 ARG A O 1
ATOM 4211 N N . PHE A 1 571 ? 1.240 6.035 -38.554 1.00 12.52 571 PHE A N 1
ATOM 4212 C CA . PHE A 1 571 ? 0.619 4.829 -38.014 1.00 12.19 571 PHE A CA 1
ATOM 4213 C C . PHE A 1 571 ? 1.233 4.624 -36.620 1.00 13.22 571 PHE A C 1
ATOM 4214 O O . PHE A 1 571 ? 2.471 4.559 -36.491 1.00 13.02 571 PHE A O 1
ATOM 4222 N N . GLU A 1 572 ? 0.366 4.610 -35.602 1.00 12.18 572 GLU A N 1
ATOM 4223 C CA . GLU A 1 572 ? 0.789 4.505 -34.240 1.00 12.28 572 GLU A CA 1
ATOM 4224 C C . GLU A 1 572 ? 1.219 3.095 -33.824 1.00 11.75 572 GLU A C 1
ATOM 4225 O O . GLU A 1 572 ? 0.822 2.064 -34.426 1.00 11.18 572 GLU A O 1
ATOM 4231 N N . PHE A 1 573 ? 1.998 3.046 -32.757 1.00 11.54 573 PHE A N 1
ATOM 4232 C CA . PHE A 1 573 ? 2.271 1.789 -32.058 1.00 11.30 573 PHE A CA 1
ATOM 4233 C C . PHE A 1 573 ? 0.951 1.073 -31.783 1.00 11.41 573 PHE A C 1
ATOM 4234 O O . PHE A 1 573 ? 0.023 1.686 -31.302 1.00 11.77 573 PHE A O 1
ATOM 4242 N N . GLY A 1 574 ? 0.915 -0.216 -32.111 1.00 11.52 574 GLY A N 1
ATOM 4243 C CA . GLY A 1 574 ? -0.247 -1.063 -31.862 1.00 12.69 574 GLY A CA 1
ATOM 4244 C C . GLY A 1 574 ? -1.312 -1.016 -32.918 1.00 11.59 574 GLY A C 1
ATOM 4245 O O . GLY A 1 574 ? -2.333 -1.693 -32.824 1.00 10.29 574 GLY A O 1
ATOM 4246 N N . TYR A 1 575 ? -1.059 -0.232 -33.964 1.00 12.35 575 TYR A N 1
ATOM 4247 C CA . TYR A 1 575 ? -1.981 -0.195 -35.117 1.00 12.64 575 TYR A CA 1
ATOM 4248 C C . TYR A 1 575 ? -1.882 -1.359 -36.107 1.00 12.98 575 TYR A C 1
ATOM 4249 O O . TYR A 1 575 ? -0.792 -1.839 -36.531 1.00 12.22 575 TYR A O 1
ATOM 4258 N N . GLY A 1 576 ? -3.038 -1.791 -36.575 1.00 12.89 576 GLY A N 1
ATOM 4259 C CA . GLY A 1 576 ? -3.084 -2.738 -37.673 1.00 12.36 576 GLY A CA 1
ATOM 4260 C C . GLY A 1 576 ? -4.521 -2.878 -38.136 1.00 12.99 576 GLY A C 1
ATOM 4261 O O . GLY A 1 576 ? -5.404 -2.849 -37.290 1.00 12.99 576 GLY A O 1
ATOM 4262 N N . LEU A 1 577 ? -4.732 -2.976 -39.448 1.00 11.36 577 LEU A N 1
ATOM 4263 C CA . LEU A 1 577 ? -6.021 -3.236 -39.994 1.00 14.29 577 LEU A CA 1
ATOM 4264 C C . LEU A 1 577 ? -6.310 -4.740 -40.085 1.00 14.91 577 LEU A C 1
ATOM 4265 O O . LEU A 1 577 ? -5.429 -5.565 -39.866 1.00 15.07 577 LEU A O 1
ATOM 4270 N N . SER A 1 578 ? -7.560 -5.069 -40.395 1.00 15.11 578 SER A N 1
ATOM 4271 C CA . SER A 1 578 ? -8.006 -6.417 -40.612 1.00 15.92 578 SER A CA 1
ATOM 4272 C C . SER A 1 578 ? -8.904 -6.398 -41.857 1.00 16.81 578 SER A C 1
ATOM 4273 O O . SER A 1 578 ? -9.155 -5.341 -42.390 1.00 19.86 578 SER A O 1
ATOM 4276 N N . TYR A 1 579 ? -9.350 -7.553 -42.332 1.00 16.05 579 TYR A N 1
ATOM 4277 C CA . TYR A 1 579 ? -10.333 -7.610 -43.420 1.00 16.72 579 TYR A CA 1
ATOM 4278 C C . TYR A 1 579 ? -11.708 -7.567 -42.773 1.00 18.38 579 TYR A C 1
ATOM 4279 O O . TYR A 1 579 ? -12.679 -7.556 -43.503 1.00 19.17 579 TYR A O 1
ATOM 4288 N N . THR A 1 580 ? -11.798 -7.613 -41.426 1.00 16.67 580 THR A N 1
ATOM 4289 C CA . THR A 1 580 ? -13.016 -7.210 -40.724 1.00 17.57 580 THR A CA 1
ATOM 4290 C C . THR A 1 580 ? -12.858 -6.033 -39.785 1.00 16.35 580 THR A C 1
ATOM 4291 O O . THR A 1 580 ? -11.855 -5.343 -39.804 1.00 17.36 580 THR A O 1
ATOM 4295 N N . THR A 1 581 ? -13.911 -5.801 -38.979 1.00 15.71 581 THR A N 1
ATOM 4296 C CA . THR A 1 581 ? -13.944 -4.743 -37.961 1.00 15.96 581 THR A CA 1
ATOM 4297 C C . THR A 1 581 ? -14.326 -5.345 -36.643 1.00 14.09 581 THR A C 1
ATOM 4298 O O . THR A 1 581 ? -14.973 -6.362 -36.575 1.00 14.66 581 THR A O 1
ATOM 4302 N N . PHE A 1 582 ? -13.924 -4.694 -35.564 1.00 14.16 582 PHE A N 1
ATOM 4303 C CA . PHE A 1 582 ? -14.228 -5.127 -34.230 1.00 13.97 582 PHE A CA 1
ATOM 4304 C C . PHE A 1 582 ? -14.804 -3.971 -33.395 1.00 14.54 582 PHE A C 1
ATOM 4305 O O . PHE A 1 582 ? -14.458 -2.791 -33.562 1.00 14.84 582 PHE A O 1
ATOM 4313 N N . GLN A 1 583 ? -15.703 -4.341 -32.506 1.00 15.02 583 GLN A N 1
ATOM 4314 C CA . GLN A 1 583 ? -16.314 -3.422 -31.565 1.00 16.48 583 GLN A CA 1
ATOM 4315 C C . GLN A 1 583 ? -16.058 -3.862 -30.146 1.00 16.43 583 GLN A C 1
ATOM 4316 O O . GLN A 1 583 ? -16.028 -5.046 -29.869 1.00 17.96 583 GLN A O 1
ATOM 4322 N N . TYR A 1 584 ? -15.842 -2.901 -29.266 1.00 14.19 584 TYR A N 1
ATOM 4323 C CA . TYR A 1 584 ? -15.423 -3.219 -27.918 1.00 13.89 584 TYR A CA 1
ATOM 4324 C C . TYR A 1 584 ? -16.497 -2.723 -26.948 1.00 14.07 584 TYR A C 1
ATOM 4325 O O . TYR A 1 584 ? -17.046 -1.655 -27.161 1.00 13.47 584 TYR A O 1
ATOM 4334 N N . SER A 1 585 ? -16.772 -3.456 -25.897 1.00 14.17 585 SER A N 1
ATOM 4335 C CA . SER A 1 585 ? -17.683 -3.000 -24.884 1.00 16.44 585 SER A CA 1
ATOM 4336 C C . SER A 1 585 ? -17.396 -3.706 -23.558 1.00 16.43 585 SER A C 1
ATOM 4337 O O . SER A 1 585 ? -16.472 -4.516 -23.441 1.00 15.52 585 SER A O 1
ATOM 4340 N N . GLN A 1 586 ? -18.230 -3.401 -22.576 1.00 18.13 586 GLN A N 1
ATOM 4341 C CA . GLN A 1 586 ? -18.251 -4.120 -21.302 1.00 18.89 586 GLN A CA 1
ATOM 4342 C C . GLN A 1 586 ? -16.917 -4.153 -20.557 1.00 18.33 586 GLN A C 1
ATOM 4343 O O . GLN A 1 586 ? -16.383 -5.208 -20.243 1.00 17.94 586 GLN A O 1
ATOM 4349 N N . LEU A 1 587 ? -16.350 -2.995 -20.267 1.00 17.34 587 LEU A N 1
ATOM 4350 C CA . LEU A 1 587 ? -15.092 -2.988 -19.571 1.00 17.26 587 LEU A CA 1
ATOM 4351 C C . LEU A 1 587 ? -15.347 -3.374 -18.129 1.00 17.43 587 LEU A C 1
ATOM 4352 O O . LEU A 1 587 ? -16.264 -2.869 -17.539 1.00 16.44 587 LEU A O 1
ATOM 4357 N N . THR A 1 588 ? -14.509 -4.216 -17.544 1.00 16.75 588 THR A N 1
ATOM 4358 C CA . THR A 1 588 ? -14.474 -4.439 -16.083 1.00 16.29 588 THR A CA 1
ATOM 4359 C C . THR A 1 588 ? -13.059 -4.196 -15.568 1.00 16.44 588 THR A C 1
ATOM 4360 O O . THR A 1 588 ? -12.110 -4.408 -16.303 1.00 15.31 588 THR A O 1
ATOM 4364 N N . ALA A 1 589 ? -12.913 -3.833 -14.307 1.00 17.10 589 ALA A N 1
ATOM 4365 C CA . ALA A 1 589 ? -11.634 -3.622 -13.690 1.00 19.22 589 ALA A CA 1
ATOM 4366 C C . ALA A 1 589 ? -11.825 -3.942 -12.244 1.00 22.43 589 ALA A C 1
ATOM 4367 O O . ALA A 1 589 ? -12.823 -3.507 -11.672 1.00 22.99 589 ALA A O 1
ATOM 4369 N N . LYS A 1 590 ? -10.963 -4.782 -11.672 1.00 20.80 590 LYS A N 1
ATOM 4370 C CA . LYS A 1 590 ? -11.143 -5.218 -10.284 1.00 22.02 590 LYS A CA 1
ATOM 4371 C C . LYS A 1 590 ? -9.778 -5.413 -9.648 1.00 21.62 590 LYS A C 1
ATOM 4372 O O . LYS A 1 590 ? -8.922 -6.072 -10.193 1.00 19.39 590 LYS A O 1
ATOM 4378 N N . TYR A 1 591 ? -9.563 -4.797 -8.505 1.00 22.41 591 TYR A N 1
ATOM 4379 C CA . TYR A 1 591 ? -8.375 -5.079 -7.734 1.00 25.71 591 TYR A CA 1
ATOM 4380 C C . TYR A 1 591 ? -8.652 -6.443 -7.024 1.00 29.34 591 TYR A C 1
ATOM 4381 O O . TYR A 1 591 ? -9.563 -6.564 -6.242 1.00 32.20 591 TYR A O 1
ATOM 4390 N N . SER A 1 592 ? -7.918 -7.495 -7.323 1.00 29.87 592 SER A N 1
ATOM 4391 C CA . SER A 1 592 ? -8.152 -8.733 -6.681 1.00 31.50 592 SER A CA 1
ATOM 4392 C C . SER A 1 592 ? -7.233 -8.908 -5.448 1.00 35.56 592 SER A C 1
ATOM 4393 O O . SER A 1 592 ? -7.489 -9.751 -4.620 1.00 38.48 592 SER A O 1
ATOM 4396 N N . ASP A 1 593 ? -6.208 -8.085 -5.297 1.00 34.07 593 ASP A N 1
ATOM 4397 C CA . ASP A 1 593 ? -5.263 -8.166 -4.158 1.00 34.72 593 ASP A CA 1
ATOM 4398 C C . ASP A 1 593 ? -4.849 -6.758 -3.807 1.00 32.75 593 ASP A C 1
ATOM 4399 O O . ASP A 1 593 ? -3.947 -6.171 -4.450 1.00 33.69 593 ASP A O 1
ATOM 4404 N N . THR A 1 594 ? -5.480 -6.203 -2.765 1.00 32.68 594 THR A N 1
ATOM 4405 C CA . THR A 1 594 ? -5.141 -4.851 -2.266 1.00 36.09 594 THR A CA 1
ATOM 4406 C C . THR A 1 594 ? -4.040 -4.844 -1.161 1.00 40.65 594 THR A C 1
ATOM 4407 O O . THR A 1 594 ? -3.644 -3.789 -0.671 1.00 38.81 594 THR A O 1
ATOM 4411 N N . SER A 1 595 ? -3.515 -6.022 -0.825 1.00 43.56 595 SER A N 1
ATOM 4412 C CA . SER A 1 595 ? -2.555 -6.175 0.271 1.00 49.22 595 SER A CA 1
ATOM 4413 C C . SER A 1 595 ? -1.172 -5.623 -0.043 1.00 48.32 595 SER A C 1
ATOM 4414 O O . SER A 1 595 ? -0.874 -5.148 -1.144 1.00 54.23 595 SER A O 1
ATOM 4417 N N . ALA A 1 596 ? -0.324 -5.671 0.965 1.00 44.12 596 ALA A N 1
ATOM 4418 C CA . ALA A 1 596 ? 1.101 -5.433 0.791 1.00 39.88 596 ALA A CA 1
ATOM 4419 C C . ALA A 1 596 ? 1.708 -6.678 0.088 1.00 40.20 596 ALA A C 1
ATOM 4420 O O . ALA A 1 596 ? 1.195 -7.830 0.241 1.00 37.19 596 ALA A O 1
ATOM 4422 N N . GLY A 1 597 ? 2.764 -6.460 -0.698 1.00 32.81 597 GLY A N 1
ATOM 4423 C CA . GLY A 1 597 ? 3.334 -7.562 -1.471 1.00 31.68 597 GLY A CA 1
ATOM 4424 C C . GLY A 1 597 ? 4.543 -8.041 -0.735 1.00 31.97 597 GLY A C 1
ATOM 4425 O O . GLY A 1 597 ? 5.161 -7.234 -0.054 1.00 29.81 597 GLY A O 1
ATOM 4426 N N . SER A 1 598 ? 4.875 -9.327 -0.891 1.00 29.65 598 SER A N 1
ATOM 4427 C CA . SER A 1 598 ? 6.117 -9.910 -0.316 1.00 30.49 598 SER A CA 1
ATOM 4428 C C . SER A 1 598 ? 7.395 -9.179 -0.732 1.00 29.20 598 SER A C 1
ATOM 4429 O O . SER A 1 598 ? 7.643 -8.929 -1.928 1.00 29.28 598 SER A O 1
ATOM 4432 N N . SER A 1 599 ? 8.245 -8.848 0.228 1.00 28.60 599 SER A N 1
ATOM 4433 C CA . SER A 1 599 ? 9.550 -8.217 -0.111 1.00 30.29 599 SER A CA 1
ATOM 4434 C C . SER A 1 599 ? 10.685 -9.286 -0.195 1.00 28.76 599 SER A C 1
ATOM 4435 O O . SER A 1 599 ? 11.845 -8.941 -0.385 1.00 27.71 599 SER A O 1
ATOM 4438 N N . THR A 1 600 ? 10.364 -10.568 -0.045 1.00 28.20 600 THR A N 1
ATOM 4439 C CA . THR A 1 600 ? 11.426 -11.550 -0.080 1.00 32.33 600 THR A CA 1
ATOM 4440 C C . THR A 1 600 ? 11.983 -11.515 -1.563 1.00 32.04 600 THR A C 1
ATOM 4441 O O . THR A 1 600 ? 11.238 -11.494 -2.561 1.00 29.59 600 THR A O 1
ATOM 4445 N N . LEU A 1 601 ? 13.294 -11.359 -1.650 1.00 32.07 601 LEU A N 1
ATOM 4446 C CA . LEU A 1 601 ? 14.015 -11.310 -2.910 1.00 32.29 601 LEU A CA 1
ATOM 4447 C C . LEU A 1 601 ? 13.988 -12.682 -3.596 1.00 25.96 601 LEU A C 1
ATOM 4448 O O . LEU A 1 601 ? 14.245 -13.730 -2.970 1.00 22.63 601 LEU A O 1
ATOM 4453 N N . ALA A 1 602 ? 13.663 -12.693 -4.886 1.00 21.41 602 ALA A N 1
ATOM 4454 C CA . ALA A 1 602 ? 13.757 -13.895 -5.731 1.00 18.28 602 ALA A CA 1
ATOM 4455 C C . ALA A 1 602 ? 14.250 -13.430 -7.109 1.00 17.02 602 ALA A C 1
ATOM 4456 O O . ALA A 1 602 ? 14.235 -12.234 -7.394 1.00 16.28 602 ALA A O 1
ATOM 4458 N N . PRO A 1 603 ? 14.639 -14.359 -7.996 1.00 17.09 603 PRO A N 1
ATOM 4459 C CA . PRO A 1 603 ? 15.057 -13.836 -9.324 1.00 17.81 603 PRO A CA 1
ATOM 4460 C C . PRO A 1 603 ? 13.953 -12.997 -9.918 1.00 15.88 603 PRO A C 1
ATOM 4461 O O . PRO A 1 603 ? 12.791 -13.410 -9.900 1.00 15.72 603 PRO A O 1
ATOM 4465 N N . GLY A 1 604 ? 14.333 -11.811 -10.393 1.00 15.58 604 GLY A N 1
ATOM 4466 C CA . GLY A 1 604 ? 13.440 -10.840 -10.934 1.00 16.73 604 GLY A CA 1
ATOM 4467 C C . GLY A 1 604 ? 13.195 -9.682 -9.996 1.00 16.52 604 GLY A C 1
ATOM 4468 O O . GLY A 1 604 ? 12.683 -8.639 -10.438 1.00 17.67 604 GLY A O 1
ATOM 4469 N N . GLY A 1 605 ? 13.567 -9.818 -8.719 1.00 16.44 605 GLY A N 1
ATOM 4470 C CA . GLY A 1 605 ? 13.357 -8.712 -7.780 1.00 16.80 605 GLY A CA 1
ATOM 4471 C C . GLY A 1 605 ? 12.451 -9.162 -6.665 1.00 16.63 605 GLY A C 1
ATOM 4472 O O . GLY A 1 605 ? 12.198 -10.360 -6.539 1.00 15.46 605 GLY A O 1
ATOM 4473 N N . PRO A 1 606 ? 12.015 -8.226 -5.798 1.00 19.23 606 PRO A N 1
ATOM 4474 C CA . PRO A 1 606 ? 11.102 -8.586 -4.717 1.00 20.70 606 PRO A CA 1
ATOM 4475 C C . PRO A 1 606 ? 9.922 -9.343 -5.277 1.00 19.92 606 PRO A C 1
ATOM 4476 O O . PRO A 1 606 ? 9.318 -8.880 -6.270 1.00 18.14 606 PRO A O 1
ATOM 4480 N N . LYS A 1 607 ? 9.604 -10.473 -4.664 1.00 18.94 607 LYS A N 1
ATOM 4481 C CA . LYS A 1 607 ? 8.687 -11.428 -5.186 1.00 22.95 607 LYS A CA 1
ATOM 4482 C C . LYS A 1 607 ? 7.325 -10.771 -5.415 1.00 22.91 607 LYS A C 1
ATOM 4483 O O . LYS A 1 607 ? 6.635 -11.054 -6.394 1.00 25.10 607 LYS A O 1
ATOM 4489 N N . GLY A 1 608 ? 6.949 -9.839 -4.544 1.00 22.68 608 GLY A N 1
ATOM 4490 C CA . GLY A 1 608 ? 5.635 -9.219 -4.672 1.00 21.27 608 GLY A CA 1
ATOM 4491 C C . GLY A 1 608 ? 5.437 -8.439 -5.971 1.00 19.09 608 GLY A C 1
ATOM 4492 O O . GLY A 1 608 ? 4.312 -8.179 -6.358 1.00 18.74 608 GLY A O 1
ATOM 4493 N N . LEU A 1 609 ? 6.514 -7.986 -6.599 1.00 17.07 609 LEU A N 1
ATOM 4494 C CA . LEU A 1 609 ? 6.402 -7.345 -7.901 1.00 16.48 609 LEU A CA 1
ATOM 4495 C C . LEU A 1 609 ? 5.616 -8.093 -8.955 1.00 16.08 609 LEU A C 1
ATOM 4496 O O . LEU A 1 609 ? 4.933 -7.459 -9.832 1.00 17.48 609 LEU A O 1
ATOM 4501 N N . TYR A 1 610 ? 5.696 -9.420 -8.930 1.00 16.44 610 TYR A N 1
ATOM 4502 C CA . TYR A 1 610 ? 5.112 -10.249 -9.913 1.00 17.15 610 TYR A CA 1
ATOM 4503 C C . TYR A 1 610 ? 3.807 -10.878 -9.438 1.00 17.21 610 TYR A C 1
ATOM 4504 O O . TYR A 1 610 ? 3.222 -11.610 -10.180 1.00 18.80 610 TYR A O 1
ATOM 4513 N N . ASP A 1 611 ? 3.284 -10.562 -8.257 1.00 17.54 611 ASP A N 1
ATOM 4514 C CA . ASP A 1 611 ? 1.949 -11.053 -7.921 1.00 17.62 611 ASP A CA 1
ATOM 4515 C C . ASP A 1 611 ? 0.902 -10.385 -8.855 1.00 16.18 611 ASP A C 1
ATOM 4516 O O . ASP A 1 611 ? 1.001 -9.186 -9.123 1.00 14.46 611 ASP A O 1
ATOM 4521 N N . ILE A 1 612 ? -0.137 -11.115 -9.252 1.00 15.21 612 ILE A N 1
ATOM 4522 C CA . ILE A 1 612 ? -1.239 -10.541 -9.966 1.00 15.82 612 ILE A CA 1
ATOM 4523 C C . ILE A 1 612 ? -2.125 -9.795 -8.957 1.00 17.32 612 ILE A C 1
ATOM 4524 O O . ILE A 1 612 ? -2.580 -10.387 -8.000 1.00 19.28 612 ILE A O 1
ATOM 4529 N N . VAL A 1 613 ? -2.267 -8.490 -9.101 1.00 15.64 613 VAL A N 1
ATOM 4530 C CA . VAL A 1 613 ? -3.053 -7.680 -8.149 1.00 17.08 613 VAL A CA 1
ATOM 4531 C C . VAL A 1 613 ? -4.387 -7.223 -8.715 1.00 17.05 613 VAL A C 1
ATOM 4532 O O . VAL A 1 613 ? -5.260 -6.824 -7.962 1.00 16.42 613 VAL A O 1
ATOM 4536 N N . ALA A 1 614 ? -4.577 -7.281 -10.034 1.00 15.48 614 ALA A N 1
ATOM 4537 C CA . ALA A 1 614 ? -5.811 -6.757 -10.631 1.00 14.95 614 ALA A CA 1
ATOM 4538 C C . ALA A 1 614 ? -6.043 -7.379 -11.976 1.00 15.43 614 ALA A C 1
ATOM 4539 O O . ALA A 1 614 ? -5.129 -7.892 -12.600 1.00 13.59 614 ALA A O 1
ATOM 4541 N N . THR A 1 615 ? -7.294 -7.366 -12.429 1.00 17.32 615 THR A N 1
ATOM 4542 C CA . THR A 1 615 ? -7.610 -7.908 -13.710 1.00 16.55 615 THR A CA 1
ATOM 4543 C C . THR A 1 615 ? -8.624 -6.989 -14.388 1.00 15.89 615 THR A C 1
ATOM 4544 O O . THR A 1 615 ? -9.544 -6.493 -13.732 1.00 15.05 615 THR A O 1
ATOM 4548 N N . VAL A 1 616 ? -8.435 -6.792 -15.696 1.00 13.83 616 VAL A N 1
ATOM 4549 C CA . VAL A 1 616 ? -9.299 -5.959 -16.517 1.00 14.80 616 VAL A CA 1
ATOM 4550 C C . VAL A 1 616 ? -9.854 -6.861 -17.630 1.00 15.82 616 VAL A C 1
ATOM 4551 O O . VAL A 1 616 ? -9.092 -7.755 -18.146 1.00 15.02 616 VAL A O 1
ATOM 4555 N N . THR A 1 617 ? -11.158 -6.699 -17.982 1.00 13.97 617 THR A N 1
ATOM 4556 C CA . THR A 1 617 ? -11.688 -7.408 -19.089 1.00 15.09 617 THR A CA 1
ATOM 4557 C C . THR A 1 617 ? -12.483 -6.529 -20.004 1.00 16.23 617 THR A C 1
ATOM 4558 O O . THR A 1 617 ? -12.850 -5.409 -19.652 1.00 14.27 617 THR A O 1
ATOM 4562 N N . ALA A 1 618 ? -12.748 -7.071 -21.183 1.00 15.01 618 ALA A N 1
ATOM 4563 C CA . ALA A 1 618 ? -13.647 -6.402 -22.127 1.00 15.34 618 ALA A CA 1
ATOM 4564 C C . ALA A 1 618 ? -14.225 -7.411 -23.060 1.00 15.09 618 ALA A C 1
ATOM 4565 O O . ALA A 1 618 ? -13.705 -8.552 -23.203 1.00 13.78 618 ALA A O 1
ATOM 4567 N N . LYS A 1 619 ? -15.327 -7.012 -23.690 1.00 15.16 619 LYS A N 1
ATOM 4568 C CA . LYS A 1 619 ? -15.939 -7.831 -24.712 1.00 15.83 619 LYS A CA 1
ATOM 4569 C C . LYS A 1 619 ? -15.592 -7.287 -26.085 1.00 14.87 619 LYS A C 1
ATOM 4570 O O . LYS A 1 619 ? -15.730 -6.065 -26.326 1.00 14.83 619 LYS A O 1
ATOM 4576 N N . VAL A 1 620 ? -15.174 -8.195 -26.998 1.00 13.23 620 VAL A N 1
ATOM 4577 C CA . VAL A 1 620 ? -14.811 -7.778 -28.343 1.00 12.56 620 VAL A CA 1
ATOM 4578 C C . VAL A 1 620 ? -15.710 -8.579 -29.283 1.00 13.59 620 VAL A C 1
ATOM 4579 O O . VAL A 1 620 ? -15.983 -9.800 -29.048 1.00 12.50 620 VAL A O 1
ATOM 4583 N N . THR A 1 621 ? -16.209 -7.876 -30.304 1.00 13.79 621 THR A N 1
ATOM 4584 C CA . THR A 1 621 ? -17.188 -8.407 -31.233 1.00 14.63 621 THR A CA 1
ATOM 4585 C C . THR A 1 621 ? -16.686 -8.158 -32.606 1.00 14.49 621 THR A C 1
ATOM 4586 O O . THR A 1 621 ? -16.281 -7.034 -32.901 1.00 14.06 621 THR A O 1
ATOM 4590 N N . ASN A 1 622 ? -16.720 -9.190 -33.433 1.00 13.97 622 ASN A N 1
ATOM 4591 C CA . ASN A 1 622 ? -16.443 -9.056 -34.859 1.00 14.76 622 ASN A CA 1
ATOM 4592 C C . ASN A 1 622 ? -17.703 -8.514 -35.509 1.00 16.45 622 ASN A C 1
ATOM 4593 O O . ASN A 1 622 ? -18.700 -9.229 -35.605 1.00 16.64 622 ASN A O 1
ATOM 4598 N N . SER A 1 623 ? -17.617 -7.262 -35.970 1.00 17.96 623 SER A N 1
ATOM 4599 C CA . SER A 1 623 ? -18.760 -6.514 -36.482 1.00 17.85 623 SER A CA 1
ATOM 4600 C C . SER A 1 623 ? -18.768 -6.576 -38.009 1.00 20.79 623 SER A C 1
ATOM 4601 O O . SER A 1 623 ? -19.619 -5.964 -38.642 1.00 24.07 623 SER A O 1
ATOM 4604 N N . GLY A 1 624 ? -17.854 -7.330 -38.623 1.00 18.04 624 GLY A N 1
ATOM 4605 C CA . GLY A 1 624 ? -17.778 -7.383 -40.068 1.00 18.09 624 GLY A CA 1
ATOM 4606 C C . GLY A 1 624 ? -18.225 -8.701 -40.601 1.00 18.50 624 GLY A C 1
ATOM 4607 O O . GLY A 1 624 ? -18.927 -9.429 -39.939 1.00 14.80 624 GLY A O 1
ATOM 4608 N N . THR A 1 625 ? -17.833 -9.008 -41.829 1.00 17.91 625 THR A N 1
ATOM 4609 C CA . THR A 1 625 ? -18.460 -10.126 -42.589 1.00 19.49 625 THR A CA 1
ATOM 4610 C C . THR A 1 625 ? -17.511 -11.250 -42.858 1.00 20.14 625 THR A C 1
ATOM 4611 O O . THR A 1 625 ? -17.893 -12.244 -43.508 1.00 18.93 625 THR A O 1
ATOM 4615 N N . VAL A 1 626 ? -16.271 -11.137 -42.365 1.00 18.94 626 VAL A N 1
ATOM 4616 C CA . VAL A 1 626 ? -15.315 -12.226 -42.438 1.00 19.41 626 VAL A CA 1
ATOM 4617 C C . VAL A 1 626 ? -14.624 -12.434 -41.087 1.00 19.15 626 VAL A C 1
ATOM 4618 O O . VAL A 1 626 ? -14.643 -11.540 -40.194 1.00 19.01 626 VAL A O 1
ATOM 4622 N N . SER A 1 627 ? -14.013 -13.599 -40.946 1.00 18.78 627 SER A N 1
ATOM 4623 C CA . SER A 1 627 ? -13.349 -13.978 -39.727 1.00 19.90 627 SER A CA 1
ATOM 4624 C C . SER A 1 627 ? -12.094 -13.186 -39.567 1.00 18.04 627 SER A C 1
ATOM 4625 O O . SER A 1 627 ? -11.487 -12.749 -40.545 1.00 22.51 627 SER A O 1
ATOM 4628 N N . GLY A 1 628 ? -11.698 -12.979 -38.325 1.00 17.06 628 GLY A N 1
ATOM 4629 C CA . GLY A 1 628 ? -10.448 -12.255 -38.069 1.00 15.40 628 GLY A CA 1
ATOM 4630 C C . GLY A 1 628 ? -10.055 -12.335 -36.637 1.00 15.69 628 GLY A C 1
ATOM 4631 O O . GLY A 1 628 ? -10.921 -12.541 -35.798 1.00 15.01 628 GLY A O 1
ATOM 4632 N N . ALA A 1 629 ? -8.773 -12.081 -36.342 1.00 14.14 629 ALA A N 1
ATOM 4633 C CA . ALA A 1 629 ? -8.317 -11.938 -34.962 1.00 13.18 629 ALA A CA 1
ATOM 4634 C C . ALA A 1 629 ? -7.971 -10.516 -34.659 1.00 12.70 629 ALA A C 1
ATOM 4635 O O . ALA A 1 629 ? -7.406 -9.799 -35.516 1.00 13.21 629 ALA A O 1
ATOM 4637 N N . GLU A 1 630 ? -8.354 -10.088 -33.481 1.00 13.38 630 GLU A N 1
ATOM 4638 C CA . GLU A 1 630 ? -8.044 -8.741 -32.993 1.00 14.06 630 GLU A CA 1
ATOM 4639 C C . GLU A 1 630 ? -7.091 -8.800 -31.807 1.00 13.81 630 GLU A C 1
ATOM 4640 O O . GLU A 1 630 ? -7.234 -9.656 -30.923 1.00 15.75 630 GLU A O 1
ATOM 4646 N N . VAL A 1 631 ? -6.130 -7.879 -31.771 1.00 12.48 631 VAL A N 1
ATOM 4647 C CA . VAL A 1 631 ? -5.214 -7.727 -30.649 1.00 13.16 631 VAL A CA 1
ATOM 4648 C C . VAL A 1 631 ? -5.732 -6.580 -29.792 1.00 12.34 631 VAL A C 1
ATOM 4649 O O . VAL A 1 631 ? -5.533 -5.416 -30.109 1.00 11.79 631 VAL A O 1
ATOM 4653 N N . ALA A 1 632 ? -6.503 -6.926 -28.745 1.00 12.14 632 ALA A N 1
ATOM 4654 C CA . ALA A 1 632 ? -6.934 -5.907 -27.776 1.00 11.20 632 ALA A CA 1
ATOM 4655 C C . ALA A 1 632 ? -5.765 -5.512 -26.896 1.00 11.60 632 ALA A C 1
ATOM 4656 O O . ALA A 1 632 ? -4.993 -6.362 -26.486 1.00 11.41 632 ALA A O 1
ATOM 4658 N N . GLN A 1 633 ? -5.678 -4.237 -26.562 1.00 10.96 633 GLN A N 1
ATOM 4659 C CA . GLN A 1 633 ? -4.542 -3.645 -25.863 1.00 11.23 633 GLN A CA 1
ATOM 4660 C C . GLN A 1 633 ? -5.042 -2.843 -24.701 1.00 12.01 633 GLN A C 1
ATOM 4661 O O . GLN A 1 633 ? -6.089 -2.175 -24.833 1.00 12.03 633 GLN A O 1
ATOM 4667 N N . LEU A 1 634 ? -4.273 -2.904 -23.608 1.00 12.38 634 LEU A N 1
ATOM 4668 C CA . LEU A 1 634 ? -4.497 -2.132 -22.397 1.00 13.94 634 LEU A CA 1
ATOM 4669 C C . LEU A 1 634 ? -3.321 -1.237 -22.131 1.00 13.11 634 LEU A C 1
ATOM 4670 O O . LEU A 1 634 ? -2.190 -1.737 -21.985 1.00 15.18 634 LEU A O 1
ATOM 4675 N N . TYR A 1 635 ? -3.604 0.060 -21.987 1.00 12.59 635 TYR A N 1
ATOM 4676 C CA . TYR A 1 635 ? -2.654 1.133 -21.655 1.00 11.74 635 TYR A CA 1
ATOM 4677 C C . TYR A 1 635 ? -3.116 1.764 -20.307 1.00 13.63 635 TYR A C 1
ATOM 4678 O O . TYR A 1 635 ? -4.352 1.900 -20.000 1.00 13.00 635 TYR A O 1
ATOM 4687 N N . ILE A 1 636 ? -2.134 2.028 -19.468 1.00 12.88 636 ILE A N 1
ATOM 4688 C CA . ILE A 1 636 ? -2.376 2.567 -18.135 1.00 13.74 636 ILE A CA 1
ATOM 4689 C C . ILE A 1 636 ? -1.780 3.948 -18.000 1.00 13.99 636 ILE A C 1
ATOM 4690 O O . ILE A 1 636 ? -0.668 4.217 -18.476 1.00 13.60 636 ILE A O 1
ATOM 4695 N N . GLY A 1 637 ? -2.533 4.843 -17.370 1.00 13.46 637 GLY A N 1
ATOM 4696 C CA . GLY A 1 637 ? -2.047 6.179 -17.053 1.00 13.81 637 GLY A CA 1
ATOM 4697 C C . GLY A 1 637 ? -1.909 6.231 -15.563 1.00 15.17 637 GLY A C 1
ATOM 4698 O O . GLY A 1 637 ? -2.782 5.753 -14.851 1.00 15.11 637 GLY A O 1
ATOM 4699 N N . LEU A 1 638 ? -0.777 6.700 -15.067 1.00 16.50 638 LEU A N 1
ATOM 4700 C CA . LEU A 1 638 ? -0.561 6.711 -13.626 1.00 18.64 638 LEU A CA 1
ATOM 4701 C C . LEU A 1 638 ? -1.226 7.917 -12.974 1.00 18.80 638 LEU A C 1
ATOM 4702 O O . LEU A 1 638 ? -1.373 8.952 -13.580 1.00 19.35 638 LEU A O 1
ATOM 4707 N N . PRO A 1 639 ? -1.584 7.793 -11.695 1.00 21.30 639 PRO A N 1
ATOM 4708 C CA . PRO A 1 639 ? -2.163 8.954 -10.992 1.00 20.90 639 PRO A CA 1
ATOM 4709 C C . PRO A 1 639 ? -1.204 10.152 -10.852 1.00 22.38 639 PRO A C 1
ATOM 4710 O O . PRO A 1 639 ? 0.053 10.004 -10.951 1.00 19.89 639 PRO A O 1
ATOM 4714 N N . GLY A 1 640 ? -1.778 11.338 -10.564 1.00 23.45 640 GLY A N 1
ATOM 4715 C CA . GLY A 1 640 ? -0.981 12.532 -10.292 1.00 22.47 640 GLY A CA 1
ATOM 4716 C C . GLY A 1 640 ? -0.045 12.397 -9.102 1.00 26.07 640 GLY A C 1
ATOM 4717 O O . GLY A 1 640 ? 0.954 13.076 -9.063 1.00 28.19 640 GLY A O 1
ATOM 4718 N N . SER A 1 641 ? -0.291 11.454 -8.177 1.00 27.27 641 SER A N 1
ATOM 4719 C CA . SER A 1 641 ? 0.684 11.156 -7.085 1.00 31.66 641 SER A CA 1
ATOM 4720 C C . SER A 1 641 ? 2.064 10.668 -7.566 1.00 32.76 641 SER A C 1
ATOM 4721 O O . SER A 1 641 ? 3.063 10.905 -6.910 1.00 33.78 641 SER A O 1
ATOM 4724 N N . ALA A 1 642 ? 2.116 10.098 -8.773 1.00 29.54 642 ALA A N 1
ATOM 4725 C CA . ALA A 1 642 ? 3.355 9.583 -9.386 1.00 28.97 642 ALA A CA 1
ATOM 4726 C C . ALA A 1 642 ? 4.128 10.655 -10.104 1.00 25.87 642 ALA A C 1
ATOM 4727 O O . ALA A 1 642 ? 3.522 11.589 -10.578 1.00 22.63 642 ALA A O 1
ATOM 4729 N N . PRO A 1 643 ? 5.471 10.495 -10.265 1.00 21.54 643 PRO A N 1
ATOM 4730 C CA . PRO A 1 643 ? 6.208 11.451 -10.994 1.00 22.11 643 PRO A CA 1
ATOM 4731 C C . PRO A 1 643 ? 5.773 11.491 -12.445 1.00 22.17 643 PRO A C 1
ATOM 4732 O O . PRO A 1 643 ? 5.077 10.610 -12.866 1.00 23.32 643 PRO A O 1
ATOM 4736 N N . ALA A 1 644 ? 6.152 12.527 -13.177 1.00 21.56 644 ALA A N 1
ATOM 4737 C CA . ALA A 1 644 ? 5.711 12.688 -14.548 1.00 22.88 644 ALA A CA 1
ATOM 4738 C C . ALA A 1 644 ? 6.172 11.528 -15.450 1.00 22.71 644 ALA A C 1
ATOM 4739 O O . ALA A 1 644 ? 7.328 11.095 -15.458 1.00 19.18 644 ALA A O 1
ATOM 4741 N N . SER A 1 645 ? 5.227 10.979 -16.180 1.00 21.20 645 SER A N 1
ATOM 4742 C CA . SER A 1 645 ? 5.437 9.692 -16.866 1.00 19.71 645 SER A CA 1
ATOM 4743 C C . SER A 1 645 ? 4.774 9.748 -18.254 1.00 20.01 645 SER A C 1
ATOM 4744 O O . SER A 1 645 ? 3.974 10.663 -18.516 1.00 19.20 645 SER A O 1
ATOM 4747 N N . PRO A 1 646 ? 5.068 8.766 -19.113 1.00 18.43 646 PRO A N 1
ATOM 4748 C CA . PRO A 1 646 ? 4.263 8.762 -20.347 1.00 18.50 646 PRO A CA 1
ATOM 4749 C C . PRO A 1 646 ? 2.791 8.712 -19.998 1.00 17.73 646 PRO A C 1
ATOM 4750 O O . PRO A 1 646 ? 2.381 8.011 -19.001 1.00 17.75 646 PRO A O 1
ATOM 4754 N N . PRO A 1 647 ? 1.981 9.391 -20.814 1.00 15.88 647 PRO A N 1
ATOM 4755 C CA . PRO A 1 647 ? 0.531 9.382 -20.571 1.00 16.99 647 PRO A CA 1
ATOM 4756 C C . PRO A 1 647 ? -0.115 8.016 -20.595 1.00 16.76 647 PRO A C 1
ATOM 4757 O O . PRO A 1 647 ? -0.972 7.787 -19.791 1.00 16.23 647 PRO A O 1
ATOM 4761 N N . LYS A 1 648 ? 0.399 7.111 -21.438 1.00 16.14 648 LYS A N 1
ATOM 4762 C CA . LYS A 1 648 ? -0.158 5.772 -21.640 1.00 17.66 648 LYS A CA 1
ATOM 4763 C C . LYS A 1 648 ? 1.039 4.801 -21.710 1.00 15.85 648 LYS A C 1
ATOM 4764 O O . LYS A 1 648 ? 2.055 5.040 -22.430 1.00 14.86 648 LYS A O 1
ATOM 4770 N N . GLN A 1 649 ? 0.940 3.687 -21.008 1.00 14.28 649 GLN A N 1
ATOM 4771 C CA . GLN A 1 649 ? 1.994 2.647 -21.108 1.00 13.18 649 GLN A CA 1
ATOM 4772 C C . GLN A 1 649 ? 1.315 1.307 -21.260 1.00 12.31 649 GLN A C 1
ATOM 4773 O O . GLN A 1 649 ? 0.436 0.955 -20.446 1.00 12.22 649 GLN A O 1
ATOM 4779 N N . LEU A 1 650 ? 1.718 0.540 -22.267 1.00 11.66 650 LEU A N 1
ATOM 4780 C CA . LEU A 1 650 ? 1.129 -0.742 -22.512 1.00 9.91 650 LEU A CA 1
ATOM 4781 C C . LEU A 1 650 ? 1.330 -1.604 -21.303 1.00 9.80 650 LEU A C 1
ATOM 4782 O O . LEU A 1 650 ? 2.466 -1.712 -20.855 1.00 9.70 650 LEU A O 1
ATOM 4787 N N . ARG A 1 651 ? 0.248 -2.170 -20.766 1.00 10.49 651 ARG A N 1
ATOM 4788 C CA . ARG A 1 651 ? 0.336 -3.135 -19.661 1.00 11.62 651 ARG A CA 1
ATOM 4789 C C . ARG A 1 651 ? -0.495 -4.390 -19.824 1.00 11.21 651 ARG A C 1
ATOM 4790 O O . ARG A 1 651 ? -0.651 -5.203 -18.862 1.00 11.77 651 ARG A O 1
ATOM 4798 N N . GLY A 1 652 ? -0.982 -4.626 -21.031 1.00 10.87 652 GLY A N 1
ATOM 4799 C CA . GLY A 1 652 ? -1.741 -5.849 -21.299 1.00 11.02 652 GLY A CA 1
ATOM 4800 C C . GLY A 1 652 ? -2.058 -5.957 -22.779 1.00 10.52 652 GLY A C 1
ATOM 4801 O O . GLY A 1 652 ? -2.198 -4.953 -23.448 1.00 9.50 652 GLY A O 1
ATOM 4802 N N . PHE A 1 653 ? -2.141 -7.175 -23.270 1.00 10.46 653 PHE A N 1
ATOM 4803 C CA . PHE A 1 653 ? -2.650 -7.413 -24.605 1.00 11.78 653 PHE A CA 1
ATOM 4804 C C . PHE A 1 653 ? -3.175 -8.798 -24.664 1.00 11.21 653 PHE A C 1
ATOM 4805 O O . PHE A 1 653 ? -2.690 -9.685 -23.924 1.00 12.68 653 PHE A O 1
ATOM 4813 N N . ASP A 1 654 ? -4.130 -9.036 -25.528 1.00 11.60 654 ASP A N 1
ATOM 4814 C CA . ASP A 1 654 ? -4.768 -10.359 -25.618 1.00 12.22 654 ASP A CA 1
ATOM 4815 C C . ASP A 1 654 ? -5.329 -10.495 -27.029 1.00 13.43 654 ASP A C 1
ATOM 4816 O O . ASP A 1 654 ? -6.065 -9.647 -27.490 1.00 14.88 654 ASP A O 1
ATOM 4821 N N . LYS A 1 655 ? -5.003 -11.576 -27.735 1.00 12.91 655 LYS A N 1
ATOM 4822 C CA . LYS A 1 655 ? -5.358 -11.691 -29.130 1.00 13.77 655 LYS A CA 1
ATOM 4823 C C . LYS A 1 655 ? -6.541 -12.675 -29.243 1.00 15.42 655 LYS A C 1
ATOM 4824 O O . LYS A 1 655 ? -6.418 -13.810 -28.766 1.00 14.62 655 LYS A O 1
ATOM 4830 N N . ILE A 1 656 ? -7.639 -12.264 -29.865 1.00 14.31 656 ILE A N 1
ATOM 4831 C CA . ILE A 1 656 ? -8.843 -13.082 -29.919 1.00 15.36 656 ILE A CA 1
ATOM 4832 C C . ILE A 1 656 ? -9.305 -13.286 -31.333 1.00 14.65 656 ILE A C 1
ATOM 4833 O O . ILE A 1 656 ? -9.380 -12.371 -32.140 1.00 14.08 656 ILE A O 1
ATOM 4838 N N . SER A 1 657 ? -9.572 -14.530 -31.626 1.00 15.72 657 SER A N 1
ATOM 4839 C CA . SER A 1 657 ? -10.014 -14.907 -32.948 1.00 15.89 657 SER A CA 1
ATOM 4840 C C . SER A 1 657 ? -11.536 -15.053 -32.957 1.00 17.07 657 SER A C 1
ATOM 4841 O O . SER A 1 657 ? -12.083 -15.688 -32.094 1.00 15.19 657 SER A O 1
ATOM 4844 N N . LEU A 1 658 ? -12.216 -14.388 -33.896 1.00 17.36 658 LEU A N 1
ATOM 4845 C CA . LEU A 1 658 ? -13.678 -14.341 -33.931 1.00 16.99 658 LEU A CA 1
ATOM 4846 C C . LEU A 1 658 ? -14.273 -14.501 -35.322 1.00 17.08 658 LEU A C 1
ATOM 4847 O O . LEU A 1 658 ? -13.771 -13.870 -36.317 1.00 15.77 658 LEU A O 1
ATOM 4852 N N . LYS A 1 659 ? -15.302 -15.355 -35.413 1.00 16.93 659 LYS A N 1
ATOM 4853 C CA . LYS A 1 659 ? -16.045 -15.509 -36.654 1.00 16.96 659 LYS A CA 1
ATOM 4854 C C . LYS A 1 659 ? -16.975 -14.303 -36.809 1.00 17.45 659 LYS A C 1
ATOM 4855 O O . LYS A 1 659 ? -17.291 -13.594 -35.852 1.00 14.02 659 LYS A O 1
ATOM 4861 N N . PRO A 1 660 ? -17.443 -14.055 -38.031 1.00 17.70 660 PRO A N 1
ATOM 4862 C CA . PRO A 1 660 ? -18.269 -12.865 -38.277 1.00 18.08 660 PRO A CA 1
ATOM 4863 C C . PRO A 1 660 ? -19.468 -12.780 -37.346 1.00 18.30 660 PRO A C 1
ATOM 4864 O O . PRO A 1 660 ? -20.143 -13.761 -37.166 1.00 17.20 660 PRO A O 1
ATOM 4868 N N . GLY A 1 661 ? -19.708 -11.628 -36.727 1.00 18.93 661 GLY A N 1
ATOM 4869 C CA . GLY A 1 661 ? -20.797 -11.446 -35.793 1.00 20.41 661 GLY A CA 1
ATOM 4870 C C . GLY A 1 661 ? -20.592 -12.068 -34.396 1.00 20.72 661 GLY A C 1
ATOM 4871 O O . GLY A 1 661 ? -21.413 -11.866 -33.508 1.00 21.46 661 GLY A O 1
ATOM 4872 N N . LYS A 1 662 ? -19.475 -12.745 -34.160 1.00 17.49 662 LYS A N 1
ATOM 4873 C CA . LYS A 1 662 ? -19.255 -13.371 -32.846 1.00 18.54 662 LYS A CA 1
ATOM 4874 C C . LYS A 1 662 ? -18.464 -12.484 -31.860 1.00 16.01 662 LYS A C 1
ATOM 4875 O O . LYS A 1 662 ? -17.734 -11.550 -32.225 1.00 13.04 662 LYS A O 1
ATOM 4881 N N . SER A 1 663 ? -18.613 -12.817 -30.575 1.00 16.21 663 SER A N 1
ATOM 4882 C CA . SER A 1 663 ? -18.089 -12.001 -29.504 1.00 16.58 663 SER A CA 1
ATOM 4883 C C . SER A 1 663 ? -17.341 -12.909 -28.562 1.00 15.42 663 SER A C 1
ATOM 4884 O O . SER A 1 663 ? -17.610 -14.114 -28.493 1.00 15.23 663 SER A O 1
ATOM 4887 N N . GLY A 1 664 ? -16.390 -12.324 -27.879 1.00 15.33 664 GLY A N 1
ATOM 4888 C CA . GLY A 1 664 ? -15.583 -13.032 -26.855 1.00 15.97 664 GLY A CA 1
ATOM 4889 C C . GLY A 1 664 ? -15.056 -12.081 -25.817 1.00 15.30 664 GLY A C 1
ATOM 4890 O O . GLY A 1 664 ? -15.160 -10.877 -25.963 1.00 16.43 664 GLY A O 1
ATOM 4891 N N . THR A 1 665 ? -14.487 -12.632 -24.761 1.00 13.80 665 THR A N 1
ATOM 4892 C CA . THR A 1 665 ? -13.869 -11.822 -23.728 1.00 14.86 665 THR A CA 1
ATOM 4893 C C . THR A 1 665 ? -12.337 -11.780 -23.815 1.00 14.95 665 THR A C 1
ATOM 4894 O O . THR A 1 665 ? -11.708 -12.802 -24.029 1.00 14.39 665 THR A O 1
ATOM 4898 N N . VAL A 1 666 ? -11.774 -10.595 -23.704 1.00 15.77 666 VAL A N 1
ATOM 4899 C CA . VAL A 1 666 ? -10.320 -10.395 -23.538 1.00 16.01 666 VAL A CA 1
ATOM 4900 C C . VAL A 1 666 ? -10.020 -10.089 -22.110 1.00 14.99 666 VAL A C 1
ATOM 4901 O O . VAL A 1 666 ? -10.798 -9.481 -21.451 1.00 15.84 666 VAL A O 1
ATOM 4905 N N . THR A 1 667 ? -8.859 -10.537 -21.649 1.00 14.73 667 THR A N 1
ATOM 4906 C CA . THR A 1 667 ? -8.495 -10.475 -20.238 1.00 14.77 667 THR A CA 1
ATOM 4907 C C . THR A 1 667 ? -7.095 -9.986 -20.102 1.00 13.48 667 THR A C 1
ATOM 4908 O O . THR A 1 667 ? -6.202 -10.469 -20.836 1.00 14.31 667 THR A O 1
ATOM 4912 N N . PHE A 1 668 ? -6.898 -9.017 -19.212 1.00 11.95 668 PHE A N 1
ATOM 4913 C CA . PHE A 1 668 ? -5.568 -8.489 -18.949 1.00 11.66 668 PHE A CA 1
ATOM 4914 C C . PHE A 1 668 ? -5.288 -8.655 -17.463 1.00 12.81 668 PHE A C 1
ATOM 4915 O O . PHE A 1 668 ? -5.920 -7.975 -16.684 1.00 11.55 668 PHE A O 1
ATOM 4923 N N . ASN A 1 669 ? -4.324 -9.511 -17.102 1.00 12.00 669 ASN A N 1
ATOM 4924 C CA . ASN A 1 669 ? -3.884 -9.650 -15.697 1.00 13.61 669 ASN A CA 1
ATOM 4925 C C . ASN A 1 669 ? -2.681 -8.770 -15.381 1.00 13.45 669 ASN A C 1
ATOM 4926 O O . ASN A 1 669 ? -1.646 -8.810 -16.091 1.00 13.60 669 ASN A O 1
ATOM 4931 N N . LEU A 1 670 ? -2.841 -7.932 -14.366 1.00 12.77 670 LEU A N 1
ATOM 4932 C CA . LEU A 1 670 ? -1.873 -6.929 -14.023 1.00 14.13 670 LEU A CA 1
ATOM 4933 C C . LEU A 1 670 ? -1.035 -7.350 -12.816 1.00 15.98 670 LEU A C 1
ATOM 4934 O O . LEU A 1 670 ? -1.568 -7.756 -11.746 1.00 16.77 670 LEU A O 1
ATOM 4939 N N . ARG A 1 671 ? 0.270 -7.311 -13.010 1.00 14.08 671 ARG A N 1
ATOM 4940 C CA . ARG A 1 671 ? 1.202 -7.548 -11.913 1.00 14.12 671 ARG A CA 1
ATOM 4941 C C . ARG A 1 671 ? 1.320 -6.273 -11.089 1.00 12.94 671 ARG A C 1
ATOM 4942 O O . ARG A 1 671 ? 1.118 -5.178 -11.597 1.00 12.82 671 ARG A O 1
ATOM 4950 N N . ARG A 1 672 ? 1.717 -6.377 -9.847 1.00 14.13 672 ARG A N 1
ATOM 4951 C CA . ARG A 1 672 ? 1.988 -5.189 -9.079 1.00 13.81 672 ARG A CA 1
ATOM 4952 C C . ARG A 1 672 ? 2.953 -4.261 -9.788 1.00 14.55 672 ARG A C 1
ATOM 4953 O O . ARG A 1 672 ? 2.784 -3.045 -9.784 1.00 13.86 672 ARG A O 1
ATOM 4961 N N . LYS A 1 673 ? 4.012 -4.830 -10.400 1.00 14.21 673 LYS A N 1
ATOM 4962 C CA . LYS A 1 673 ? 5.005 -4.052 -11.143 1.00 12.99 673 LYS A CA 1
ATOM 4963 C C . LYS A 1 673 ? 4.380 -3.241 -12.269 1.00 13.23 673 LYS A C 1
ATOM 4964 O O . LYS A 1 673 ? 4.861 -2.181 -12.591 1.00 13.73 673 LYS A O 1
ATOM 4970 N N . ASP A 1 674 ? 3.321 -3.757 -12.856 1.00 13.25 674 ASP A N 1
ATOM 4971 C CA . ASP A 1 674 ? 2.690 -3.103 -14.002 1.00 13.82 674 ASP A CA 1
ATOM 4972 C C . ASP A 1 674 ? 2.020 -1.787 -13.596 1.00 15.09 674 ASP A C 1
ATOM 4973 O O . ASP A 1 674 ? 1.774 -0.926 -14.459 1.00 14.21 674 ASP A O 1
ATOM 4978 N N . LEU A 1 675 ? 1.767 -1.666 -12.293 1.00 15.94 675 LEU A N 1
ATOM 4979 C CA . LEU A 1 675 ? 1.120 -0.519 -11.687 1.00 18.24 675 LEU A CA 1
ATOM 4980 C C . LEU A 1 675 ? 2.055 0.296 -10.816 1.00 18.54 675 LEU A C 1
ATOM 4981 O O . LEU A 1 675 ? 1.592 1.152 -10.048 1.00 20.40 675 LEU A O 1
ATOM 4986 N N . SER A 1 676 ? 3.359 0.167 -11.052 1.00 16.43 676 SER A N 1
ATOM 4987 C CA . SER A 1 676 ? 4.380 0.818 -10.253 1.00 16.62 676 SER A CA 1
ATOM 4988 C C . SER A 1 676 ? 5.262 1.717 -11.071 1.00 15.89 676 SER A C 1
ATOM 4989 O O . SER A 1 676 ? 5.237 1.752 -12.348 1.00 13.10 676 SER A O 1
ATOM 4992 N N . TYR A 1 677 ? 6.075 2.434 -10.351 1.00 16.18 677 TYR A N 1
ATOM 4993 C CA . TYR A 1 677 ? 7.116 3.259 -10.958 1.00 15.86 677 TYR A CA 1
ATOM 4994 C C . TYR A 1 677 ? 8.338 3.174 -10.083 1.00 16.18 677 TYR A C 1
ATOM 4995 O O . TYR A 1 677 ? 8.221 2.876 -8.856 1.00 15.35 677 TYR A O 1
ATOM 5004 N N . TRP A 1 678 ? 9.490 3.454 -10.673 1.00 15.04 678 TRP A N 1
ATOM 5005 C CA . TRP A 1 678 ? 10.746 3.510 -9.942 1.00 16.26 678 TRP A CA 1
ATOM 5006 C C . TRP A 1 678 ? 11.001 4.904 -9.332 1.00 17.11 678 TRP A C 1
ATOM 5007 O O . TRP A 1 678 ? 11.131 5.898 -10.069 1.00 17.67 678 TRP A O 1
ATOM 5018 N N . ASP A 1 679 ? 11.069 4.917 -8.003 1.00 17.38 679 ASP A N 1
ATOM 5019 C CA . ASP A 1 679 ? 11.300 6.096 -7.205 1.00 19.63 679 ASP A CA 1
ATOM 5020 C C . ASP A 1 679 ? 12.789 6.195 -6.874 1.00 21.51 679 ASP A C 1
ATOM 5021 O O . ASP A 1 679 ? 13.351 5.335 -6.111 1.00 21.39 679 ASP A O 1
ATOM 5026 N N . THR A 1 680 ? 13.433 7.173 -7.487 1.00 23.27 680 THR A N 1
ATOM 5027 C CA . THR A 1 680 ? 14.856 7.317 -7.349 1.00 30.06 680 THR A CA 1
ATOM 5028 C C . THR A 1 680 ? 15.143 7.726 -5.928 1.00 33.33 680 THR A C 1
ATOM 5029 O O . THR A 1 680 ? 16.156 7.358 -5.423 1.00 39.20 680 THR A O 1
ATOM 5033 N N . ALA A 1 681 ? 14.234 8.466 -5.290 1.00 32.89 681 ALA A N 1
ATOM 5034 C CA . ALA A 1 681 ? 14.429 8.940 -3.913 1.00 35.22 681 ALA A CA 1
ATOM 5035 C C . ALA A 1 681 ? 14.687 7.779 -2.996 1.00 32.97 681 ALA A C 1
ATOM 5036 O O . ALA A 1 681 ? 15.693 7.731 -2.338 1.00 40.72 681 ALA A O 1
ATOM 5038 N N . SER A 1 682 ? 13.787 6.830 -2.964 1.00 33.41 682 SER A N 1
ATOM 5039 C CA . SER A 1 682 ? 13.929 5.709 -2.086 1.00 30.88 682 SER A CA 1
ATOM 5040 C C . SER A 1 682 ? 14.604 4.514 -2.774 1.00 27.81 682 SER A C 1
ATOM 5041 O O . SER A 1 682 ? 14.705 3.464 -2.186 1.00 28.74 682 SER A O 1
ATOM 5044 N N . ALA A 1 683 ? 15.031 4.659 -4.034 1.00 27.51 683 ALA A N 1
ATOM 5045 C CA . ALA A 1 683 ? 15.727 3.582 -4.778 1.00 25.06 683 ALA A CA 1
ATOM 5046 C C . ALA A 1 683 ? 14.996 2.283 -4.747 1.00 21.90 683 ALA A C 1
ATOM 5047 O O . ALA A 1 683 ? 15.551 1.250 -4.400 1.00 22.27 683 ALA A O 1
ATOM 5049 N N . GLN A 1 684 ? 13.692 2.322 -5.059 1.00 21.85 684 GLN A N 1
ATOM 5050 C CA . GLN A 1 684 ? 12.876 1.155 -5.122 1.00 21.05 684 GLN A CA 1
ATOM 5051 C C . GLN A 1 684 ? 11.620 1.380 -5.963 1.00 18.83 684 GLN A C 1
ATOM 5052 O O . GLN A 1 684 ? 11.256 2.512 -6.272 1.00 18.50 684 GLN A O 1
ATOM 5058 N N . TRP A 1 685 ? 10.931 0.301 -6.251 1.00 19.20 685 TRP A N 1
ATOM 5059 C CA . TRP A 1 685 ? 9.633 0.401 -6.979 1.00 20.66 685 TRP A CA 1
ATOM 5060 C C . TRP A 1 685 ? 8.566 0.883 -6.023 1.00 22.09 685 TRP A C 1
ATOM 5061 O O . TRP A 1 685 ? 8.479 0.351 -4.919 1.00 19.54 685 TRP A O 1
ATOM 5072 N N . VAL A 1 686 ? 7.776 1.885 -6.424 1.00 21.86 686 VAL A N 1
ATOM 5073 C CA . VAL A 1 686 ? 6.642 2.287 -5.618 1.00 21.88 686 VAL A CA 1
ATOM 5074 C C . VAL A 1 686 ? 5.327 1.997 -6.362 1.00 20.86 686 VAL A C 1
ATOM 5075 O O . VAL A 1 686 ? 5.213 2.258 -7.549 1.00 16.76 686 VAL A O 1
ATOM 5079 N N . THR A 1 687 ? 4.360 1.471 -5.644 1.00 20.56 687 THR A N 1
ATOM 5080 C CA . THR A 1 687 ? 2.996 1.350 -6.139 1.00 23.29 687 THR A CA 1
ATOM 5081 C C . THR A 1 687 ? 2.087 2.426 -5.555 1.00 24.85 687 THR A C 1
ATOM 5082 O O . THR A 1 687 ? 1.807 2.364 -4.360 1.00 24.23 687 THR A O 1
ATOM 5086 N N . PRO A 1 688 ? 1.608 3.363 -6.379 1.00 24.29 688 PRO A N 1
ATOM 5087 C CA . PRO A 1 688 ? 0.758 4.447 -5.860 1.00 29.95 688 PRO A CA 1
ATOM 5088 C C . PRO A 1 688 ? -0.485 3.972 -5.092 1.00 33.14 688 PRO A C 1
ATOM 5089 O O . PRO A 1 688 ? -1.083 2.889 -5.336 1.00 31.04 688 PRO A O 1
ATOM 5093 N N . THR A 1 689 ? -0.859 4.824 -4.150 1.00 35.35 689 THR A N 1
ATOM 5094 C CA . THR A 1 689 ? -1.760 4.454 -3.106 1.00 32.89 689 THR A CA 1
ATOM 5095 C C . THR A 1 689 ? -2.889 5.504 -2.876 1.00 37.34 689 THR A C 1
ATOM 5096 O O . THR A 1 689 ? -3.613 5.483 -1.905 1.00 35.33 689 THR A O 1
ATOM 5100 N N . SER A 1 690 ? -3.001 6.457 -3.768 1.00 41.58 690 SER A N 1
ATOM 5101 C CA . SER A 1 690 ? -4.111 7.403 -3.764 1.00 43.40 690 SER A CA 1
ATOM 5102 C C . SER A 1 690 ? -4.260 7.899 -5.199 1.00 41.93 690 SER A C 1
ATOM 5103 O O . SER A 1 690 ? -3.325 7.878 -6.008 1.00 45.15 690 SER A O 1
ATOM 5106 N N . GLY A 1 691 ? -5.437 8.386 -5.503 1.00 38.46 691 GLY A N 1
ATOM 5107 C CA . GLY A 1 691 ? -5.731 8.711 -6.868 1.00 34.43 691 GLY A CA 1
ATOM 5108 C C . GLY A 1 691 ? -6.148 7.387 -7.465 1.00 30.92 691 GLY A C 1
ATOM 5109 O O . GLY A 1 691 ? -6.587 6.444 -6.757 1.00 31.96 691 GLY A O 1
ATOM 5110 N N . GLU A 1 692 ? -6.011 7.299 -8.774 1.00 25.55 692 GLU A N 1
ATOM 5111 C CA . GLU A 1 692 ? -6.587 6.239 -9.481 1.00 23.98 692 GLU A CA 1
ATOM 5112 C C . GLU A 1 692 ? -5.742 6.074 -10.710 1.00 19.74 692 GLU A C 1
ATOM 5113 O O . GLU A 1 692 ? -5.184 7.062 -11.246 1.00 18.22 692 GLU A O 1
ATOM 5119 N N . PHE A 1 693 ? -5.637 4.837 -11.134 1.00 17.22 693 PHE A N 1
ATOM 5120 C CA . PHE A 1 693 ? -4.989 4.549 -12.419 1.00 17.33 693 PHE A CA 1
ATOM 5121 C C . PHE A 1 693 ? -5.986 4.784 -13.496 1.00 17.55 693 PHE A C 1
ATOM 5122 O O . PHE A 1 693 ? -7.150 4.433 -13.341 1.00 19.34 693 PHE A O 1
ATOM 5130 N N . SER A 1 694 ? -5.563 5.337 -14.630 1.00 17.58 694 SER A N 1
ATOM 5131 C CA . SER A 1 694 ? -6.425 5.397 -15.778 1.00 16.22 694 SER A CA 1
ATOM 5132 C C . SER A 1 694 ? -6.209 4.158 -16.666 1.00 15.80 694 SER A C 1
ATOM 5133 O O . SER A 1 694 ? -5.082 3.772 -16.896 1.00 16.23 694 SER A O 1
ATOM 5136 N N . LEU A 1 695 ? -7.291 3.524 -17.080 1.00 14.87 695 LEU A N 1
ATOM 5137 C CA . LEU A 1 695 ? -7.278 2.329 -17.919 1.00 15.62 695 LEU A CA 1
ATOM 5138 C C . LEU A 1 695 ? -7.838 2.674 -19.308 1.00 15.71 695 LEU A C 1
ATOM 5139 O O . LEU A 1 695 ? -8.911 3.225 -19.379 1.00 15.72 695 LEU A O 1
ATOM 5144 N N . TYR A 1 696 ? -7.098 2.364 -20.382 1.00 13.33 696 TYR A N 1
ATOM 5145 C CA . TYR A 1 696 ? -7.471 2.659 -21.743 1.00 12.85 696 TYR A CA 1
ATOM 5146 C C . TYR A 1 696 ? -7.429 1.372 -22.492 1.00 12.59 696 TYR A C 1
ATOM 5147 O O . TYR A 1 696 ? -6.356 0.772 -22.544 1.00 13.85 696 TYR A O 1
ATOM 5156 N N . VAL A 1 697 ? -8.582 0.872 -22.962 1.00 12.50 697 VAL A N 1
ATOM 5157 C CA . VAL A 1 697 ? -8.590 -0.388 -23.705 1.00 12.46 697 VAL A CA 1
ATOM 5158 C C . VAL A 1 697 ? -8.972 -0.092 -25.138 1.00 14.11 697 VAL A C 1
ATOM 5159 O O . VAL A 1 697 ? -9.963 0.617 -25.395 1.00 14.17 697 VAL A O 1
ATOM 5163 N N . GLY A 1 698 ? -8.185 -0.618 -26.090 1.00 12.81 698 GLY A N 1
ATOM 5164 C CA . GLY A 1 698 ? -8.544 -0.462 -27.476 1.00 13.87 698 GLY A CA 1
ATOM 5165 C C . GLY A 1 698 ? -7.722 -1.258 -28.483 1.00 13.07 698 GLY A C 1
ATOM 5166 O O . GLY A 1 6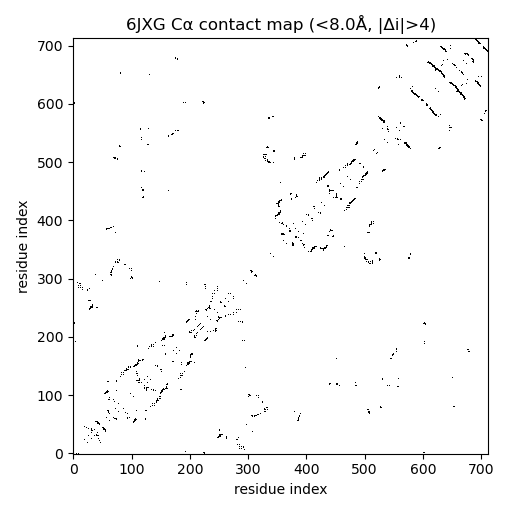98 ? -7.078 -2.231 -28.120 1.00 14.28 698 GLY A O 1
ATOM 5167 N N . ALA A 1 699 ? -7.808 -0.832 -29.743 1.00 12.18 699 ALA A N 1
ATOM 5168 C CA . ALA A 1 699 ? -7.219 -1.509 -30.851 1.00 12.12 699 ALA A CA 1
ATOM 5169 C C . ALA A 1 699 ? -5.783 -1.044 -31.181 1.00 12.12 699 ALA A C 1
ATOM 5170 O O . ALA A 1 699 ? -5.138 -1.663 -32.018 1.00 12.59 699 ALA A O 1
ATOM 5172 N N . SER A 1 700 ? -5.280 -0.020 -30.503 1.00 11.37 700 SER A N 1
ATOM 5173 C CA . SER A 1 700 ? -3.973 0.560 -30.743 1.00 12.29 700 SER A CA 1
ATOM 5174 C C . SER A 1 700 ? -3.678 1.526 -29.597 1.00 12.48 700 SER A C 1
ATOM 5175 O O . SER A 1 700 ? -4.535 1.733 -28.746 1.00 12.66 700 SER A O 1
ATOM 5178 N N . SER A 1 701 ? -2.447 2.056 -29.540 1.00 11.92 701 SER A N 1
ATOM 5179 C CA . SER A 1 701 ? -2.124 3.124 -28.626 1.00 11.26 701 SER A CA 1
ATOM 5180 C C . SER A 1 701 ? -2.930 4.386 -28.816 1.00 12.50 701 SER A C 1
ATOM 5181 O O . SER A 1 701 ? -2.875 5.244 -27.947 1.00 14.14 701 SER A O 1
ATOM 5184 N N . ARG A 1 702 ? -3.594 4.567 -29.924 1.00 13.62 702 ARG A N 1
ATOM 5185 C CA . ARG A 1 702 ? -4.446 5.728 -30.155 1.00 15.94 702 ARG A CA 1
ATOM 5186 C C . ARG A 1 702 ? -5.907 5.420 -30.455 1.00 17.59 702 ARG A C 1
ATOM 5187 O O . ARG A 1 702 ? -6.719 6.336 -30.273 1.00 19.77 702 ARG A O 1
ATOM 5195 N N . ASP A 1 703 ? -6.252 4.182 -30.869 1.00 15.55 703 ASP A N 1
ATOM 5196 C CA . ASP A 1 703 ? -7.662 3.792 -31.097 1.00 15.08 703 ASP A CA 1
ATOM 5197 C C . ASP A 1 703 ? -8.293 3.190 -29.812 1.00 14.24 703 ASP A C 1
ATOM 5198 O O . ASP A 1 703 ? -8.482 1.963 -29.644 1.00 13.60 703 ASP A O 1
ATOM 5203 N N . ILE A 1 704 ? -8.484 4.090 -28.862 1.00 15.33 704 ILE A N 1
ATOM 5204 C CA . ILE A 1 704 ? -8.957 3.755 -27.569 1.00 14.97 704 ILE A CA 1
ATOM 5205 C C . ILE A 1 704 ? -10.483 3.759 -27.601 1.00 16.00 704 ILE A C 1
ATOM 5206 O O . ILE A 1 704 ? -11.137 4.767 -27.957 1.00 13.10 704 ILE A O 1
ATOM 5211 N N . ARG A 1 705 ? -11.045 2.628 -27.210 1.00 15.37 705 ARG A N 1
ATOM 5212 C CA . ARG A 1 705 ? -12.441 2.423 -27.318 1.00 16.64 705 ARG A CA 1
ATOM 5213 C C . ARG A 1 705 ? -13.128 2.456 -25.954 1.00 18.09 705 ARG A C 1
ATOM 5214 O O . ARG A 1 705 ? -14.307 2.700 -25.920 1.00 20.87 705 ARG A O 1
ATOM 5222 N N . LEU A 1 706 ? -12.425 2.115 -24.892 1.00 14.93 706 LEU A N 1
ATOM 5223 C CA . LEU A 1 706 ? -13.045 2.030 -23.569 1.00 16.58 706 LEU A CA 1
ATOM 5224 C C . LEU A 1 706 ? -12.145 2.701 -22.576 1.00 15.85 706 LEU A C 1
ATOM 5225 O O . LEU A 1 706 ? -10.900 2.720 -22.692 1.00 14.24 706 LEU A O 1
ATOM 5230 N N . GLN A 1 707 ? -12.764 3.255 -21.560 1.00 15.86 707 GLN A N 1
ATOM 5231 C CA . GLN A 1 707 ? -11.985 3.906 -20.537 1.00 16.58 707 GLN A CA 1
ATOM 5232 C C . GLN A 1 707 ? -12.561 3.575 -19.176 1.00 16.00 707 GLN A C 1
ATOM 5233 O O . GLN A 1 707 ? -13.778 3.433 -18.999 1.00 14.34 707 GLN A O 1
ATOM 5239 N N . GLY A 1 708 ? -11.684 3.429 -18.206 1.00 17.17 708 GLY A N 1
ATOM 5240 C CA . GLY A 1 708 ? -12.127 3.168 -16.854 1.00 16.51 708 GLY A CA 1
ATOM 5241 C C . GLY A 1 708 ? -11.042 3.559 -15.909 1.00 17.65 708 GLY A C 1
ATOM 5242 O O . GLY A 1 708 ? -10.075 4.148 -16.295 1.00 14.63 708 GLY A O 1
ATOM 5243 N N . SER A 1 709 ? -11.210 3.212 -14.661 1.00 20.35 709 SER A N 1
ATOM 5244 C CA . SER A 1 709 ? -10.160 3.509 -13.674 1.00 23.21 709 SER A CA 1
ATOM 5245 C C . SER A 1 709 ? -10.076 2.435 -12.621 1.00 25.11 709 SER A C 1
ATOM 5246 O O . SER A 1 709 ? -10.932 1.573 -12.531 1.00 27.42 709 SER A O 1
ATOM 5249 N N . LEU A 1 710 ? -8.955 2.419 -11.929 1.00 26.73 710 LEU A N 1
ATOM 5250 C CA . LEU A 1 710 ? -8.713 1.499 -10.848 1.00 28.36 710 LEU A CA 1
ATOM 5251 C C . LEU A 1 710 ? -8.337 2.428 -9.734 1.00 26.29 710 LEU A C 1
ATOM 5252 O O . LEU A 1 710 ? -7.331 3.126 -9.809 1.00 26.74 710 LEU A O 1
ATOM 5257 N N . LYS A 1 711 ? -9.207 2.497 -8.747 1.00 27.19 711 LYS A N 1
ATOM 5258 C CA . LYS A 1 711 ? -8.939 3.144 -7.469 1.00 33.42 711 LYS A CA 1
ATOM 5259 C C . LYS A 1 711 ? -7.638 2.532 -6.955 1.00 35.34 711 LYS A C 1
ATOM 5260 O O . LYS A 1 711 ? -7.467 1.321 -7.065 1.00 37.70 711 LYS A O 1
ATOM 5266 N N . CYS A 1 712 ? -6.707 3.367 -6.499 1.00 40.85 712 CYS A N 1
ATOM 5267 C CA . CYS A 1 712 ? -5.387 2.925 -5.991 1.00 44.07 712 CYS A CA 1
ATOM 5268 C C . CYS A 1 712 ? -5.452 2.406 -4.544 1.00 44.14 712 CYS A C 1
ATOM 5269 O O . CYS A 1 712 ? -4.758 2.939 -3.694 1.00 43.35 712 CYS A O 1
ATOM 5272 N N . SER A 1 713 ? -6.253 1.361 -4.313 1.00 51.69 713 SER A N 1
ATOM 5273 C CA . SER A 1 713 ? -6.363 0.657 -3.031 1.00 62.52 713 SER A CA 1
ATOM 5274 C C . SER A 1 713 ? -7.317 -0.510 -3.246 1.00 62.00 713 SER A C 1
ATOM 5275 O O . SER A 1 713 ? -8.400 -0.315 -3.827 1.00 51.63 713 SER A O 1
#

InterPro domains:
  IPR001764 Glycoside hydrolase, family 3, N-terminal [PF00933] (49-289)
  IPR001764 Glycoside hydrolase, family 3, N-terminal [PR00133] (48-64)
  IPR001764 Glycoside hydrolase, family 3, N-terminal [PR00133] (72-91)
  IPR001764 Glycoside hydrolase, family 3, N-terminal [PR00133] (119-135)
  IPR001764 Glycoside hydrolase, family 3, N-terminal [PR00133] (150-166)
  IPR001764 Glycoside hydrolase, family 3, N-terminal [PR00133] (218-236)
  IPR002772 Glycoside hydrolase family 3 C-terminal domain [PF01915] (334-579)
  IPR013783 Immunoglobulin-like fold [G3DSA:2.60.40.10] (582-712)
  IPR017853 Glycoside hydrolase superfamily [SSF51445] (5-332)
  IPR019800 Glycoside hydrolase, family 3, active site [PS00775] (218-235)
  IPR026891 Fibronectin type III-like domain [PF14310] (630-701)
  IPR026891 Fibronectin type III-like domain [SM01217] (630-701)
  IPR036881 Glycoside hydrolase family 3 C-terminal domain superfamily [G3DSA:3.40.50.1700] (319-580)
  IPR036881 Glycoside hydrolase family 3 C-terminal domain superfamily [SSF52279] (334-582)
  IPR036962 Glycoside hydrolase, family 3, N-terminal domain superfamily [G3DSA:3.20.20.300] (1-300)
  IPR050288 Cellulose-degrading glycosyl hydrolase 3 [PTHR42715] (5-712)

Secondary structure (DSSP, 8-state):
--TTTTHHHHHHHHHHHTT--HHHHHHHHB---TTTSSSSEE---BGGGTB---EEE--TTS-SS-SS---PPPHHHHHTTT-HHHHHHHHHHHHHHHHHTT-SEE---B-S---SSTT-TTGGGS--S-HHHHHHHHHHHHHHHHHTTPEEEEEEETT---STTTTT-EE---HHHIIIIISHHHHHHHHTT-SEEEEPSSEETTEEGGG-THIIIIIIIIT---SEEEE-TT----HHHHHHHT--BBSSSBSTTSS-BSSTHHHHHHHHTTSS-HHHHHHHHHHHHHHHHHTTTTSSPPPP---TTTTS-SS----TTTHHHHHHHHHHT-EEEEEGGG--S----SEEEEESGGGS--TT-TT-SGGG----SS--S-BSSS----S----HHHHHHHHHHHTT-EEEEE-S--HHHHHHHHHTSSEEEEEEEE--B-TT-EETTEESS-S-SSPSTTHHHHHHHHHTT-S-EEEEEEESS----HHHHT-TTEEEEEE-----TTHHHHHHHHHTTSS------SS-B-SSGGGG-----SS-B--TTTT--THHHHHHTT---SB-TT--B-SS-EEEEEEEEEES--SPPP--EETTEEGGGGSEEEEEEEEEEE-SSS-EEEEEEEEEE--TTSPS--S-EEEEEEEEEE-TT-EEEEEEEEEGGGG-EEETTTTEEE---SSEEEEEEESSSS-EEEEEEEE--

Solvent-accessible surface area: 22449 Å² total; per-residue (Å²): 141,10,54,50,104,2,63,68,6,17,162,86,0,79,64,6,27,89,127,17,54,53,95,40,20,6,35,0,0,12,1,43,5,50,75,147,5,36,2,5,3,3,0,37,59,7,95,67,23,54,3,53,74,3,0,0,0,7,0,5,3,0,0,22,48,1,60,73,1,1,0,0,0,0,2,10,3,0,0,9,0,2,31,85,73,26,0,63,39,3,0,51,6,1,0,77,0,0,77,44,1,2,0,3,1,0,2,0,3,0,0,2,2,2,8,8,0,9,19,5,0,4,20,1,5,0,2,1,7,0,0,16,0,0,0,40,0,0,23,28,0,0,54,0,0,23,88,15,12,0,3,0,0,0,4,3,0,2,1,1,5,5,7,44,65,27,77,80,10,0,2,29,9,75,86,24,2,10,11,4,2,2,4,0,0,0,0,6,0,1,93,23,24,0,0,0,0,5,0,1,22,0,52,15,86,96,59,43,0,0,22,19,92,14,0,61,78,24,0,23,37,62,11,15,2,6,0,2,0,0,0,13,14,28,1,21,74,60,22,73,26,0,0,69,0,0,0,0,0,2,2,1,6,8,91,97,38,81,116,128,56,45,0,15,93,56,0,34,49,5,28,103,104,66,62,2,56,63,77,34,0,34,48,0,0,15,26,2,0,0,0,4,29,58,24,28,5,47,125,79,39,51,76,44,89,11,25,6,78,83,47,2,100,56,29,71,95,12,36,82,87,11,109,113,17,0,89,13,0,0,57,18,2,1,0,0,1,24,36,98,139,143,18,2,41,12,134,159,17,62,16,0,0,0,0,0,39,2,0,38,41,17,110,84,29,45,52,58,30,92,24,20,19,30,9,60,1,11,7,3,4,0,0,0,14,0,2,1,33,12,47,71,9,23,0,0,22,75,9,0,39,73,72,0,120,95,66,63,9,127,31,26,99,10,31,76,37,45,60,88,42,0,27,75,6,1,72,66,15,101,19,0,0,0,2,6,5,0,0,0,0,11,15,102,30,84,14,92,70,15,93,0,9,6,110,44,6,50,15,15,42,114,2,28,45,1,0,74,15,0,13,93,34,14,166,58,0,3,0,0,0,2,1,5,3,8,0,38,1,46,83,0,50,87,37,98,13,4,52,0,0,0,7,4,7,0,2,0,1,7,5,0,31,0,4,5,16,0,0,34,28,87,55,10,1,9,1,11,0,0,13,0,0,0,75,98,44,90,20,6,46,15,57,50,34,129,34,65,7,94,4,121,31,11,16,47,0,11,3,3,37,0,15,87,48,121,42,120,14,85,14,24,0,0,41,11,61,22,30,13,81,15,105,20,40,120,46,73,28,145,38,76,43,92,68,98,30,48,94,76,77,15,8,1,2,50,97,3,15,24,53,82,2,0,38,0,30,2,60,0,24,0,46,20,111,63,59,7,19,5,0,0,0,0,0,2,8,33,10,84,73,12,57,90,19,3,55,35,6,0,2,2,26,46,41,25,93,14,139,54,55,116,58,20,88,0,53,3,76,0,31,25,3,0,0,1,23,18,34,78,95,55,69,95,40,45,42,10,115,65,54,87,0,28,0,57,0,0,9,2,0,81,56,53,94,29,116,14,38,0,99,4,89

Sequence (713 aa):
PGDGDWAAAYKKATAALAKLSNTDKASIVTGVGWEKGPCVGNTAAVASIGLPELCYQDGPLGIRFVQNVTAFPTGIQTASTWDISLIYSRGLALGQEAKALGINVQLGPVAGPIGKIPEAGRNWEGFSPDPYLNGLAMSNTITGMQDAGVQACAKHFIGNEQETNRDTMSSNIDDRTFHELYLWPFADAIKANVASIMCSYNKFNETYACENNFLTTILKGELDFQGFVVSDWAAQHTTIGSANAGLDVAMPGDNFGDNYYLWGSNLLAAISNGTVAQSRLDDMVTRILASWYFVGQDQGYPAVTWSSWNGGLGGPNVQADHKQVARAIARDGIVLLTNKNKALPLKKPASLAIIGQDAIDNPAGINSCSDRGCDTGHLAMGWGSGTADFPYLVAPLDAITPLAQAQGTKLVLSTTDSTSAAASAAAAAETAIVFITADSGEGYITVDGQLGDRNSLAPWNNGTALVQAVASASKNVIVVINSVGPLILEDILALSSVKAIVWAGVSGQESGNGLADILYGSVSPSGKLPYTIAKQASDYGTAIVPGDDNFPEGLFVDYRHFDQANIQPRFEFGYGLSYTTFQYSQLTAKYSDTSAGSSTLAPGGPKGLYDIVATVTAKVTNSGTVSGAEVAQLYIGLPGSAPASPPKQLRGFDKISLKPGKSGTVTFNLRRKDLSYWDTASAQWVTPTSGEFSLYVGASSRDIRLQGSLKCS

B-factor: mean 17.14, std 7.28, range [7.81, 74.65]

Foldseek 3Di:
DCFDPQVVLLVLLVVVLVPDDVLRLLQLFFWPAQQPDQARAWGPADVVLLRHGAHEADDQQWTALAPQIFRFFAQQLLLLLVALVLLLLSLLLRLLLCQQQLHAEYEDDELPPQQLAQQAFCNRNANHQFLQSRQSSLLSNQLNNLVSLHQYEYDDPYDQNHQFPFQEFEAEFDDQLVPNTRCSSVLSNQVSLRQEYEYGRHHYVRHQRLLALCCCCPQCNFQVRLAAYEYDAQSDDALLSNLNSGHQHYPNQDNNGPPDGRTNVVNVVCCVVPSHPPVSSSSSSSRHSSSCVVSPVSPDTDDNQFGSVPSNDGGDNSHPVVVVSLLVSLQQSKFWDFAAPPLPQDDLFQAEEEAEQLQAAAPVANPPDDQSQEDGHNFADAGDRNGHHANAACGQCNVVVVVCVVSNHHYQYHNHLDLVSLLVSLLVGQEYEYEFEEHFARQPGAYPNRRRGHPALATPPCRLSNLVSSLVRYQAYEYEYAYSGAHQCLSNVVRNSHRIYMDSYRRGRNNNVSVCCTNNPVAKHATFRSFFHANHSCQQVDHDDNHYHHPPCRQQGTVLSCQVVVPDGSGHALDGDISFDKAKADKDKDQPALDDAAQPRGRSRRPQQFDFGMKMKIKMWTAGAAKHKAKKWKWKAAFPVDDDHRRTRTQAIAIDIDGHGDMDMDMGTGGQNSQWGQDVVVRGIDHDAADWMKIFMANGPPGTRDIDIGGRD

CATH classification: 3.20.20.300 (+2 more: 3.40.50.1700, 2.60.40.10)